Protein AF-A0A0X3NQF7-F1 (afdb_monomer_lite)

Sequence (492 aa):
MTDLGVEPLSAFSLIMQAQGEELSAFKASLDGVGPEQTEKIAKRASSLYRQAAAFCELSTQPFPENWVSRLIIKADLMEAQAEYNAAVIAGGTNNYSGQILHLTQTYILLYQCRSIDDEKVSAACTKLISAIEEAKKNQSRSRVTLPGSATPLRKLSTINISALFSCIPPIERRNGVMDEVRRLRRATDQCLSDLSSCGFLTGLPYILGSELAQSLRVLAQLLRDYGGSEKLYNFVGQIDEHIGELQNLLNKMSVSLDLVRSRELDPDYKQLLAELTVNIKIFERVTKLRTGIASDLSECGGAFFLFSRPDEEIIIGIQGLDCPQPLLNDDAETRQLADSICAEIFRVLSKRRDLEQTLLKLNVQQSYEQTLSNLRLLADESIESQAKQMSLMMEVNKSLTIQPACTEVSLVKLVHHFGVFCRLSRYLNDALVYLPEAVEKAQAFLGRVEEYVSSVRGQLAASPETEVEVEDVPEHVSHIVIESDNEEYGEV

Foldseek 3Di:
DPDDDPLNVLLVVLLVVLVVLLVVLLVCVVVVPQLVVSLVSLQSSLVSLQVSLVSCVPDPDDDPPCSNVVSNLSSLLSLLSNLCSQLLVCLVVLVLVSNLVSLVSSLVSLVVNCVQPVVLSVVLNVLSVVVNVVSVVLVVVVVVDDPDDPDRCPDSPDSPSVVSCVSPPDPPQVVLLVVLLVVLLVLLLVLLVLLLPDCLQQFAFQDDPPFGQLLLVLLLVLCVVLVFLVVLVVLLVVLVVLLVLLVVLLVLLVVLLVVVVVVVVDPLSVVLVVVSVVSVVVSVVSVVVSVVVVVLCVVLVVVRNLSNDDRVSVSVVVVVPPWDTNDPPDCVVLSSVLSVLSSQLSVLNSQSVVLSVVSVPQDDDPCSVVVSVVSSVSSVVSSVSSVVSVVVSVVSSVVDPGDGTGPVDTVSVVSVSSSSSVVSSVVSVVSVVVSVVSSVVSVVSSVVSNVVSVVSVVVVVPDDDDDDDDDDDDDDDDDDDDDDDDDDDDDD

pLDDT: mean 75.79, std 18.15, range [22.53, 96.62]

Radius of gyration: 31.22 Å; chains: 1; bounding box: 71×54×90 Å

Organism: Schistocephalus solidus (NCBI:txid70667)

InterPro domains:
  IPR004328 BRO1 domain [PF03097] (2-138)
  IPR038499 BRO1 domain superfamily [G3DSA:1.25.40.280] (1-160)

Structure (mmCIF, N/CA/C/O backbone):
data_AF-A0A0X3NQF7-F1
#
_entry.id   AF-A0A0X3NQF7-F1
#
loop_
_atom_site.group_PDB
_atom_site.id
_atom_site.type_symbol
_atom_site.label_atom_id
_atom_site.label_alt_id
_atom_site.label_comp_id
_atom_site.label_asym_id
_atom_site.label_entity_id
_atom_site.label_seq_id
_atom_site.pdbx_PDB_ins_code
_atom_site.Cartn_x
_atom_site.Cartn_y
_atom_site.Cartn_z
_atom_site.occupancy
_atom_site.B_iso_or_equiv
_atom_site.auth_seq_id
_atom_site.auth_comp_id
_atom_site.auth_asym_id
_atom_site.auth_atom_id
_atom_site.pdbx_PDB_model_num
ATOM 1 N N . MET A 1 1 ? 15.752 -22.498 -2.776 1.00 31.25 1 MET A N 1
ATOM 2 C CA . MET A 1 1 ? 14.857 -23.338 -1.958 1.00 31.25 1 MET A CA 1
ATOM 3 C C . MET A 1 1 ? 15.559 -23.570 -0.638 1.00 31.25 1 MET A C 1
ATOM 5 O O . MET A 1 1 ? 16.481 -24.368 -0.591 1.00 31.25 1 MET A O 1
ATOM 9 N N . THR A 1 2 ? 15.241 -22.783 0.382 1.00 39.06 2 THR A N 1
ATOM 10 C CA . THR A 1 2 ? 15.644 -23.073 1.760 1.00 39.06 2 THR A CA 1
ATOM 11 C C . THR A 1 2 ? 14.601 -24.023 2.326 1.00 39.06 2 THR A C 1
ATOM 13 O O . THR A 1 2 ? 13.419 -23.680 2.347 1.00 39.06 2 THR A O 1
ATOM 16 N N . ASP A 1 3 ? 15.017 -25.229 2.709 1.00 42.19 3 ASP A N 1
ATOM 17 C CA . ASP A 1 3 ? 14.166 -26.146 3.462 1.00 42.19 3 ASP A CA 1
ATOM 18 C C . ASP A 1 3 ? 13.637 -25.403 4.697 1.00 42.19 3 ASP A C 1
ATOM 20 O O . ASP A 1 3 ? 14.411 -24.807 5.452 1.00 42.19 3 ASP A O 1
ATOM 24 N N . LEU A 1 4 ? 12.310 -25.365 4.859 1.00 55.97 4 LEU A N 1
ATOM 25 C CA . LEU A 1 4 ? 11.677 -24.767 6.033 1.00 55.97 4 LEU A CA 1
ATOM 26 C C . LEU A 1 4 ? 12.248 -25.464 7.272 1.00 55.97 4 LEU A C 1
ATOM 28 O O . LEU A 1 4 ? 12.184 -26.689 7.384 1.00 55.97 4 LEU A O 1
ATOM 32 N N . GLY A 1 5 ? 12.836 -24.687 8.182 1.00 63.81 5 GLY A N 1
ATOM 33 C CA . GLY A 1 5 ? 13.381 -25.223 9.424 1.00 63.81 5 GLY A CA 1
ATOM 34 C C . GLY A 1 5 ? 12.304 -25.949 10.240 1.00 63.81 5 GLY A C 1
ATOM 35 O O . GLY A 1 5 ? 11.103 -25.722 10.071 1.00 63.81 5 GLY A O 1
ATOM 36 N N . VAL A 1 6 ? 12.734 -26.808 11.168 1.00 72.19 6 VAL A N 1
ATOM 37 C CA . VAL A 1 6 ? 11.833 -27.561 12.063 1.00 72.19 6 VAL A CA 1
ATOM 38 C C . VAL A 1 6 ? 10.910 -26.622 12.855 1.00 72.19 6 VAL A C 1
ATOM 40 O O . VAL A 1 6 ? 9.749 -26.950 13.090 1.00 72.19 6 VAL A O 1
ATOM 43 N N . GLU A 1 7 ? 11.403 -25.438 13.216 1.00 66.88 7 GLU A N 1
ATOM 44 C CA . GLU A 1 7 ? 10.659 -24.395 13.931 1.00 66.88 7 GLU A CA 1
ATOM 45 C C . GLU A 1 7 ? 9.479 -23.832 13.107 1.00 66.88 7 GLU A C 1
ATOM 47 O O . GLU A 1 7 ? 8.343 -23.973 13.569 1.00 66.88 7 GLU A O 1
ATOM 52 N N . PRO A 1 8 ? 9.672 -23.301 11.875 1.00 70.94 8 PRO A N 1
ATOM 53 C CA . PRO A 1 8 ? 8.576 -22.936 10.983 1.00 70.94 8 PRO A CA 1
ATOM 54 C C . PRO A 1 8 ? 7.550 -24.041 10.788 1.00 70.94 8 PRO A C 1
ATOM 56 O O . PRO A 1 8 ? 6.355 -23.805 10.947 1.00 70.94 8 PRO A O 1
ATOM 59 N N . LEU A 1 9 ? 8.000 -25.261 10.485 1.00 74.69 9 LEU A N 1
ATOM 60 C CA . LEU A 1 9 ? 7.100 -26.391 10.248 1.00 74.69 9 LEU A CA 1
ATOM 61 C C . LEU A 1 9 ? 6.263 -26.732 11.489 1.00 74.69 9 LEU A C 1
ATOM 63 O O . LEU A 1 9 ? 5.083 -27.059 11.362 1.00 74.69 9 LEU A O 1
ATOM 67 N N . SER A 1 10 ? 6.843 -26.602 12.683 1.00 79.12 10 SER A N 1
ATOM 68 C CA . SER A 1 10 ? 6.135 -26.807 13.949 1.00 79.12 10 SER A CA 1
ATOM 69 C C . SER A 1 10 ? 5.089 -25.718 14.190 1.00 79.12 10 SER A C 1
ATOM 71 O O . SER A 1 10 ? 3.949 -26.036 14.535 1.00 79.12 10 SER A O 1
ATOM 73 N N . ALA A 1 11 ? 5.428 -24.450 13.935 1.00 79.06 11 ALA A N 1
ATOM 74 C CA . ALA A 1 11 ? 4.478 -23.344 14.020 1.00 79.06 11 ALA A CA 1
ATOM 75 C C . ALA A 1 11 ? 3.320 -23.525 13.025 1.00 79.06 11 ALA A C 1
ATOM 77 O O . ALA A 1 11 ? 2.159 -23.479 13.420 1.00 79.06 11 ALA A O 1
ATOM 78 N N . PHE A 1 12 ? 3.616 -23.832 11.757 1.00 79.31 12 PHE A N 1
ATOM 79 C CA . PHE A 1 12 ? 2.606 -24.121 10.735 1.00 79.31 12 PHE A CA 1
ATOM 80 C C . PHE A 1 12 ? 1.688 -25.280 11.135 1.00 79.31 12 PHE A C 1
ATOM 82 O O . PHE A 1 12 ? 0.469 -25.166 11.015 1.00 79.31 12 PHE A O 1
ATOM 89 N N . SER A 1 13 ? 2.252 -26.374 11.653 1.00 81.75 13 SER A N 1
ATOM 90 C CA . SER A 1 13 ? 1.474 -27.518 12.132 1.00 81.75 13 SER A CA 1
ATOM 91 C C . SER A 1 13 ? 0.514 -27.122 13.257 1.00 81.75 13 SER A C 1
ATOM 93 O O . SER A 1 13 ? -0.657 -27.504 13.225 1.00 81.75 13 SER A O 1
ATOM 95 N N . LEU A 1 14 ? 0.980 -26.338 14.233 1.00 84.38 14 LEU A N 1
ATOM 96 C CA . LEU A 1 14 ? 0.152 -25.858 15.342 1.00 84.38 14 LEU A CA 1
ATOM 97 C C . LEU A 1 14 ? -0.951 -24.910 14.865 1.00 84.38 14 LEU A C 1
ATOM 99 O O . LEU A 1 14 ? -2.088 -25.035 15.315 1.00 84.38 14 LEU A O 1
ATOM 103 N N . ILE A 1 15 ? -0.651 -24.013 13.920 1.00 85.38 15 ILE A N 1
ATOM 104 C CA . ILE A 1 15 ? -1.639 -23.100 13.326 1.00 85.38 15 ILE A CA 1
ATOM 105 C C . ILE A 1 15 ? -2.734 -23.893 12.610 1.00 85.38 15 ILE A C 1
ATOM 107 O O . ILE A 1 15 ? -3.917 -23.648 12.839 1.00 85.38 15 ILE A O 1
ATOM 111 N N . MET A 1 16 ? -2.358 -24.866 11.776 1.00 82.19 16 MET A N 1
ATOM 112 C CA . MET A 1 16 ? -3.318 -25.703 11.050 1.00 82.19 16 MET A CA 1
ATOM 113 C C . MET A 1 16 ? -4.185 -26.525 12.005 1.00 82.19 16 MET A C 1
ATOM 115 O O . MET A 1 16 ? -5.400 -26.629 11.824 1.00 82.19 16 MET A O 1
ATOM 119 N N . GLN A 1 17 ? -3.587 -27.066 13.068 1.00 83.94 17 GLN A N 1
ATOM 120 C CA . GLN A 1 17 ? -4.326 -27.791 14.096 1.00 83.94 17 GLN A CA 1
ATOM 121 C C . GLN A 1 17 ? -5.288 -26.872 14.866 1.00 83.94 17 GLN A C 1
ATOM 123 O O . GLN A 1 17 ? -6.436 -27.250 15.103 1.00 83.94 17 GLN A O 1
A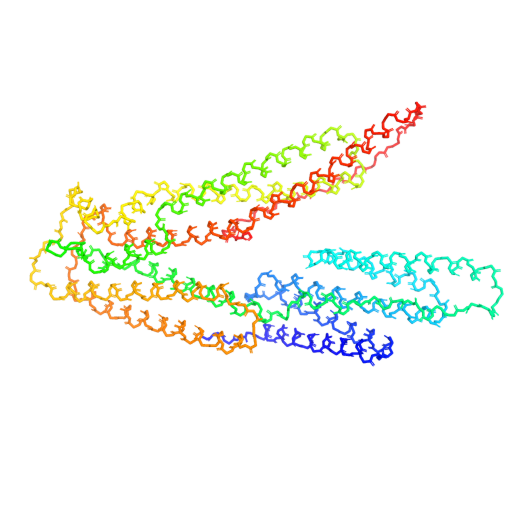TOM 128 N N . ALA A 1 18 ? -4.855 -25.654 15.207 1.00 87.00 18 ALA A N 1
ATOM 129 C CA . ALA A 1 18 ? -5.688 -24.651 15.865 1.00 87.00 18 ALA A CA 1
ATOM 130 C C . ALA A 1 18 ? -6.887 -24.251 14.993 1.00 87.00 18 ALA A C 1
ATOM 132 O O . ALA A 1 18 ? -8.014 -24.210 15.483 1.00 87.00 18 ALA A O 1
ATOM 133 N N . GLN A 1 19 ? -6.668 -24.044 13.690 1.00 84.62 19 GLN A N 1
ATOM 134 C CA . GLN A 1 19 ? -7.727 -23.754 12.719 1.00 84.62 19 GLN A CA 1
ATOM 135 C C . GLN A 1 19 ? -8.711 -24.923 12.563 1.00 84.62 19 GLN A C 1
ATOM 137 O O . GLN A 1 19 ? -9.919 -24.705 12.448 1.00 84.62 19 GLN A O 1
ATOM 142 N N . GLY A 1 20 ? -8.227 -26.167 12.613 1.00 80.00 20 GLY A N 1
ATOM 143 C CA . GLY A 1 20 ? -9.079 -27.360 12.619 1.00 80.00 20 GLY A CA 1
ATOM 144 C C . GLY A 1 20 ? -9.983 -27.453 13.856 1.00 80.00 20 GLY A C 1
ATOM 145 O O . GLY A 1 20 ? -11.173 -27.769 13.741 1.00 80.00 20 GLY A O 1
ATOM 146 N N . GLU A 1 21 ? -9.452 -27.140 15.040 1.00 86.00 21 GLU A N 1
ATOM 147 C CA . GLU A 1 21 ? -10.238 -27.084 16.282 1.00 86.00 21 GLU A CA 1
ATOM 148 C C . GLU A 1 21 ? -11.195 -25.874 16.292 1.00 86.00 21 GLU A C 1
ATOM 150 O O . GLU A 1 21 ? -12.339 -26.015 16.718 1.00 86.00 21 GLU A O 1
ATOM 155 N N . GLU A 1 22 ? -10.802 -24.721 15.738 1.00 85.75 22 GLU A N 1
ATOM 156 C CA . GLU A 1 22 ? -11.682 -23.556 15.532 1.00 85.75 22 GLU A CA 1
ATOM 157 C C . GLU A 1 22 ? -12.896 -23.914 14.657 1.00 85.75 22 GLU A C 1
ATOM 159 O O . GLU A 1 22 ? -14.042 -23.667 15.042 1.00 85.75 22 GLU A O 1
ATOM 164 N N . LEU A 1 23 ? -12.675 -24.572 13.514 1.00 79.62 23 LEU A N 1
ATOM 165 C CA . LEU A 1 23 ? -13.760 -25.043 12.646 1.00 79.62 23 LEU A CA 1
ATOM 166 C C . LEU A 1 23 ? -14.674 -26.039 13.368 1.00 79.62 23 LEU A C 1
ATOM 168 O O . LEU A 1 23 ? -15.897 -26.005 13.204 1.00 79.62 23 LEU A O 1
ATOM 172 N N . SER A 1 24 ? -14.091 -26.901 14.199 1.00 80.81 24 SER A N 1
ATOM 173 C CA . SER A 1 24 ? -14.842 -27.849 15.021 1.00 80.81 24 SER A CA 1
ATOM 174 C C . SER A 1 24 ? -15.688 -27.134 16.082 1.00 80.81 24 SER A C 1
ATOM 176 O O . SER A 1 24 ? -16.832 -27.529 16.305 1.00 80.81 24 SER A O 1
ATOM 178 N N . ALA A 1 25 ? -15.184 -26.050 16.683 1.00 77.88 25 ALA A N 1
ATOM 179 C CA . ALA A 1 25 ? -15.928 -25.219 17.631 1.00 77.88 25 ALA A CA 1
ATOM 180 C C . ALA A 1 25 ? -17.105 -24.494 16.958 1.00 77.88 25 ALA A C 1
ATOM 182 O O . ALA A 1 25 ? -18.194 -24.413 17.538 1.00 77.88 25 ALA A O 1
ATOM 183 N N . PHE A 1 26 ? -16.932 -24.009 15.721 1.00 76.12 26 PHE A N 1
ATOM 184 C CA . PHE A 1 26 ? -18.042 -23.434 14.948 1.00 76.12 26 PHE A CA 1
ATOM 185 C C . PHE A 1 26 ? -19.097 -24.453 14.614 1.00 76.12 26 PHE A C 1
ATOM 187 O O . PHE A 1 26 ? -20.278 -24.202 14.845 1.00 76.12 26 PHE A O 1
ATOM 194 N N . LYS A 1 27 ? -18.675 -25.609 14.104 1.00 76.25 27 LYS A N 1
ATOM 195 C CA . LYS A 1 27 ? -19.601 -26.682 13.784 1.00 76.25 27 LYS A CA 1
ATOM 196 C C . LYS A 1 27 ? -20.389 -27.106 15.024 1.00 76.25 27 LYS A C 1
ATOM 198 O O . LYS A 1 27 ? -21.606 -27.186 14.956 1.00 76.25 27 LYS A O 1
ATOM 203 N N . ALA A 1 28 ? -19.725 -27.265 16.170 1.00 75.06 28 ALA A N 1
ATOM 204 C CA . ALA A 1 28 ? -20.385 -27.575 17.437 1.00 75.06 28 ALA A CA 1
ATOM 205 C C . ALA A 1 28 ? -21.421 -26.508 17.844 1.00 75.06 28 ALA A C 1
ATOM 207 O O . ALA A 1 28 ? -22.516 -26.848 18.289 1.00 75.06 28 ALA A O 1
ATOM 208 N N . SER A 1 29 ? -21.105 -25.227 17.635 1.00 70.44 29 SER A N 1
ATOM 209 C CA . SER A 1 29 ? -22.012 -24.112 17.941 1.00 70.44 29 SER A CA 1
ATOM 210 C C . SER A 1 29 ? -23.220 -24.051 16.994 1.00 70.44 29 SER A C 1
ATOM 212 O O . SER A 1 29 ? -24.321 -23.728 17.434 1.00 70.44 29 SER A O 1
ATOM 214 N N . LEU A 1 30 ? -23.033 -24.379 15.710 1.00 71.12 30 LEU A N 1
ATOM 215 C CA . LEU A 1 30 ? -24.092 -24.407 14.691 1.00 71.12 30 LEU A CA 1
ATOM 216 C C . LEU A 1 30 ? -25.003 -25.633 14.821 1.00 71.12 30 LEU A C 1
ATOM 218 O O . LEU A 1 30 ? -26.220 -25.505 14.710 1.00 71.12 30 LEU A O 1
ATOM 222 N N . ASP A 1 31 ? -24.420 -26.797 15.102 1.00 75.00 31 ASP A N 1
ATOM 223 C CA . ASP A 1 31 ? -25.133 -28.072 15.236 1.00 75.00 31 ASP A CA 1
ATOM 224 C C . ASP A 1 31 ? -25.842 -28.205 16.603 1.00 75.00 31 ASP A C 1
ATOM 226 O O . ASP A 1 31 ? -26.482 -29.219 16.882 1.00 75.00 31 ASP A O 1
ATOM 230 N N . GLY A 1 32 ? -25.743 -27.188 17.470 1.00 68.88 32 GLY A N 1
ATOM 231 C CA . GLY A 1 32 ? -26.387 -27.166 18.786 1.00 68.88 32 GLY A CA 1
ATOM 232 C C . GLY A 1 32 ? -25.801 -28.177 19.774 1.00 68.88 32 GLY A C 1
ATOM 233 O O . GLY A 1 32 ? -26.507 -28.654 20.666 1.00 68.88 32 GLY A O 1
ATOM 234 N N . VAL A 1 33 ? -24.524 -28.529 19.613 1.00 75.50 33 VAL A N 1
ATOM 235 C CA . VAL A 1 33 ? -23.806 -29.425 20.524 1.00 75.50 33 VAL A CA 1
ATOM 236 C C . VAL A 1 33 ? -23.735 -28.784 21.917 1.00 75.50 33 VAL A C 1
ATOM 238 O O . VAL A 1 33 ? -23.615 -27.566 22.056 1.00 75.50 33 VAL A O 1
ATOM 241 N N . GLY A 1 34 ? -23.839 -29.607 22.967 1.00 76.88 34 GLY A N 1
ATOM 242 C CA . GLY A 1 34 ? -23.887 -29.138 24.354 1.00 76.88 34 GLY A CA 1
ATOM 243 C C . GLY A 1 34 ? -22.690 -28.248 24.740 1.00 76.88 34 GLY A C 1
ATOM 244 O O . GLY A 1 34 ? -21.566 -28.504 24.294 1.00 76.88 34 GLY A O 1
ATOM 245 N N . PRO A 1 35 ? -22.899 -27.231 25.601 1.00 81.38 35 PRO A N 1
ATOM 246 C CA . PRO A 1 35 ? -21.901 -26.197 25.901 1.00 81.38 35 PRO A CA 1
ATOM 247 C C . PRO A 1 35 ? -20.589 -26.760 26.468 1.00 81.38 35 PRO A C 1
ATOM 249 O O . PRO A 1 35 ? -19.526 -26.215 26.196 1.00 81.38 35 PRO A O 1
ATOM 252 N N . GLU A 1 36 ? -20.632 -27.894 27.173 1.00 84.69 36 GLU A N 1
ATOM 253 C CA . GLU A 1 36 ? -19.454 -28.587 27.726 1.00 84.69 36 GLU A CA 1
ATOM 254 C C . GLU A 1 36 ? -18.463 -29.050 26.651 1.00 84.69 36 GLU A C 1
ATOM 256 O O . GLU A 1 36 ? -17.247 -29.038 26.850 1.00 84.69 36 GLU A O 1
ATOM 261 N N . GLN A 1 37 ? -18.973 -29.491 25.501 1.00 84.19 37 GLN A N 1
ATOM 262 C CA . GLN A 1 37 ? -18.130 -29.964 24.409 1.00 84.19 37 GLN A CA 1
ATOM 263 C C . GLN A 1 37 ? -17.563 -28.779 23.623 1.00 84.19 37 GLN A C 1
ATOM 265 O O . GLN A 1 37 ? -16.373 -28.775 23.310 1.00 84.19 37 GLN A O 1
ATOM 270 N N . THR A 1 38 ? -18.375 -27.747 23.385 1.00 84.25 38 THR A N 1
ATOM 271 C CA . THR A 1 38 ? -17.943 -26.499 22.740 1.00 84.25 38 THR A CA 1
ATOM 272 C C . THR A 1 38 ? -16.883 -25.773 23.572 1.00 84.25 38 THR A C 1
ATOM 274 O O . THR A 1 38 ? -15.873 -25.350 23.015 1.00 84.25 38 THR A O 1
ATOM 277 N N . GLU A 1 39 ? -17.037 -25.713 24.900 1.00 89.81 39 GLU A N 1
ATOM 278 C CA . GLU A 1 39 ? -16.028 -25.172 25.821 1.00 89.81 39 GLU A CA 1
ATOM 279 C C . GLU A 1 39 ? -14.685 -25.903 25.671 1.00 89.81 39 GLU A C 1
ATOM 281 O O . GLU A 1 39 ? -13.646 -25.273 25.474 1.00 89.81 39 GLU A O 1
ATOM 286 N N . LYS A 1 40 ? -14.691 -27.243 25.721 1.00 90.88 40 LYS A N 1
ATOM 287 C CA . LYS A 1 40 ? -13.467 -28.056 25.616 1.00 90.88 40 LYS A CA 1
ATOM 288 C C . LYS A 1 40 ? -12.770 -27.911 24.266 1.00 90.88 40 LYS A C 1
ATOM 290 O O . LYS A 1 40 ? -11.542 -27.952 24.211 1.00 90.88 40 LYS A O 1
ATOM 295 N N . ILE A 1 41 ? -13.523 -27.799 23.174 1.00 87.69 41 ILE A N 1
ATOM 296 C CA . ILE A 1 41 ? -12.958 -27.586 21.836 1.00 87.69 41 ILE A CA 1
ATOM 297 C C . ILE A 1 41 ? -12.342 -26.183 21.754 1.00 87.69 41 ILE A C 1
ATOM 299 O O . ILE A 1 41 ? -11.178 -26.056 21.382 1.00 87.69 41 ILE A O 1
ATOM 303 N N . ALA A 1 42 ? -13.065 -25.153 22.197 1.00 88.38 42 ALA A N 1
ATOM 304 C CA . ALA A 1 42 ? -12.597 -23.770 22.165 1.00 88.38 42 ALA A CA 1
ATOM 305 C C . ALA A 1 42 ? -11.348 -23.542 23.045 1.00 88.38 42 ALA A C 1
ATOM 307 O O . ALA A 1 42 ? -10.391 -22.914 22.596 1.00 88.38 42 ALA A O 1
ATOM 308 N N . LYS A 1 43 ? -11.275 -24.143 24.246 1.00 90.75 43 LYS A N 1
ATOM 309 C CA . LYS A 1 43 ? -10.061 -24.102 25.093 1.00 90.75 43 LYS A CA 1
ATOM 310 C C . LYS A 1 43 ? -8.849 -24.731 24.409 1.00 90.75 43 LYS A C 1
ATOM 312 O O . LYS A 1 43 ? -7.743 -24.200 24.502 1.00 90.75 43 LYS A O 1
ATOM 317 N N . ARG A 1 44 ? -9.044 -25.857 23.711 1.00 90.94 44 ARG A N 1
ATOM 318 C CA . ARG A 1 44 ? -7.968 -26.517 22.957 1.00 90.94 44 ARG A CA 1
ATOM 319 C C . ARG A 1 44 ? -7.503 -25.650 21.787 1.00 90.94 44 ARG A C 1
ATOM 321 O O . ARG A 1 44 ? -6.300 -25.463 21.642 1.00 90.94 44 ARG A O 1
ATOM 328 N N . ALA A 1 45 ? -8.428 -25.060 21.029 1.00 90.62 45 ALA A N 1
ATOM 329 C CA . ALA A 1 45 ? -8.100 -24.127 19.951 1.00 90.62 45 ALA A CA 1
ATOM 330 C C . ALA A 1 45 ? -7.321 -22.901 20.463 1.00 90.62 45 ALA A C 1
ATOM 332 O O . ALA A 1 45 ? -6.279 -22.566 19.906 1.00 90.62 45 ALA A O 1
ATOM 333 N N . SER A 1 46 ? -7.768 -22.280 21.562 1.00 92.88 46 SER A N 1
ATOM 334 C CA . SER A 1 46 ? -7.072 -21.144 22.185 1.00 92.88 46 SER A CA 1
ATOM 335 C C . SER A 1 46 ? -5.642 -21.505 22.602 1.00 92.88 46 SER A C 1
ATOM 337 O O . SER A 1 46 ? -4.694 -20.806 22.247 1.00 92.88 46 SER A O 1
ATOM 339 N N . SER A 1 47 ? -5.458 -22.647 23.277 1.00 92.69 47 SER A N 1
ATOM 340 C CA . SER A 1 47 ? -4.128 -23.111 23.687 1.00 92.69 47 SER A CA 1
ATOM 341 C C . SER A 1 47 ? -3.199 -23.351 22.494 1.00 92.69 47 SER A C 1
ATOM 343 O O . SER A 1 47 ? -2.042 -22.937 22.537 1.00 92.69 47 SER A O 1
ATOM 345 N N . LEU A 1 48 ? -3.700 -23.971 21.421 1.00 91.38 48 LEU A N 1
ATOM 346 C CA . LEU A 1 48 ? -2.922 -24.199 20.201 1.00 91.38 48 LEU A CA 1
ATOM 347 C C . LEU A 1 48 ? -2.533 -22.879 19.523 1.00 91.38 48 LEU A C 1
ATOM 349 O O . LEU A 1 48 ? -1.390 -22.740 19.094 1.00 91.38 48 LEU A O 1
ATOM 353 N N . TYR A 1 49 ? -3.432 -21.890 19.488 1.00 93.06 49 TYR A N 1
ATOM 354 C CA . TYR A 1 49 ? -3.118 -20.559 18.965 1.00 93.06 49 TYR A CA 1
ATOM 355 C C . TYR A 1 49 ? -2.064 -19.820 19.797 1.00 93.06 49 TYR A C 1
ATOM 357 O O . TYR A 1 49 ? -1.136 -19.259 19.216 1.00 93.06 49 TYR A O 1
ATOM 365 N N . ARG A 1 50 ? -2.141 -19.860 21.136 1.00 92.38 50 ARG A N 1
ATOM 366 C CA . ARG A 1 50 ? -1.109 -19.262 22.009 1.00 92.38 50 ARG A CA 1
ATOM 367 C C . ARG A 1 50 ? 0.248 -19.951 21.836 1.00 92.38 50 ARG A C 1
ATOM 369 O O . ARG A 1 50 ? 1.269 -19.276 21.771 1.00 92.38 50 ARG A O 1
ATOM 376 N N . GLN A 1 51 ? 0.262 -21.281 21.719 1.00 89.62 51 GLN A N 1
ATOM 377 C CA . GLN A 1 51 ? 1.490 -22.036 21.446 1.00 89.62 51 GLN A CA 1
ATOM 378 C C . GLN A 1 51 ? 2.081 -21.657 20.085 1.00 89.62 51 GLN A C 1
ATOM 380 O O . GLN A 1 51 ? 3.271 -21.374 19.996 1.00 89.62 51 GLN A O 1
ATOM 385 N N . ALA A 1 52 ? 1.253 -21.585 19.040 1.00 87.56 52 ALA A N 1
ATOM 386 C CA . ALA A 1 52 ? 1.685 -21.144 17.719 1.00 87.56 52 ALA A CA 1
ATOM 387 C C . ALA A 1 52 ? 2.264 -19.721 17.737 1.00 87.56 52 ALA A C 1
ATOM 389 O O . ALA A 1 52 ? 3.303 -19.490 17.122 1.00 87.56 52 ALA A O 1
ATOM 390 N N . ALA A 1 53 ? 1.633 -18.787 18.459 1.00 87.19 53 ALA A N 1
ATOM 391 C CA . ALA A 1 53 ? 2.127 -17.419 18.607 1.00 87.19 53 ALA A CA 1
ATOM 392 C C . ALA A 1 53 ? 3.511 -17.386 19.275 1.00 87.19 53 ALA A C 1
ATOM 394 O O . ALA A 1 53 ? 4.425 -16.782 18.725 1.00 87.19 53 ALA A O 1
ATOM 395 N N . ALA A 1 54 ? 3.695 -18.120 20.378 1.00 87.00 54 ALA A N 1
ATOM 396 C CA . ALA A 1 54 ? 4.982 -18.211 21.070 1.00 87.00 54 ALA A CA 1
ATOM 397 C C . ALA A 1 54 ? 6.093 -18.804 20.180 1.00 87.00 54 ALA A C 1
ATOM 399 O O . ALA A 1 54 ? 7.224 -18.327 20.191 1.00 87.00 54 ALA A O 1
ATOM 400 N N . PHE A 1 55 ? 5.777 -19.818 19.365 1.00 80.75 55 PHE A N 1
ATOM 401 C CA . PHE A 1 55 ? 6.727 -20.355 18.382 1.00 80.75 55 PHE A CA 1
ATOM 402 C C . PHE A 1 55 ? 7.074 -19.345 17.280 1.00 80.75 55 PHE A C 1
ATOM 404 O O . PHE A 1 55 ? 8.210 -19.334 16.811 1.00 80.75 55 PHE A O 1
ATOM 411 N N . CYS A 1 56 ? 6.121 -18.504 16.870 1.00 80.75 56 CYS A N 1
ATOM 412 C CA . CYS A 1 56 ? 6.370 -17.448 15.889 1.00 80.75 56 CYS A CA 1
ATOM 413 C C . CYS A 1 56 ? 7.223 -16.309 16.469 1.00 80.75 56 CYS A C 1
ATOM 415 O O . CYS A 1 56 ? 8.080 -15.796 15.762 1.00 80.75 56 CYS A O 1
ATOM 417 N N . GLU A 1 57 ? 7.023 -15.942 17.739 1.00 79.38 57 GLU A N 1
ATOM 418 C CA . GLU A 1 57 ? 7.808 -14.908 18.436 1.00 79.38 57 GLU A CA 1
ATOM 419 C C . GLU A 1 57 ? 9.269 -15.315 18.668 1.00 79.38 57 GLU A C 1
ATOM 421 O O . GLU A 1 57 ? 10.158 -14.471 18.623 1.00 79.38 57 GLU A O 1
ATOM 426 N N . LEU A 1 58 ? 9.526 -16.602 18.924 1.00 71.62 58 LEU A N 1
ATOM 427 C CA . LEU A 1 58 ? 10.867 -17.110 19.240 1.00 71.62 58 LEU A CA 1
ATOM 428 C C . LEU A 1 58 ? 11.685 -17.517 18.007 1.00 71.62 58 LEU A C 1
ATOM 430 O O . LEU A 1 58 ? 12.866 -17.840 18.145 1.00 71.62 58 LEU A O 1
ATOM 434 N N . SER A 1 59 ? 11.083 -17.562 16.816 1.00 66.19 59 SER A N 1
ATOM 435 C CA . SER A 1 59 ? 11.783 -18.048 15.628 1.00 66.19 59 SER A CA 1
ATOM 436 C C . SER A 1 59 ? 12.662 -16.977 14.998 1.00 66.19 59 SER A C 1
ATOM 438 O O . SER A 1 59 ? 12.282 -15.821 14.852 1.00 66.19 59 SER A O 1
ATOM 440 N N . THR A 1 60 ? 13.833 -17.408 14.539 1.00 58.53 60 THR A N 1
ATOM 441 C CA . THR A 1 60 ? 14.776 -16.584 13.769 1.00 58.53 60 THR A CA 1
ATOM 442 C C . THR A 1 60 ? 14.410 -16.482 12.283 1.00 58.53 60 THR A C 1
ATOM 444 O O . THR A 1 60 ? 15.072 -15.766 11.532 1.00 58.53 60 THR A O 1
ATOM 447 N N . GLN A 1 61 ? 13.378 -17.208 11.833 1.00 60.03 61 GLN A N 1
ATOM 448 C CA . GLN A 1 61 ? 12.898 -17.171 10.452 1.00 60.03 61 GLN A CA 1
ATOM 449 C C . GLN A 1 61 ? 11.754 -16.162 10.270 1.00 60.03 61 GLN A C 1
ATOM 451 O O . GLN A 1 61 ? 10.946 -15.981 11.181 1.00 60.03 61 GLN A O 1
ATOM 456 N N . PRO A 1 62 ? 11.638 -15.529 9.086 1.00 57.81 62 PRO A N 1
ATOM 457 C CA . PRO A 1 62 ? 10.682 -14.453 8.871 1.00 57.81 62 PRO A CA 1
ATOM 458 C C . PRO A 1 62 ? 9.258 -15.004 8.742 1.00 57.81 62 PRO A C 1
ATOM 460 O O . PRO A 1 62 ? 8.821 -15.410 7.662 1.00 57.81 62 PRO A O 1
ATOM 463 N N . PHE A 1 63 ? 8.511 -14.994 9.844 1.00 67.81 63 PHE A N 1
ATOM 464 C CA . PHE A 1 63 ? 7.053 -15.004 9.783 1.00 67.81 63 PHE A CA 1
ATOM 465 C C . PHE A 1 63 ? 6.543 -13.608 9.400 1.00 67.81 63 PHE A C 1
ATOM 467 O O . PHE A 1 63 ? 7.191 -12.611 9.718 1.00 67.81 63 PHE A O 1
ATOM 474 N N . PRO A 1 64 ? 5.384 -13.491 8.731 1.00 71.88 64 PRO A N 1
ATOM 475 C CA . PRO A 1 64 ? 4.796 -12.183 8.461 1.00 71.88 64 PRO A CA 1
ATOM 476 C C . PRO A 1 64 ? 4.521 -11.411 9.763 1.00 71.88 64 PRO A C 1
ATOM 478 O O . PRO A 1 64 ? 3.961 -11.970 10.706 1.00 71.88 64 PRO A O 1
ATOM 481 N N . GLU A 1 65 ? 4.850 -10.117 9.790 1.00 58.91 65 GLU A N 1
ATOM 482 C CA . GLU A 1 65 ? 4.876 -9.256 10.994 1.00 58.91 65 GLU A CA 1
ATOM 483 C C . GLU A 1 65 ? 3.550 -9.183 11.777 1.00 58.91 65 GLU A C 1
ATOM 485 O O . GLU A 1 65 ? 3.522 -8.845 12.956 1.00 58.91 65 GLU A O 1
ATOM 490 N N . ASN A 1 66 ? 2.428 -9.549 11.153 1.00 70.88 66 ASN A N 1
ATOM 491 C CA . ASN A 1 66 ? 1.101 -9.539 11.771 1.00 70.88 66 ASN A CA 1
ATOM 492 C C . ASN A 1 66 ? 0.590 -10.921 12.207 1.00 70.88 66 ASN A C 1
ATOM 494 O O . ASN A 1 66 ? -0.568 -11.047 12.607 1.00 70.88 66 ASN A O 1
ATOM 498 N N . TRP A 1 67 ? 1.396 -11.977 12.093 1.00 78.94 67 TRP A N 1
ATOM 499 C CA . TRP A 1 67 ? 0.952 -13.323 12.453 1.00 78.94 67 TRP A CA 1
ATOM 500 C C . TRP A 1 67 ? 0.794 -13.491 13.947 1.00 78.94 67 TRP A C 1
ATOM 502 O O . TRP A 1 67 ? -0.262 -13.932 14.384 1.00 78.94 67 TRP A O 1
ATOM 512 N N . VAL A 1 68 ? 1.796 -13.089 14.724 1.00 82.00 68 VAL A N 1
ATOM 513 C CA . VAL A 1 68 ? 1.759 -13.178 16.186 1.00 82.00 68 VAL A CA 1
ATOM 514 C C . VAL A 1 68 ? 0.516 -12.475 16.733 1.00 82.00 68 VAL A C 1
ATOM 516 O O . VAL A 1 68 ? -0.295 -13.096 17.417 1.00 82.00 68 VAL A O 1
ATOM 519 N N . SER A 1 69 ? 0.286 -11.221 16.334 1.00 80.12 69 SER A N 1
ATOM 520 C CA . SER A 1 69 ? -0.881 -10.450 16.778 1.00 80.12 69 SER A CA 1
ATOM 521 C C . SER A 1 69 ? -2.210 -11.084 16.353 1.00 80.12 69 SER A C 1
ATOM 523 O O . SER A 1 69 ? -3.137 -11.168 17.158 1.00 80.12 69 SER A O 1
ATOM 525 N N . ARG A 1 70 ? -2.314 -11.614 15.125 1.00 81.62 70 ARG A N 1
ATOM 526 C CA . ARG A 1 70 ? -3.516 -12.331 14.655 1.00 81.62 70 ARG A CA 1
ATOM 527 C C . ARG A 1 70 ? -3.754 -13.651 15.387 1.00 81.62 70 ARG A C 1
ATOM 529 O O . ARG A 1 70 ? -4.909 -14.008 15.619 1.00 81.62 70 ARG A O 1
ATOM 536 N N . LEU A 1 71 ? -2.696 -14.386 15.724 1.00 86.06 71 LEU A N 1
ATOM 537 C CA . LEU A 1 71 ? -2.782 -15.639 16.475 1.00 86.06 71 LEU A CA 1
ATOM 538 C C . LEU A 1 71 ? -3.223 -15.375 17.916 1.00 86.06 71 LEU A C 1
ATOM 540 O O . LEU A 1 71 ? -4.098 -16.085 18.405 1.00 86.06 71 LEU A O 1
ATOM 544 N N . ILE A 1 72 ? -2.702 -14.322 18.552 1.00 86.94 72 ILE A N 1
ATOM 545 C CA . ILE A 1 72 ? -3.137 -13.876 19.884 1.00 86.94 72 ILE A CA 1
ATOM 546 C C . ILE A 1 72 ? -4.619 -13.492 19.860 1.00 86.94 72 ILE A C 1
ATOM 548 O O . ILE A 1 72 ? -5.402 -14.027 20.637 1.00 86.94 72 ILE A O 1
ATOM 552 N N . ILE A 1 73 ? -5.038 -12.680 18.889 1.00 84.88 73 ILE A N 1
ATOM 553 C CA . ILE A 1 73 ? -6.449 -12.316 18.705 1.00 84.88 73 ILE A CA 1
ATOM 554 C C . ILE A 1 73 ? -7.345 -13.557 18.551 1.00 84.88 73 ILE A C 1
ATOM 556 O O . ILE A 1 73 ? -8.400 -13.662 19.178 1.00 84.88 73 ILE A O 1
ATOM 560 N N . LYS A 1 74 ? -6.944 -14.524 17.716 1.00 87.75 74 LYS A N 1
ATOM 561 C CA . LYS A 1 74 ? -7.702 -15.771 17.539 1.00 87.75 74 LYS A CA 1
ATOM 562 C C . LYS A 1 74 ? -7.734 -16.610 18.816 1.00 87.75 74 LYS A C 1
ATOM 564 O O . LYS A 1 74 ? -8.766 -17.221 19.101 1.00 87.75 74 LYS A O 1
ATOM 569 N N . ALA A 1 75 ? -6.649 -16.622 19.588 1.00 89.44 75 ALA A N 1
ATOM 570 C CA . ALA A 1 75 ? -6.607 -17.279 20.885 1.00 89.44 75 ALA A CA 1
ATOM 571 C C . ALA A 1 75 ? -7.584 -16.645 21.880 1.00 89.44 75 ALA A C 1
ATOM 573 O O . ALA A 1 75 ? -8.325 -17.380 22.534 1.00 89.44 75 ALA A O 1
ATOM 574 N N . ASP A 1 76 ? -7.621 -15.315 21.955 1.00 87.75 76 ASP A N 1
ATOM 575 C CA . ASP A 1 76 ? -8.478 -14.568 22.877 1.00 87.75 76 ASP A CA 1
ATOM 576 C C . ASP A 1 76 ? -9.960 -14.709 22.509 1.00 87.75 76 ASP A C 1
ATOM 578 O O . ASP A 1 76 ? -10.801 -14.902 23.385 1.00 87.75 76 ASP A O 1
ATOM 582 N N . LEU A 1 77 ? -10.298 -14.725 21.216 1.00 86.38 77 LEU A N 1
ATOM 583 C CA . LEU A 1 77 ? -11.666 -15.008 20.772 1.00 86.38 77 LEU A CA 1
ATOM 584 C C . LEU A 1 77 ? -12.099 -16.446 21.098 1.00 86.38 77 LEU A C 1
ATOM 586 O O . LEU A 1 77 ? -13.238 -16.674 21.512 1.00 86.38 77 LEU A O 1
ATOM 590 N N . MET A 1 78 ? -11.208 -17.427 20.922 1.00 89.75 78 MET A N 1
ATOM 591 C CA . MET A 1 78 ? -11.482 -18.824 21.286 1.00 89.75 78 MET A CA 1
ATOM 592 C C . MET A 1 78 ? -11.610 -18.992 22.802 1.00 89.75 78 MET A C 1
ATOM 594 O O . MET A 1 78 ? -12.455 -19.749 23.279 1.00 89.75 78 MET A O 1
ATOM 598 N N . GLU A 1 79 ? -10.830 -18.241 23.573 1.00 88.62 79 GLU A N 1
ATOM 599 C CA . GLU A 1 79 ? -10.944 -18.201 25.026 1.00 88.62 79 GLU A CA 1
ATOM 600 C C . GLU A 1 79 ? -12.248 -17.534 25.470 1.00 88.62 79 GLU A C 1
ATOM 602 O O . GLU A 1 79 ? -12.954 -18.081 26.311 1.00 88.62 79 GLU A O 1
ATOM 607 N N . ALA A 1 80 ? -12.659 -16.438 24.828 1.00 86.81 80 ALA A N 1
ATOM 608 C CA . ALA A 1 80 ? -13.959 -15.818 25.066 1.00 86.81 80 ALA A CA 1
ATOM 609 C C . ALA A 1 80 ? -15.110 -16.790 24.760 1.00 86.81 80 ALA A C 1
ATOM 611 O O . ALA A 1 80 ? -16.077 -16.880 25.517 1.00 86.81 80 ALA A O 1
ATOM 612 N N . GLN A 1 81 ? -15.007 -17.572 23.680 1.00 86.75 81 GLN A N 1
ATOM 613 C CA . GLN A 1 81 ? -15.993 -18.606 23.365 1.00 86.75 81 GLN A CA 1
ATOM 614 C C . GLN A 1 81 ? -16.021 -19.717 24.423 1.00 86.75 81 GLN A C 1
ATOM 616 O O . GLN A 1 81 ? -17.103 -20.193 24.780 1.00 86.75 81 GLN A O 1
ATOM 621 N N . ALA A 1 82 ? -14.866 -20.127 24.943 1.00 88.56 82 ALA A N 1
ATOM 622 C CA . ALA A 1 82 ? -14.792 -21.087 26.035 1.00 88.56 82 ALA A CA 1
ATOM 623 C C . ALA A 1 82 ? -15.434 -20.546 27.320 1.00 88.56 82 ALA A C 1
ATOM 625 O O . ALA A 1 82 ? -16.318 -21.193 27.879 1.00 88.56 82 ALA A O 1
ATOM 626 N N . GLU A 1 83 ? -15.044 -19.349 27.751 1.00 86.62 83 GLU A N 1
ATOM 627 C CA . GLU A 1 83 ? -15.564 -18.692 28.952 1.00 86.62 83 GLU A CA 1
ATOM 628 C C . GLU A 1 83 ? -17.077 -18.459 28.858 1.00 86.62 83 GLU A C 1
ATOM 630 O O . GLU A 1 83 ? -17.815 -18.729 29.806 1.00 86.62 83 GLU A O 1
ATOM 635 N N . TYR A 1 84 ? -17.593 -18.090 27.685 1.00 87.44 84 TYR A N 1
ATOM 636 C CA . TYR A 1 84 ? -19.034 -17.960 27.486 1.00 87.44 84 TYR A CA 1
ATOM 637 C C . TYR A 1 84 ? -19.774 -19.290 27.687 1.00 87.44 84 TYR A C 1
ATOM 639 O O . TYR A 1 84 ? -20.806 -19.339 28.359 1.00 87.44 84 TYR A O 1
ATOM 647 N N . ASN A 1 85 ? -19.249 -20.392 27.147 1.00 85.94 85 ASN A N 1
ATOM 648 C CA . ASN A 1 85 ? -19.857 -21.709 27.343 1.00 85.94 85 ASN A CA 1
ATOM 649 C C . ASN A 1 85 ? -19.727 -22.188 28.800 1.00 85.94 85 ASN A C 1
ATOM 651 O O . ASN A 1 85 ? -20.690 -22.738 29.340 1.00 85.94 85 ASN A O 1
ATOM 655 N N . ALA A 1 86 ? -18.612 -21.890 29.475 1.00 84.44 86 ALA A N 1
ATOM 656 C CA . ALA A 1 86 ? -18.445 -22.122 30.911 1.00 84.44 86 ALA A CA 1
ATOM 657 C C . ALA A 1 86 ? -19.485 -21.346 31.742 1.00 84.44 86 ALA A C 1
ATOM 659 O O . ALA A 1 86 ? -20.079 -21.891 32.677 1.00 84.44 86 ALA A O 1
ATOM 660 N N . ALA A 1 87 ? -19.802 -20.105 31.353 1.00 83.12 87 ALA A N 1
ATOM 661 C CA . ALA A 1 87 ? -20.874 -19.330 31.971 1.00 83.12 87 ALA A CA 1
ATOM 662 C C . ALA A 1 87 ? -22.257 -19.973 31.784 1.00 83.12 87 ALA A C 1
ATOM 664 O O . ALA A 1 87 ? -23.066 -19.977 32.715 1.00 83.12 87 ALA A O 1
ATOM 665 N N . VAL A 1 88 ? -22.541 -20.534 30.603 1.00 83.44 88 VAL A N 1
ATOM 666 C CA . VAL A 1 88 ? -23.802 -21.246 30.332 1.00 83.44 88 VAL A CA 1
ATOM 667 C C . VAL A 1 88 ? -23.926 -22.494 31.213 1.00 83.44 88 VAL A C 1
ATOM 669 O O . VAL A 1 88 ? -24.990 -22.731 31.788 1.00 83.44 88 VAL A O 1
ATOM 672 N N . ILE A 1 89 ? -22.842 -23.255 31.390 1.00 85.19 89 ILE A N 1
ATOM 673 C CA . ILE A 1 89 ? -22.796 -24.438 32.269 1.00 85.19 89 ILE A CA 1
ATOM 674 C C . ILE A 1 89 ? -23.009 -24.036 33.738 1.00 85.19 89 ILE A C 1
ATOM 676 O O . ILE A 1 89 ? -23.832 -24.630 34.444 1.00 85.19 89 ILE A O 1
ATOM 680 N N . ALA A 1 90 ? -22.324 -22.984 34.199 1.00 78.56 90 ALA A N 1
ATOM 681 C CA . ALA A 1 90 ? -22.481 -22.447 35.551 1.00 78.56 90 ALA A CA 1
ATOM 682 C C . ALA A 1 90 ? -23.913 -21.940 35.809 1.00 78.56 90 ALA A C 1
ATOM 684 O O . ALA A 1 90 ? -24.491 -22.204 36.865 1.00 78.56 90 ALA A O 1
ATOM 685 N N . GLY A 1 91 ? -24.529 -21.283 34.822 1.00 76.69 91 GLY A N 1
ATOM 686 C CA . GLY A 1 91 ? -25.934 -20.876 34.877 1.00 76.69 91 GLY A CA 1
ATOM 687 C C . GLY A 1 91 ? -26.896 -22.066 34.941 1.00 76.69 91 GLY A C 1
ATOM 688 O O . GLY A 1 91 ? -27.844 -22.051 35.724 1.00 76.69 91 GLY A O 1
ATOM 689 N N . GLY A 1 92 ? -26.627 -23.130 34.177 1.00 78.62 92 GLY A N 1
ATOM 690 C CA . GLY A 1 92 ? -27.407 -24.372 34.201 1.00 78.62 92 GLY A CA 1
ATOM 691 C C . GLY A 1 92 ? -27.349 -25.120 35.539 1.00 78.62 92 GLY A C 1
ATOM 692 O O . GLY A 1 92 ? -28.293 -25.826 35.888 1.00 78.62 92 GLY A O 1
ATOM 693 N N . THR A 1 93 ? -26.279 -24.923 36.311 1.00 81.94 93 THR A N 1
ATOM 694 C CA . THR A 1 93 ? -26.072 -25.511 37.647 1.00 81.94 93 THR A CA 1
ATOM 695 C C . THR A 1 93 ? -26.442 -24.562 38.795 1.00 81.94 93 THR A C 1
ATOM 697 O O . THR A 1 93 ? -26.202 -24.885 39.957 1.00 81.94 93 THR A O 1
ATOM 700 N N . ASN A 1 94 ? -27.048 -23.404 38.498 1.00 79.94 94 ASN A N 1
ATOM 701 C CA . ASN A 1 94 ? -27.362 -22.331 39.456 1.00 79.94 94 ASN A CA 1
ATOM 702 C C . ASN A 1 94 ? -26.136 -21.782 40.220 1.00 79.94 94 ASN A C 1
ATOM 704 O O . ASN A 1 94 ? -26.279 -21.137 41.261 1.00 79.94 94 ASN A O 1
ATOM 708 N N . ASN A 1 95 ? -24.920 -21.987 39.704 1.00 80.75 95 ASN A N 1
ATOM 709 C CA . ASN A 1 95 ? -23.709 -21.359 40.222 1.00 80.75 95 ASN A CA 1
ATOM 710 C C . ASN A 1 95 ? -23.584 -19.934 39.660 1.00 80.75 95 ASN A C 1
ATOM 712 O O . ASN A 1 95 ? -22.766 -19.654 38.783 1.00 80.75 95 ASN A O 1
ATOM 716 N N . TYR A 1 96 ? -24.403 -19.016 40.177 1.00 78.75 96 TYR A N 1
ATOM 717 C CA . TYR A 1 96 ? -24.444 -17.632 39.696 1.00 78.75 96 TYR A CA 1
ATOM 718 C C . TYR A 1 96 ? -23.117 -16.884 39.891 1.00 78.75 96 TYR A C 1
ATOM 720 O O . TYR A 1 96 ? -22.774 -16.036 39.075 1.00 78.75 96 TYR A O 1
ATOM 728 N N . SER A 1 97 ? -22.338 -17.211 40.928 1.00 75.12 97 SER A N 1
ATOM 729 C CA . SER A 1 97 ? -20.987 -16.660 41.118 1.00 75.12 97 SER A CA 1
ATOM 730 C C . SER A 1 97 ? -20.037 -17.058 39.991 1.00 75.12 97 SER A C 1
ATOM 732 O O . SER A 1 97 ? -19.351 -16.196 39.448 1.00 75.12 97 SER A O 1
ATOM 734 N N . GLY A 1 98 ? -20.032 -18.340 39.609 1.00 72.44 98 GLY A N 1
ATOM 735 C CA . GLY A 1 98 ? -19.249 -18.824 38.471 1.00 72.44 98 GLY A CA 1
ATOM 736 C C . GLY A 1 98 ? -19.745 -18.230 37.155 1.00 72.44 98 GLY A C 1
ATOM 737 O O . GLY A 1 98 ? -18.949 -17.785 36.339 1.00 72.44 98 GLY A O 1
ATOM 738 N N . GLN A 1 99 ? -21.065 -18.121 36.982 1.00 82.19 99 GLN A N 1
ATOM 739 C CA . GLN A 1 99 ? -21.658 -17.505 35.797 1.00 82.19 99 GLN A CA 1
ATOM 740 C C . GLN A 1 99 ? -21.223 -16.040 35.626 1.00 82.19 99 GLN A C 1
ATOM 742 O O . GLN A 1 99 ? -20.835 -15.649 34.530 1.00 82.19 99 GLN A O 1
ATOM 747 N N . ILE A 1 100 ? -21.242 -15.234 36.694 1.00 76.75 100 ILE A N 1
ATOM 748 C CA . ILE A 1 100 ? -20.799 -13.830 36.649 1.00 76.75 100 ILE A CA 1
ATOM 749 C C . ILE A 1 100 ? -19.306 -13.739 36.323 1.00 76.75 100 ILE A C 1
ATOM 751 O O . ILE A 1 100 ? -18.926 -12.914 35.492 1.00 76.75 100 ILE A O 1
ATOM 755 N N . LEU A 1 101 ? -18.474 -14.577 36.949 1.00 81.44 101 LEU A N 1
ATOM 756 C CA . LEU A 1 101 ? -17.031 -14.613 36.703 1.00 81.44 101 LEU A CA 1
ATOM 757 C C . LEU A 1 101 ? -16.733 -14.875 35.220 1.00 81.44 101 LEU A C 1
ATOM 759 O O . LEU A 1 101 ? -16.073 -14.065 34.575 1.00 81.44 101 LEU A O 1
ATOM 763 N N . HIS A 1 102 ? -17.288 -15.955 34.672 1.00 80.88 102 HIS A N 1
ATOM 764 C CA . HIS A 1 102 ? -17.056 -16.369 33.291 1.00 80.88 102 HIS A CA 1
ATOM 765 C C . HIS A 1 102 ? -17.616 -15.365 32.265 1.00 80.88 102 HIS A C 1
ATOM 767 O O . HIS A 1 102 ? -16.964 -15.067 31.264 1.00 80.88 102 HIS A O 1
ATOM 773 N N . LEU A 1 103 ? -18.784 -14.757 32.521 1.00 80.00 103 LEU A N 1
ATOM 774 C CA . LEU A 1 103 ? -19.311 -13.686 31.660 1.00 80.00 103 LEU A CA 1
ATOM 775 C C . LEU A 1 103 ? -18.440 -12.424 31.700 1.00 80.00 103 LEU A C 1
ATOM 777 O O . LEU A 1 103 ? -18.243 -11.785 30.669 1.00 80.00 103 LEU A O 1
ATOM 781 N N . THR A 1 104 ? -17.907 -12.073 32.873 1.00 77.25 104 THR A N 1
ATOM 782 C CA . THR A 1 104 ? -17.001 -10.924 33.027 1.00 77.25 104 THR A CA 1
ATOM 783 C C . THR A 1 104 ? -15.691 -11.173 32.284 1.00 77.25 104 THR A C 1
ATOM 785 O O . THR A 1 104 ? -15.229 -10.299 31.558 1.00 77.25 104 THR A O 1
ATOM 788 N N . GLN A 1 105 ? -15.139 -12.384 32.382 1.00 81.38 105 GLN A N 1
ATOM 789 C CA . GLN A 1 105 ? -13.939 -12.769 31.642 1.00 81.38 105 GLN A CA 1
ATOM 790 C C . GLN A 1 105 ? -14.174 -12.748 30.125 1.00 81.38 105 GLN A C 1
ATOM 792 O O . GLN A 1 105 ? -13.365 -12.197 29.383 1.00 81.38 105 GLN A O 1
ATOM 797 N N . THR A 1 106 ? -15.326 -13.255 29.669 1.00 84.50 106 THR A N 1
ATOM 798 C CA . THR A 1 106 ? -15.745 -13.170 28.258 1.00 84.50 106 THR A CA 1
ATOM 799 C C . THR A 1 106 ? -15.784 -11.716 27.777 1.00 84.50 106 THR A C 1
ATOM 801 O O . THR A 1 106 ? -15.298 -11.410 26.691 1.00 84.50 106 THR A O 1
ATOM 804 N N . TYR A 1 107 ? -16.344 -10.809 28.584 1.00 80.94 107 TYR A N 1
ATOM 805 C CA . TYR A 1 107 ? -16.409 -9.383 28.263 1.00 80.94 107 TYR A CA 1
ATOM 806 C C . TYR A 1 107 ? -15.015 -8.759 28.128 1.00 80.94 107 TYR A C 1
ATOM 808 O O . TYR A 1 107 ? -14.765 -8.064 27.148 1.00 80.94 107 TYR A O 1
ATOM 816 N N . ILE A 1 108 ? -14.105 -9.031 29.070 1.00 80.94 108 ILE A N 1
ATOM 817 C CA . ILE A 1 108 ? -12.732 -8.501 29.048 1.00 80.94 108 ILE A CA 1
ATOM 818 C C . ILE A 1 108 ? -12.000 -8.947 27.776 1.00 80.94 108 ILE A C 1
ATOM 820 O O . ILE A 1 108 ? -11.448 -8.108 27.065 1.00 80.94 108 ILE A O 1
ATOM 824 N N . LEU A 1 109 ? -12.060 -10.243 27.456 1.00 81.88 109 LEU A N 1
ATOM 825 C CA . LEU A 1 109 ? -11.399 -10.821 26.281 1.00 81.88 109 LEU A CA 1
ATOM 826 C C . LEU A 1 109 ? -11.952 -10.247 24.967 1.00 81.88 109 LEU A C 1
ATOM 828 O O . LEU A 1 109 ? -11.192 -9.888 24.071 1.00 81.88 109 LEU A O 1
ATOM 832 N N . LEU A 1 110 ? -13.276 -10.087 24.854 1.00 80.25 110 LEU A N 1
ATOM 833 C CA . LEU A 1 110 ? -13.887 -9.464 23.675 1.00 80.25 110 LEU A CA 1
ATOM 834 C C . LEU A 1 110 ? -13.567 -7.972 23.564 1.00 80.25 110 LEU A C 1
ATOM 836 O O . LEU A 1 110 ? -13.351 -7.476 22.461 1.00 80.25 110 LEU A O 1
ATOM 840 N N . TYR A 1 111 ? -13.510 -7.255 24.686 1.00 75.12 111 TYR A N 1
ATOM 841 C CA . TYR A 1 111 ? -13.168 -5.835 24.707 1.00 75.12 111 TYR A CA 1
ATOM 842 C C . TYR A 1 111 ? -11.732 -5.586 24.223 1.00 75.12 111 TYR A C 1
ATOM 844 O O . TYR A 1 111 ? -11.487 -4.638 23.478 1.00 75.12 111 TYR A O 1
ATOM 852 N N . GLN A 1 112 ? -10.798 -6.473 24.579 1.00 75.06 112 GLN A N 1
ATOM 853 C CA . GLN A 1 112 ? -9.413 -6.450 24.092 1.00 75.06 112 GLN A CA 1
ATOM 854 C C . GLN A 1 112 ? -9.312 -6.723 22.577 1.00 75.06 112 GLN A C 1
ATOM 856 O O . GLN A 1 112 ? -8.369 -6.276 21.931 1.00 75.06 112 GLN A O 1
ATOM 861 N N . CYS A 1 113 ? -10.320 -7.376 21.988 1.00 69.19 113 CYS A N 1
ATOM 862 C CA . CYS A 1 113 ? -10.407 -7.704 20.562 1.00 69.19 113 CYS A CA 1
ATOM 863 C C . CYS A 1 113 ? -11.107 -6.627 19.695 1.00 69.19 113 CYS A C 1
ATOM 865 O O . CYS A 1 113 ? -11.455 -6.896 18.543 1.00 69.19 113 CYS A O 1
ATOM 867 N N . ARG A 1 114 ? -11.340 -5.408 20.208 1.00 61.91 114 ARG A N 1
ATOM 868 C CA . ARG A 1 114 ? -12.103 -4.345 19.509 1.00 61.91 114 ARG A CA 1
ATOM 869 C C . ARG A 1 114 ? -11.529 -3.886 18.163 1.00 61.91 114 ARG A C 1
ATOM 871 O O . ARG A 1 114 ? -12.269 -3.349 17.347 1.00 61.91 114 ARG A O 1
ATOM 878 N N . SER A 1 115 ? -10.250 -4.135 17.887 1.00 56.34 115 SER A N 1
ATOM 879 C CA . SER A 1 115 ? -9.592 -3.749 16.628 1.00 56.34 115 SER A CA 1
ATOM 880 C C . SER A 1 115 ? -10.069 -4.521 15.384 1.00 56.34 115 SER A C 1
ATOM 882 O O . SER A 1 115 ? -9.637 -4.208 14.278 1.00 56.34 115 SER A O 1
ATOM 884 N N . ILE A 1 116 ? -10.936 -5.529 15.541 1.00 56.56 116 ILE A N 1
ATOM 885 C CA . ILE A 1 116 ? -11.310 -6.478 14.478 1.00 56.56 116 ILE A CA 1
ATOM 886 C C . ILE A 1 116 ? -12.604 -6.079 13.751 1.00 56.56 116 ILE A C 1
ATOM 888 O O . ILE A 1 116 ? -12.672 -6.207 12.531 1.00 56.56 116 ILE A O 1
ATOM 892 N N . ASP A 1 117 ? -13.635 -5.654 14.491 1.00 59.69 117 ASP A N 1
ATOM 893 C CA . ASP A 1 117 ? -14.962 -5.250 13.987 1.00 59.69 117 ASP A CA 1
ATOM 894 C C . ASP A 1 117 ? -15.750 -4.596 15.145 1.00 59.69 117 ASP A C 1
ATOM 896 O O . ASP A 1 117 ? -16.483 -5.268 15.882 1.00 59.69 117 ASP A O 1
ATOM 900 N N . ASP A 1 118 ? -15.521 -3.297 15.366 1.00 63.97 118 ASP A N 1
ATOM 901 C CA . ASP A 1 118 ? -15.971 -2.575 16.567 1.00 63.97 118 ASP A CA 1
ATOM 902 C C . ASP A 1 118 ? -17.500 -2.618 16.747 1.00 63.97 118 ASP A C 1
ATOM 904 O O . ASP A 1 118 ? -17.998 -2.773 17.862 1.00 63.97 118 ASP A O 1
ATOM 908 N N . GLU A 1 119 ? -18.272 -2.610 15.656 1.00 67.44 119 GLU A N 1
ATOM 909 C CA . GLU A 1 119 ? -19.738 -2.611 15.709 1.00 67.44 119 GLU A CA 1
ATOM 910 C C . GLU A 1 119 ? -20.297 -3.945 16.240 1.00 67.44 119 GLU A C 1
ATOM 912 O O . GLU A 1 119 ? -21.135 -3.973 17.150 1.00 67.44 119 GLU A O 1
ATOM 917 N N . LYS A 1 120 ? -19.798 -5.084 15.736 1.00 67.06 120 LYS A N 1
ATOM 918 C CA . LYS A 1 120 ? -20.259 -6.409 16.188 1.00 67.06 120 LYS A CA 1
ATOM 919 C C . LYS A 1 120 ? -19.730 -6.770 17.569 1.00 67.06 120 LYS A C 1
ATOM 921 O O . LYS A 1 120 ? -20.466 -7.373 18.358 1.00 67.06 120 LYS A O 1
ATOM 926 N N . VAL A 1 121 ? -18.484 -6.402 17.872 1.00 68.44 121 VAL A N 1
ATOM 927 C CA . VAL A 1 121 ? -17.896 -6.595 19.203 1.00 68.44 121 VAL A CA 1
ATOM 928 C C . VAL A 1 121 ? -18.650 -5.747 20.229 1.00 68.44 121 VAL A C 1
ATOM 930 O O . VAL A 1 121 ? -19.045 -6.267 21.270 1.00 68.44 121 VAL A O 1
ATOM 933 N N . SER A 1 122 ? -18.970 -4.488 19.915 1.00 70.69 122 SER A N 1
ATOM 934 C CA . SER A 1 122 ? -19.768 -3.610 20.781 1.00 70.69 122 SER A CA 1
ATOM 935 C C . SER A 1 122 ? -21.181 -4.157 21.031 1.00 70.69 122 SER A C 1
ATOM 937 O O . SER A 1 122 ? -21.644 -4.211 22.178 1.00 70.69 122 SER A O 1
ATOM 939 N N . ALA A 1 123 ? -21.847 -4.682 19.997 1.00 74.88 123 ALA A N 1
ATOM 940 C CA . ALA A 1 123 ? -23.148 -5.334 20.144 1.00 74.88 123 ALA A CA 1
ATOM 941 C C . ALA A 1 123 ? -23.086 -6.601 21.023 1.00 74.88 123 ALA A C 1
ATOM 943 O O . ALA A 1 123 ? -23.997 -6.852 21.821 1.00 74.88 123 ALA A O 1
ATOM 944 N N . ALA A 1 124 ? -22.023 -7.405 20.907 1.00 73.31 124 ALA A N 1
ATOM 945 C CA . ALA A 1 124 ? -21.803 -8.577 21.756 1.00 73.31 124 ALA A CA 1
ATOM 946 C C . ALA A 1 124 ? -21.511 -8.182 23.214 1.00 73.31 124 ALA A C 1
ATOM 948 O O . ALA A 1 124 ? -22.112 -8.743 24.132 1.00 73.31 124 ALA A O 1
ATOM 949 N N . CYS A 1 125 ? -20.668 -7.171 23.428 1.00 75.06 125 CYS A N 1
ATOM 950 C CA . CYS A 1 125 ? -20.354 -6.619 24.745 1.00 75.06 125 CYS A CA 1
ATOM 951 C C . CYS A 1 125 ? -21.597 -6.054 25.444 1.00 75.06 125 CYS A C 1
ATOM 953 O O . CYS A 1 125 ? -21.814 -6.333 26.621 1.00 75.06 125 CYS A O 1
ATOM 955 N N . THR A 1 126 ? -22.470 -5.354 24.716 1.00 78.19 126 THR A N 1
ATOM 956 C CA . THR A 1 126 ? -23.742 -4.844 25.256 1.00 78.19 126 THR A CA 1
ATOM 957 C C . THR A 1 126 ? -24.630 -5.987 25.759 1.00 78.19 126 THR A C 1
ATOM 959 O O . THR A 1 126 ? -25.157 -5.932 26.870 1.00 78.19 126 THR A O 1
ATOM 962 N N . LYS A 1 127 ? -24.739 -7.079 24.988 1.00 77.56 127 LYS A N 1
ATOM 963 C CA . LYS A 1 127 ? -25.488 -8.280 25.398 1.00 77.56 127 LYS A CA 1
ATOM 964 C C . LYS A 1 127 ? -24.868 -8.969 26.616 1.00 77.56 127 LYS A C 1
ATOM 966 O O . LYS A 1 127 ? -25.606 -9.463 27.468 1.00 77.56 127 LYS A O 1
ATOM 971 N N . LEU A 1 128 ? -23.536 -8.998 26.716 1.00 80.12 128 LEU A N 1
ATOM 972 C CA . LEU A 1 128 ? -22.831 -9.548 27.879 1.00 80.12 128 LEU A CA 1
ATOM 973 C C . LEU A 1 128 ? -23.080 -8.726 29.141 1.00 80.12 128 LEU A C 1
ATOM 975 O O . LEU A 1 128 ? -23.339 -9.314 30.185 1.00 80.12 128 LEU A O 1
ATOM 979 N N . ILE A 1 129 ? -23.072 -7.394 29.052 1.00 78.50 129 ILE A N 1
ATOM 980 C CA . ILE A 1 129 ? -23.388 -6.519 30.189 1.00 78.50 129 ILE A CA 1
ATOM 981 C C . ILE A 1 129 ? -24.798 -6.822 30.708 1.00 78.50 129 ILE A C 1
ATOM 983 O O . ILE A 1 129 ? -24.964 -7.093 31.898 1.00 78.50 129 ILE A O 1
ATOM 987 N N . SER A 1 130 ? -25.796 -6.894 29.819 1.00 79.50 130 SER A N 1
ATOM 988 C CA . SER A 1 130 ? -27.165 -7.257 30.212 1.00 79.50 130 SER A CA 1
ATOM 989 C C . SER A 1 130 ? -27.241 -8.647 30.863 1.00 79.50 130 SER A C 1
ATOM 991 O O . SER A 1 130 ? -27.924 -8.823 31.872 1.00 79.50 130 SER A O 1
ATOM 993 N N . ALA A 1 131 ? -26.504 -9.631 30.337 1.00 76.75 131 ALA A N 1
ATOM 994 C CA . ALA A 1 131 ? -26.427 -10.976 30.912 1.00 76.75 131 ALA A CA 1
ATOM 995 C C . ALA A 1 131 ? -25.766 -11.000 32.305 1.00 76.75 131 ALA A C 1
ATOM 997 O O . ALA A 1 131 ? -26.213 -11.731 33.193 1.00 76.75 131 ALA A O 1
ATOM 998 N N . ILE A 1 132 ? -24.722 -10.193 32.520 1.00 76.19 132 ILE A N 1
ATOM 999 C CA . ILE A 1 132 ? -24.039 -10.051 33.814 1.00 76.19 132 ILE A CA 1
ATOM 1000 C C . ILE A 1 132 ? -24.982 -9.426 34.846 1.00 76.19 132 ILE A C 1
ATOM 1002 O O . ILE A 1 132 ? -25.068 -9.909 35.977 1.00 76.19 132 ILE A O 1
ATOM 1006 N N . GLU A 1 133 ? -25.702 -8.367 34.478 1.00 79.31 133 GLU A N 1
ATOM 1007 C CA . GLU A 1 133 ? -26.676 -7.710 35.355 1.00 79.31 133 GLU A CA 1
ATOM 1008 C C . GLU A 1 133 ? -27.820 -8.648 35.746 1.00 79.31 133 GLU A C 1
ATOM 1010 O O . GLU A 1 133 ? -28.212 -8.713 36.916 1.00 79.31 133 GLU A O 1
ATOM 1015 N N . GLU A 1 134 ? -28.319 -9.436 34.793 1.00 79.44 134 GLU A N 1
ATOM 1016 C CA . GLU A 1 134 ? -29.335 -10.449 35.056 1.00 79.44 134 GLU A CA 1
ATOM 1017 C C . GLU A 1 134 ? -28.818 -11.535 36.013 1.00 79.44 134 GLU A C 1
ATOM 1019 O O . GLU A 1 134 ? -29.485 -11.861 37.001 1.00 79.44 134 GLU A O 1
ATOM 1024 N N . ALA A 1 135 ? -27.602 -12.047 35.796 1.00 76.25 135 ALA A N 1
ATOM 1025 C CA . ALA A 1 135 ? -26.976 -13.021 36.689 1.00 76.25 135 ALA A CA 1
ATOM 1026 C C . ALA A 1 135 ? -26.780 -12.461 38.114 1.00 76.25 135 ALA A C 1
ATOM 1028 O O . ALA A 1 135 ? -27.120 -13.135 39.090 1.00 76.25 135 ALA A O 1
ATOM 1029 N N . LYS A 1 136 ? -26.340 -11.200 38.253 1.00 77.69 136 LYS A N 1
ATOM 1030 C CA . LYS A 1 136 ? -26.237 -10.491 39.546 1.00 77.69 136 LYS A CA 1
ATOM 1031 C C . LYS A 1 136 ? -27.596 -10.368 40.240 1.00 77.69 136 LYS A C 1
ATOM 1033 O O . LYS A 1 136 ? -27.712 -10.617 41.441 1.00 77.69 136 LYS A O 1
ATOM 1038 N N . LYS A 1 137 ? -28.654 -10.036 39.495 1.00 81.19 137 LYS A N 1
ATOM 1039 C CA . LYS A 1 137 ? -30.024 -9.950 40.027 1.00 81.19 137 LYS A CA 1
ATOM 1040 C C . LYS A 1 137 ? -30.525 -11.303 40.537 1.00 81.19 137 LYS A C 1
ATOM 1042 O O . LYS A 1 137 ? -31.155 -11.366 41.594 1.00 81.19 137 LYS A O 1
ATOM 1047 N N . ASN A 1 138 ? -30.227 -12.387 39.824 1.00 76.12 138 ASN A N 1
ATOM 1048 C CA . ASN A 1 138 ? -30.616 -13.742 40.223 1.00 76.12 138 ASN A CA 1
ATOM 1049 C C . ASN A 1 138 ? -29.810 -14.270 41.409 1.00 76.12 138 ASN A C 1
ATOM 1051 O O . ASN A 1 138 ? -30.381 -14.925 42.281 1.00 76.12 138 ASN A O 1
ATOM 1055 N N . GLN A 1 139 ? -28.526 -13.922 41.505 1.00 76.94 139 GLN A N 1
ATOM 1056 C CA . GLN A 1 139 ? -27.714 -14.199 42.687 1.00 76.94 139 GLN A CA 1
ATOM 1057 C C . GLN A 1 139 ? -28.314 -13.531 43.936 1.00 76.94 139 GLN A C 1
ATOM 1059 O O . GLN A 1 139 ? -28.470 -14.179 44.973 1.00 76.94 139 GLN A O 1
ATOM 1064 N N . SER A 1 140 ? -28.727 -12.265 43.821 1.00 72.25 140 SER A N 1
ATOM 1065 C CA . SER A 1 140 ? -29.386 -11.520 44.902 1.00 72.25 140 SER A CA 1
ATOM 1066 C C . SER A 1 140 ? -30.736 -12.126 45.301 1.00 72.25 140 SER A C 1
ATOM 1068 O O . SER A 1 140 ? -31.036 -12.217 46.487 1.00 72.25 140 SER A O 1
ATOM 1070 N N . ARG A 1 141 ? -31.536 -12.607 44.339 1.00 68.62 141 ARG A N 1
ATOM 1071 C CA . ARG A 1 141 ? -32.816 -13.296 44.605 1.00 68.62 141 ARG A CA 1
ATOM 1072 C C . ARG A 1 141 ? -32.635 -14.674 45.244 1.00 68.62 141 ARG A C 1
ATOM 1074 O O . ARG A 1 141 ? -33.395 -15.033 46.142 1.00 68.62 141 ARG A O 1
ATOM 1081 N N . SER A 1 142 ? -31.615 -15.417 44.824 1.00 58.44 142 SER A N 1
ATOM 1082 C CA . SER A 1 142 ? -31.302 -16.751 45.354 1.00 58.44 142 SER A CA 1
ATOM 1083 C C . SER A 1 142 ? -30.777 -16.701 46.789 1.00 58.44 142 SER A C 1
ATOM 1085 O O . SER A 1 142 ? -30.996 -17.634 47.549 1.00 58.44 142 SER A O 1
ATOM 1087 N N . ARG A 1 143 ? -30.157 -15.587 47.211 1.00 55.91 143 ARG A N 1
ATOM 1088 C CA . ARG A 1 143 ? -29.819 -15.346 48.628 1.00 55.91 143 ARG A CA 1
ATOM 1089 C C . ARG A 1 143 ? -31.045 -15.116 49.523 1.00 55.91 143 ARG A C 1
ATOM 1091 O O . ARG A 1 143 ? -30.925 -15.236 50.736 1.00 55.91 143 ARG A O 1
ATOM 1098 N N . VAL A 1 144 ? -32.202 -14.783 48.945 1.00 47.03 144 VAL A N 1
ATOM 1099 C CA . VAL A 1 144 ? -33.435 -14.413 49.670 1.00 47.03 144 VAL A CA 1
ATOM 1100 C C . VAL A 1 144 ? -34.479 -15.543 49.666 1.00 47.03 144 VAL A C 1
ATOM 1102 O O . VAL A 1 144 ? -35.447 -15.488 50.418 1.00 47.03 144 VAL A O 1
ATOM 1105 N N . THR A 1 145 ? -34.298 -16.602 48.869 1.00 41.56 145 THR A N 1
ATOM 1106 C CA . THR A 1 145 ? -35.280 -17.694 48.724 1.00 41.56 145 THR A CA 1
ATOM 1107 C C . THR A 1 145 ? -34.698 -19.062 49.094 1.00 41.56 145 THR A C 1
ATOM 1109 O O . THR A 1 145 ? -33.601 -19.419 48.678 1.00 41.56 145 THR A O 1
ATOM 1112 N N . LEU A 1 146 ? -35.453 -19.841 49.885 1.00 39.25 146 LEU A N 1
ATOM 1113 C CA . LEU A 1 146 ? -35.179 -21.258 50.169 1.00 39.25 146 LEU A CA 1
ATOM 1114 C C . LEU A 1 146 ? -35.139 -22.080 48.860 1.00 39.25 146 LEU A C 1
ATOM 1116 O O . LEU A 1 146 ? -35.853 -21.751 47.906 1.00 39.25 146 LEU A O 1
ATOM 1120 N N . PRO A 1 147 ? -34.322 -23.149 48.799 1.00 37.22 147 PRO A N 1
ATOM 1121 C CA . PRO A 1 147 ? -33.997 -23.843 47.558 1.00 37.22 147 PRO A CA 1
ATOM 1122 C C . PRO A 1 147 ? -35.227 -24.584 47.027 1.00 37.22 147 PRO A C 1
ATOM 1124 O O . PRO A 1 147 ? -35.685 -25.554 47.626 1.00 37.22 147 PRO A O 1
ATOM 1127 N N . GLY A 1 148 ? -35.777 -24.125 45.901 1.00 38.81 148 GLY A N 1
ATOM 1128 C CA . GLY A 1 148 ? -36.897 -24.822 45.262 1.00 38.81 148 GLY A CA 1
ATOM 1129 C C . GLY A 1 148 ? -37.599 -24.125 44.096 1.00 38.81 148 GLY A C 1
ATOM 1130 O O . GLY A 1 148 ? -38.396 -24.780 43.435 1.00 38.81 148 GLY A O 1
ATOM 1131 N N . SER A 1 149 ? -37.341 -22.843 43.798 1.00 38.56 149 SER A N 1
ATOM 1132 C CA . SER A 1 149 ? -38.086 -22.147 42.724 1.00 38.56 149 SER A CA 1
ATOM 1133 C C . SER A 1 149 ? -37.263 -21.284 41.765 1.00 38.56 149 SER A C 1
ATOM 1135 O O . SER A 1 149 ? -37.836 -20.529 40.981 1.00 38.56 149 SER A O 1
ATOM 1137 N N . ALA A 1 150 ? -35.932 -21.405 41.756 1.00 37.62 150 ALA A N 1
ATOM 1138 C CA . ALA A 1 150 ? -35.129 -20.721 40.748 1.00 37.62 150 ALA A CA 1
ATOM 1139 C C . ALA A 1 150 ? -35.389 -21.353 39.369 1.00 37.62 150 ALA A C 1
ATOM 1141 O O . ALA A 1 150 ? -34.881 -22.429 39.057 1.00 37.62 150 ALA A O 1
ATOM 1142 N N . THR A 1 151 ? -36.217 -20.703 38.548 1.00 38.25 151 THR A N 1
ATOM 1143 C CA . THR A 1 151 ? -36.355 -21.024 37.124 1.00 38.25 151 THR A CA 1
ATOM 1144 C C . THR A 1 151 ? -34.973 -20.930 36.474 1.00 38.25 151 THR A C 1
ATOM 1146 O O . THR A 1 151 ? -34.408 -19.833 36.455 1.00 38.25 151 THR A O 1
ATOM 1149 N N . PRO A 1 152 ? -34.416 -22.028 35.931 1.00 39.09 152 PRO A N 1
ATOM 1150 C CA . PRO A 1 152 ? -33.164 -21.960 35.199 1.00 39.09 152 PRO A CA 1
ATOM 1151 C C . PRO A 1 152 ? -33.401 -21.091 33.966 1.00 39.09 152 PRO A C 1
ATOM 1153 O O . PRO A 1 152 ? -34.299 -21.361 33.160 1.00 39.09 152 PRO A O 1
ATOM 1156 N N . LEU A 1 153 ? -32.623 -20.021 33.830 1.00 42.03 153 LEU A N 1
ATOM 1157 C CA . LEU A 1 153 ? -32.673 -19.135 32.673 1.00 42.03 153 LEU A CA 1
ATOM 1158 C C . LEU A 1 153 ? -32.128 -19.871 31.444 1.00 42.03 153 LEU A C 1
ATOM 1160 O O . LEU A 1 153 ? -30.989 -19.704 31.031 1.00 42.03 153 LEU A O 1
ATOM 1164 N N . ARG A 1 154 ? -32.995 -20.672 30.815 1.00 38.47 154 ARG A N 1
ATOM 1165 C CA . ARG A 1 154 ? -32.810 -21.308 29.496 1.00 38.47 154 ARG A CA 1
ATOM 1166 C C . ARG A 1 154 ? -32.748 -20.304 28.331 1.00 38.47 154 ARG A C 1
ATOM 1168 O O . ARG A 1 154 ? -32.830 -20.710 27.178 1.00 38.47 154 ARG A O 1
ATOM 1175 N N . LYS A 1 155 ? -32.659 -18.999 28.598 1.00 36.50 155 LYS A N 1
ATOM 1176 C CA . LYS A 1 155 ? -32.712 -17.941 27.581 1.00 36.50 155 LYS A CA 1
ATOM 1177 C C . LYS A 1 155 ? -31.610 -16.899 27.776 1.00 36.50 155 LYS A C 1
ATOM 1179 O O . LYS A 1 155 ? -31.875 -15.707 27.727 1.00 36.50 155 LYS A O 1
ATOM 1184 N N . LEU A 1 156 ? -30.362 -17.338 27.920 1.00 40.81 156 LEU A N 1
ATOM 1185 C CA . LEU A 1 156 ? -29.276 -16.537 27.356 1.00 40.81 156 LEU A CA 1
ATOM 1186 C C . LEU A 1 156 ? -29.465 -16.608 25.841 1.00 40.81 156 LEU A C 1
ATOM 1188 O O . LEU A 1 156 ? -29.182 -17.634 25.228 1.00 40.81 156 LEU A O 1
ATOM 1192 N N . SER A 1 157 ? -30.055 -15.567 25.252 1.00 39.09 157 SER A N 1
ATOM 1193 C CA . SER A 1 157 ? -30.095 -15.411 23.799 1.00 39.09 157 SER A CA 1
ATOM 1194 C C . SER A 1 157 ? -28.674 -15.611 23.280 1.00 39.09 157 SER A C 1
ATOM 1196 O O . SER A 1 157 ? -27.785 -14.860 23.678 1.00 39.09 157 SER A O 1
ATOM 1198 N N . THR A 1 158 ? -28.471 -16.645 22.464 1.00 47.62 158 THR A N 1
ATOM 1199 C CA . THR A 1 158 ? -27.188 -17.078 21.899 1.00 47.62 158 THR A CA 1
ATOM 1200 C C . THR A 1 158 ? -26.354 -15.878 21.466 1.00 47.62 158 THR A C 1
ATOM 1202 O O . THR A 1 158 ? -26.621 -15.268 20.426 1.00 47.62 158 THR A O 1
ATOM 1205 N N . ILE A 1 159 ? -25.353 -15.513 22.272 1.00 52.56 159 ILE A N 1
ATOM 1206 C CA . ILE A 1 159 ? -24.316 -14.584 21.839 1.00 52.56 159 ILE A CA 1
ATOM 1207 C C . ILE A 1 159 ? -23.507 -15.380 20.829 1.00 52.56 159 ILE A C 1
ATOM 1209 O O . ILE A 1 159 ? -22.791 -16.315 21.176 1.00 52.56 159 ILE A O 1
ATOM 1213 N N . ASN A 1 160 ? -23.721 -15.074 19.553 1.00 56.06 160 ASN A N 1
ATOM 1214 C CA . ASN A 1 160 ? -23.100 -15.782 18.449 1.00 56.06 160 ASN A CA 1
ATOM 1215 C C . ASN A 1 160 ? -21.651 -15.290 18.308 1.00 56.06 160 ASN A C 1
ATOM 1217 O O . ASN A 1 160 ? -21.326 -14.571 17.369 1.00 56.06 160 ASN A O 1
ATOM 1221 N N . ILE A 1 161 ? -20.794 -15.644 19.275 1.00 52.41 161 ILE A N 1
ATOM 1222 C CA . ILE A 1 161 ? -19.349 -15.361 19.240 1.00 52.41 161 ILE A CA 1
ATOM 1223 C C . ILE A 1 161 ? -18.758 -15.954 17.954 1.00 52.41 161 ILE A C 1
ATOM 1225 O O . ILE A 1 161 ? -17.923 -15.328 17.314 1.00 52.41 161 ILE A O 1
ATOM 1229 N N . SER A 1 162 ? -19.303 -17.083 17.486 1.00 53.00 162 SER A N 1
ATOM 1230 C CA . SER A 1 162 ? -18.981 -17.688 16.191 1.00 53.00 162 SER A CA 1
ATOM 1231 C C . SER A 1 162 ? -19.160 -16.762 14.977 1.00 53.00 162 SER A C 1
ATOM 1233 O O . SER A 1 162 ? -18.422 -16.891 14.004 1.00 53.00 162 SER A O 1
ATOM 1235 N N . ALA A 1 163 ? -20.062 -15.777 15.028 1.00 54.03 163 ALA A N 1
ATOM 1236 C CA . ALA A 1 163 ? -20.215 -14.786 13.965 1.00 54.03 163 ALA A CA 1
ATOM 1237 C C . ALA A 1 163 ? -19.054 -13.777 13.922 1.00 54.03 163 ALA A C 1
ATOM 1239 O O . ALA A 1 163 ? -18.740 -13.280 12.844 1.00 54.03 163 ALA A O 1
ATOM 1240 N N . LEU A 1 164 ? -18.378 -13.505 15.045 1.00 47.41 164 LEU A N 1
ATOM 1241 C CA . LEU A 1 164 ? -17.224 -12.592 15.092 1.00 47.41 164 LEU A CA 1
ATOM 1242 C C . LEU A 1 164 ? -16.017 -13.161 14.340 1.00 47.41 164 LEU A C 1
ATOM 1244 O O . LEU A 1 164 ? -15.261 -12.425 13.714 1.00 47.41 164 LEU A O 1
ATOM 1248 N N . PHE A 1 165 ? -15.877 -14.484 14.309 1.00 50.97 165 PHE A N 1
ATOM 1249 C CA . PHE A 1 165 ? -14.807 -15.139 13.564 1.00 50.97 165 PHE A CA 1
ATOM 1250 C C . PHE A 1 165 ? -15.011 -15.117 12.052 1.00 50.97 165 PHE A C 1
ATOM 1252 O O . PHE A 1 165 ? -14.034 -15.151 11.313 1.00 50.97 165 PHE A O 1
ATOM 1259 N N . SER A 1 166 ? -16.254 -14.988 11.574 1.00 48.53 166 SER A N 1
ATOM 1260 C CA . SER A 1 166 ? -16.514 -14.782 10.143 1.00 48.53 166 SER A CA 1
ATOM 1261 C C . SER A 1 166 ? -15.957 -13.447 9.619 1.00 48.53 166 SER A C 1
ATOM 1263 O O . SER A 1 166 ? -15.776 -13.297 8.411 1.00 48.53 166 SER A O 1
ATOM 1265 N N . CYS A 1 167 ? -15.631 -12.507 10.517 1.00 39.88 167 CYS A N 1
ATOM 1266 C CA . CYS A 1 167 ? -14.981 -11.232 10.202 1.00 39.88 167 CYS A CA 1
ATOM 1267 C C . CYS A 1 167 ? -13.456 -11.345 10.069 1.00 39.88 167 CYS A C 1
ATOM 1269 O O . CYS A 1 167 ? -12.826 -10.465 9.487 1.00 39.88 167 CYS A O 1
ATOM 1271 N N . ILE A 1 168 ? -12.855 -12.427 10.574 1.00 42.00 168 ILE A N 1
ATOM 1272 C CA . ILE A 1 168 ? -11.428 -12.705 10.424 1.00 42.00 168 ILE A CA 1
ATOM 1273 C C . ILE A 1 168 ? -11.296 -13.729 9.297 1.00 42.00 168 ILE A C 1
ATOM 1275 O O . ILE A 1 168 ? -11.545 -14.915 9.526 1.00 42.00 168 ILE A O 1
ATOM 1279 N N . PRO A 1 169 ? -10.925 -13.320 8.067 1.00 43.12 169 PRO A N 1
ATOM 1280 C CA . PRO A 1 169 ? -10.725 -14.283 6.996 1.00 43.12 169 PRO A CA 1
ATOM 1281 C C . PRO A 1 169 ? -9.698 -15.341 7.437 1.00 43.12 169 PRO A C 1
ATOM 1283 O O . PRO A 1 169 ? -8.771 -15.012 8.187 1.00 43.12 169 PRO A O 1
ATOM 1286 N N . PRO A 1 170 ? -9.818 -16.601 6.966 1.00 43.94 170 PRO A N 1
ATOM 1287 C CA . PRO A 1 170 ? -8.737 -17.569 7.099 1.00 43.94 170 PRO A CA 1
ATOM 1288 C C . PRO A 1 170 ? -7.445 -16.892 6.647 1.00 43.94 170 PRO A C 1
ATOM 1290 O O . PRO A 1 170 ? -7.444 -16.246 5.592 1.00 43.94 170 PRO A O 1
ATOM 1293 N N . ILE A 1 171 ? -6.380 -17.006 7.451 1.00 45.84 171 ILE A N 1
ATOM 1294 C CA . ILE A 1 171 ? -5.101 -16.296 7.252 1.00 45.84 171 ILE A CA 1
ATOM 1295 C C . ILE A 1 171 ? -4.594 -16.460 5.803 1.00 45.84 171 ILE A C 1
ATOM 1297 O O . ILE A 1 171 ? -3.956 -15.567 5.260 1.00 45.84 171 ILE A O 1
ATOM 1301 N N . GLU A 1 172 ? -4.976 -17.541 5.128 1.00 45.31 172 GLU A N 1
ATOM 1302 C CA . GLU A 1 172 ? -4.573 -17.893 3.769 1.00 45.31 172 GLU A CA 1
ATOM 1303 C C . GLU A 1 172 ? -5.249 -17.079 2.645 1.00 45.31 172 GLU A C 1
ATOM 1305 O O . GLU A 1 172 ? -4.604 -16.795 1.636 1.00 45.31 172 GLU A O 1
ATOM 1310 N N . ARG A 1 173 ? -6.516 -16.644 2.773 1.00 45.75 173 ARG A N 1
ATOM 1311 C CA . ARG A 1 173 ? -7.281 -16.179 1.588 1.00 45.75 173 ARG A CA 1
ATOM 1312 C C . ARG A 1 173 ? -7.003 -14.741 1.154 1.00 45.75 173 ARG A C 1
ATOM 1314 O O . ARG A 1 173 ? -7.008 -14.473 -0.043 1.00 45.75 173 ARG A O 1
ATOM 1321 N N . ARG A 1 174 ? -6.748 -13.813 2.085 1.00 46.31 174 ARG A N 1
ATOM 1322 C CA . ARG A 1 174 ? -6.433 -12.398 1.765 1.00 46.31 174 ARG A CA 1
ATOM 1323 C C . ARG A 1 174 ? -4.922 -12.141 1.651 1.00 46.31 174 ARG A C 1
ATOM 1325 O O . ARG A 1 174 ? -4.516 -11.190 0.990 1.00 46.31 174 ARG A O 1
ATOM 1332 N N . ASN A 1 175 ? -4.098 -13.015 2.238 1.00 57.38 175 ASN A N 1
ATOM 1333 C CA . ASN A 1 175 ? -2.640 -12.926 2.156 1.00 57.38 175 ASN A CA 1
ATOM 1334 C C . ASN A 1 175 ? -2.122 -13.357 0.774 1.00 57.38 175 ASN A C 1
ATOM 1336 O O . ASN A 1 175 ? -1.257 -12.686 0.233 1.00 57.38 175 ASN A O 1
ATOM 1340 N N . GLY A 1 176 ? -2.725 -14.364 0.127 1.00 67.44 176 GLY A N 1
ATOM 1341 C CA . GLY A 1 176 ? -2.233 -14.881 -1.157 1.00 67.44 176 GLY A CA 1
ATOM 1342 C C . GLY A 1 176 ? -2.147 -13.867 -2.310 1.00 67.44 176 GLY A C 1
ATOM 1343 O O . GLY A 1 176 ? -1.260 -14.009 -3.148 1.00 67.44 176 GLY A O 1
ATOM 1344 N N . VAL A 1 177 ? -3.030 -12.860 -2.354 1.00 77.56 177 VAL A N 1
ATOM 1345 C CA . VAL A 1 177 ? -2.985 -11.761 -3.344 1.00 77.56 177 VAL A CA 1
ATOM 1346 C C . VAL A 1 177 ? -1.924 -10.734 -2.973 1.00 77.56 177 VAL A C 1
ATOM 1348 O O . VAL A 1 177 ? -1.111 -10.368 -3.815 1.00 77.56 177 VAL A O 1
ATOM 1351 N N . MET A 1 178 ? -1.902 -10.280 -1.717 1.00 80.06 178 MET A N 1
ATOM 1352 C CA . MET A 1 178 ? -0.932 -9.274 -1.278 1.00 80.06 178 MET A CA 1
ATOM 1353 C C . MET A 1 178 ? 0.497 -9.816 -1.270 1.00 80.06 178 MET A C 1
ATOM 1355 O O . MET A 1 178 ? 1.422 -9.087 -1.606 1.00 80.06 178 MET A O 1
ATOM 1359 N N . ASP A 1 179 ? 0.691 -11.092 -0.952 1.00 80.00 179 ASP A N 1
ATOM 1360 C CA . ASP A 1 179 ? 1.988 -11.764 -1.038 1.00 80.00 179 ASP A CA 1
ATOM 1361 C C . ASP A 1 179 ? 2.472 -11.836 -2.485 1.00 80.00 179 ASP A C 1
ATOM 1363 O O . ASP A 1 179 ? 3.649 -11.593 -2.754 1.00 80.00 179 ASP A O 1
ATOM 1367 N N . GLU A 1 180 ? 1.556 -12.080 -3.424 1.00 84.88 180 GLU A N 1
ATOM 1368 C CA . GLU A 1 180 ? 1.861 -12.093 -4.850 1.00 84.88 180 GLU A CA 1
ATOM 1369 C C . GLU A 1 180 ? 2.188 -10.691 -5.379 1.00 84.88 180 GLU A C 1
ATOM 1371 O O . GLU A 1 180 ? 3.190 -10.503 -6.068 1.00 84.88 180 GLU A O 1
ATOM 1376 N N . VAL A 1 181 ? 1.420 -9.674 -4.974 1.00 85.56 181 VAL A N 1
ATOM 1377 C CA . VAL A 1 181 ? 1.729 -8.264 -5.255 1.00 85.56 181 VAL A CA 1
ATOM 1378 C C . VAL A 1 181 ? 3.111 -7.900 -4.708 1.00 85.56 181 VAL A C 1
ATOM 1380 O O . VAL A 1 181 ? 3.935 -7.350 -5.436 1.00 85.56 181 VAL A O 1
ATOM 1383 N N . ARG A 1 182 ? 3.425 -8.260 -3.456 1.00 84.56 182 ARG A N 1
ATOM 1384 C CA . ARG A 1 182 ? 4.749 -8.023 -2.853 1.00 84.56 182 ARG A CA 1
ATOM 1385 C C . ARG A 1 182 ? 5.859 -8.759 -3.593 1.00 84.56 182 ARG A C 1
ATOM 1387 O O . ARG A 1 182 ? 6.959 -8.228 -3.730 1.00 84.56 182 ARG A O 1
ATOM 1394 N N . ARG A 1 183 ? 5.608 -9.982 -4.063 1.00 87.94 183 ARG A N 1
ATOM 1395 C CA . ARG A 1 183 ? 6.565 -10.756 -4.864 1.00 87.94 183 ARG A CA 1
ATOM 1396 C C . ARG A 1 183 ? 6.866 -10.052 -6.189 1.00 87.94 183 ARG A C 1
ATOM 1398 O O . ARG A 1 183 ? 8.037 -9.868 -6.514 1.00 87.94 183 ARG A O 1
ATOM 1405 N N . LEU A 1 184 ? 5.835 -9.588 -6.897 1.00 90.44 184 LEU A N 1
ATOM 1406 C CA . LEU A 1 184 ? 5.969 -8.821 -8.141 1.00 90.44 184 LEU A CA 1
ATOM 1407 C C . LEU A 1 184 ? 6.685 -7.478 -7.940 1.00 90.44 184 LEU A C 1
ATOM 1409 O O . LEU A 1 184 ? 7.544 -7.117 -8.753 1.00 90.44 184 LEU A O 1
ATOM 1413 N N . ARG A 1 185 ? 6.367 -6.754 -6.857 1.00 89.06 185 ARG A N 1
ATOM 1414 C CA . ARG A 1 185 ? 7.039 -5.499 -6.480 1.00 89.06 185 ARG A CA 1
ATOM 1415 C C . ARG A 1 185 ? 8.531 -5.738 -6.235 1.00 89.06 185 ARG A C 1
ATOM 1417 O O . ARG A 1 185 ? 9.342 -5.142 -6.934 1.00 89.06 185 ARG A O 1
ATOM 1424 N N . ARG A 1 186 ? 8.893 -6.716 -5.391 1.00 88.50 186 ARG A N 1
ATOM 1425 C CA . ARG A 1 186 ? 10.299 -7.094 -5.134 1.00 88.50 186 ARG A CA 1
ATOM 1426 C C . ARG A 1 186 ? 11.050 -7.496 -6.401 1.00 88.50 186 ARG A C 1
ATOM 1428 O O . ARG A 1 186 ? 12.170 -7.047 -6.611 1.00 88.50 186 ARG A O 1
ATOM 1435 N N . ALA A 1 187 ? 10.439 -8.301 -7.272 1.00 89.00 187 ALA A N 1
ATOM 1436 C CA . ALA A 1 187 ? 11.061 -8.692 -8.538 1.00 89.00 187 ALA A CA 1
ATOM 1437 C C . ALA A 1 187 ? 11.298 -7.489 -9.472 1.00 89.00 187 ALA A C 1
ATOM 1439 O O . ALA A 1 187 ? 12.289 -7.448 -10.201 1.00 89.00 187 ALA A O 1
ATOM 1440 N N . THR A 1 188 ? 10.390 -6.510 -9.457 1.00 91.19 188 THR A N 1
ATOM 1441 C CA . THR A 1 188 ? 10.515 -5.257 -10.215 1.00 91.19 188 THR A CA 1
ATOM 1442 C C . THR A 1 188 ? 11.621 -4.375 -9.651 1.00 91.19 188 THR A C 1
ATOM 1444 O O . THR A 1 188 ? 12.471 -3.916 -10.409 1.00 91.19 188 THR A O 1
ATOM 1447 N N . ASP A 1 189 ? 11.651 -4.186 -8.335 1.00 87.94 189 ASP A N 1
ATOM 1448 C CA . ASP A 1 189 ? 12.646 -3.345 -7.670 1.00 87.94 189 ASP A CA 1
ATOM 1449 C C . ASP A 1 189 ? 14.054 -3.940 -7.819 1.00 87.94 189 ASP A C 1
ATOM 1451 O O . ASP A 1 189 ? 14.994 -3.215 -8.148 1.00 87.94 189 ASP A O 1
ATOM 1455 N N . GLN A 1 190 ? 14.185 -5.269 -7.711 1.00 89.94 190 GLN A N 1
ATOM 1456 C CA . GLN A 1 190 ? 15.437 -5.972 -7.995 1.00 89.94 190 GLN A CA 1
ATOM 1457 C C . GLN A 1 190 ? 15.873 -5.774 -9.449 1.00 89.94 190 GLN A C 1
ATOM 1459 O O . GLN A 1 190 ? 17.020 -5.425 -9.698 1.00 89.94 190 GLN A O 1
ATOM 1464 N N . CYS A 1 191 ? 14.957 -5.921 -10.415 1.00 90.56 191 CYS A N 1
ATOM 1465 C CA . CYS A 1 191 ? 15.271 -5.697 -11.828 1.00 90.56 191 CYS A CA 1
ATOM 1466 C C . CYS A 1 191 ? 15.809 -4.286 -12.083 1.00 90.56 191 CYS A C 1
ATOM 1468 O O . CYS A 1 191 ? 16.761 -4.111 -12.837 1.00 90.56 191 CYS A O 1
ATOM 1470 N N . LEU A 1 192 ? 15.177 -3.272 -11.490 1.00 89.44 192 LEU A N 1
ATOM 1471 C CA . LEU A 1 192 ? 15.577 -1.877 -11.655 1.00 89.44 192 LEU A CA 1
ATOM 1472 C C . LEU A 1 192 ? 16.926 -1.602 -10.982 1.00 89.44 192 LEU A C 1
ATOM 1474 O O . LEU A 1 192 ? 17.751 -0.887 -11.549 1.00 89.44 192 LEU A O 1
ATOM 1478 N N . SER A 1 193 ? 17.176 -2.215 -9.823 1.00 87.56 193 SER A N 1
ATOM 1479 C CA . SER A 1 193 ? 18.475 -2.173 -9.148 1.00 87.56 193 SER A CA 1
ATOM 1480 C C . SER A 1 193 ? 19.579 -2.803 -10.010 1.00 87.56 193 SER A C 1
ATOM 1482 O O . SER A 1 193 ? 20.588 -2.149 -10.292 1.00 87.56 193 SER A O 1
ATOM 1484 N N . ASP A 1 194 ? 19.349 -4.009 -10.534 1.00 87.25 194 ASP A N 1
ATOM 1485 C CA . ASP A 1 194 ? 20.280 -4.726 -11.416 1.00 87.25 194 ASP A CA 1
ATOM 1486 C C . ASP A 1 194 ? 20.577 -3.921 -12.689 1.00 87.25 194 ASP A C 1
ATOM 1488 O O . ASP A 1 194 ? 21.729 -3.768 -13.088 1.00 87.25 194 ASP A O 1
ATOM 1492 N N . LEU A 1 195 ? 19.547 -3.337 -13.307 1.00 86.75 195 LEU A N 1
ATOM 1493 C CA . LEU A 1 195 ? 19.705 -2.481 -14.482 1.00 86.75 195 LEU A CA 1
ATOM 1494 C C . LEU A 1 195 ? 20.504 -1.212 -14.170 1.00 86.75 195 LEU A C 1
ATOM 1496 O O . LEU A 1 195 ? 21.384 -0.844 -14.943 1.00 86.75 195 LEU A O 1
ATOM 1500 N N . SER A 1 196 ? 20.224 -0.551 -13.044 1.00 81.31 196 SER A N 1
ATOM 1501 C CA . SER A 1 196 ? 20.924 0.679 -12.650 1.00 81.31 196 SER A CA 1
ATOM 1502 C C . SER A 1 196 ? 22.394 0.444 -12.280 1.00 81.31 196 SER A C 1
ATOM 1504 O O . SER A 1 196 ? 23.231 1.320 -12.475 1.00 81.31 196 SER A O 1
ATOM 1506 N N . SER A 1 197 ? 22.731 -0.749 -11.790 1.00 79.62 197 SER A N 1
ATOM 1507 C CA . SER A 1 197 ? 24.115 -1.143 -11.503 1.00 79.62 197 SER A CA 1
ATOM 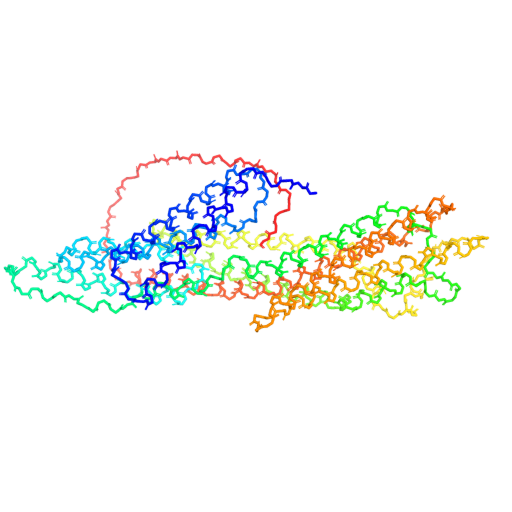1508 C C . SER A 1 197 ? 24.846 -1.693 -12.732 1.00 79.62 197 SER A C 1
ATOM 1510 O O . SER A 1 197 ? 26.076 -1.787 -12.738 1.00 79.62 197 SER A O 1
ATOM 1512 N N . CYS A 1 198 ? 24.117 -2.019 -13.803 1.00 74.88 198 CYS A N 1
ATOM 1513 C CA . CYS A 1 198 ? 24.702 -2.519 -15.032 1.00 74.88 198 CYS A CA 1
ATOM 1514 C C . CYS A 1 198 ? 25.254 -1.374 -15.894 1.00 74.88 198 CYS A C 1
ATOM 1516 O O . CYS A 1 198 ? 24.515 -0.552 -16.440 1.00 74.88 198 CYS A O 1
ATOM 1518 N N . GLY A 1 199 ? 26.573 -1.380 -16.116 1.00 70.12 199 GLY A N 1
ATOM 1519 C CA . GLY A 1 199 ? 27.241 -0.452 -17.038 1.00 70.12 199 GLY A CA 1
ATOM 1520 C C . GLY A 1 199 ? 26.734 -0.530 -18.487 1.00 70.12 199 GLY A C 1
ATOM 1521 O O . GLY A 1 199 ? 26.976 0.394 -19.260 1.00 70.12 199 GLY A O 1
ATOM 1522 N N . PHE A 1 200 ? 25.979 -1.576 -18.841 1.00 75.31 200 PHE A N 1
ATOM 1523 C CA . PHE A 1 200 ? 25.369 -1.776 -20.158 1.00 75.31 200 PHE A CA 1
ATOM 1524 C C . PHE A 1 200 ? 24.542 -0.575 -20.631 1.00 75.31 200 PHE A C 1
ATOM 1526 O O . PHE A 1 200 ? 24.644 -0.152 -21.780 1.00 75.31 200 PHE A O 1
ATOM 1533 N N . LEU A 1 201 ? 23.760 0.029 -19.731 1.00 76.25 201 LEU A N 1
ATOM 1534 C CA . LEU A 1 201 ? 22.879 1.147 -20.074 1.00 76.25 201 LEU A CA 1
ATOM 1535 C C . LEU A 1 201 ? 23.637 2.454 -20.347 1.00 76.25 201 LEU A C 1
ATOM 1537 O O . LEU A 1 201 ? 23.077 3.373 -20.937 1.00 76.25 201 LEU A O 1
ATOM 1541 N N . THR A 1 202 ? 24.901 2.564 -19.927 1.00 73.12 202 THR A N 1
ATOM 1542 C CA . THR A 1 202 ? 25.687 3.800 -20.089 1.00 73.12 202 THR A CA 1
ATOM 1543 C C . THR A 1 202 ? 26.053 4.090 -21.542 1.00 73.12 202 THR A C 1
ATOM 1545 O O . THR A 1 202 ? 26.347 5.233 -21.873 1.00 73.12 202 THR A O 1
ATOM 1548 N N . GLY A 1 203 ? 26.021 3.077 -22.410 1.00 69.12 203 GLY A N 1
ATOM 1549 C CA . GLY A 1 203 ? 26.414 3.177 -23.817 1.00 69.12 203 GLY A CA 1
ATOM 1550 C C . GLY A 1 203 ? 25.277 3.337 -24.803 1.00 69.12 203 GLY A C 1
ATOM 1551 O O . GLY A 1 203 ? 25.533 3.453 -26.003 1.00 69.12 203 GLY A O 1
ATOM 1552 N N . LEU A 1 204 ? 24.035 3.268 -24.327 1.00 76.50 204 LEU A N 1
ATOM 1553 C CA . LEU A 1 204 ? 22.881 3.220 -25.209 1.00 76.50 204 LEU A CA 1
ATOM 1554 C C . LEU A 1 204 ? 22.476 4.629 -25.654 1.00 76.50 204 LEU A C 1
ATOM 1556 O O . LEU A 1 204 ? 22.407 5.541 -24.827 1.00 76.50 204 LEU A O 1
ATOM 1560 N N . PRO A 1 205 ? 22.224 4.831 -26.959 1.00 71.75 205 PRO A N 1
ATOM 1561 C CA . PRO A 1 205 ? 21.782 6.119 -27.467 1.00 71.75 205 PRO A CA 1
ATOM 1562 C C . PRO A 1 205 ? 20.342 6.405 -27.030 1.00 71.75 205 PRO A C 1
ATOM 1564 O O . PRO A 1 205 ? 19.507 5.507 -26.980 1.00 71.75 205 PRO A O 1
ATOM 1567 N N . TYR A 1 206 ? 20.032 7.676 -26.774 1.00 73.31 206 TYR A N 1
ATOM 1568 C CA . TYR A 1 206 ? 18.653 8.129 -26.532 1.00 73.31 206 TYR A CA 1
ATOM 1569 C C . TYR A 1 206 ? 17.890 8.403 -27.816 1.00 73.31 206 TYR A C 1
ATOM 1571 O O . TYR A 1 206 ? 16.666 8.307 -27.842 1.00 73.31 206 TYR A O 1
ATOM 1579 N N . ILE A 1 207 ? 18.619 8.787 -28.862 1.00 71.44 207 ILE A N 1
ATOM 1580 C CA . ILE A 1 207 ? 18.078 9.141 -30.165 1.00 71.44 207 ILE A CA 1
ATOM 1581 C C . ILE A 1 207 ? 18.814 8.287 -31.195 1.00 71.44 207 ILE A C 1
ATOM 1583 O O . ILE A 1 207 ? 20.043 8.255 -31.232 1.00 71.44 207 ILE A O 1
ATOM 1587 N N . LEU A 1 208 ? 18.054 7.578 -32.020 1.00 70.69 208 LEU A N 1
ATOM 1588 C CA . LEU A 1 208 ? 18.545 6.824 -33.162 1.00 70.69 208 LEU A CA 1
ATOM 1589 C C . LEU A 1 208 ? 18.117 7.581 -34.422 1.00 70.69 208 LEU A C 1
ATOM 1591 O O . LEU A 1 208 ? 16.957 7.542 -34.829 1.00 70.69 208 LEU A O 1
ATOM 1595 N N . GLY A 1 209 ? 19.047 8.327 -35.021 1.00 71.75 209 GLY A N 1
ATOM 1596 C CA . GLY A 1 209 ? 18.727 9.210 -36.143 1.00 71.75 209 GLY A CA 1
ATOM 1597 C C . GLY A 1 209 ? 17.906 10.418 -35.687 1.00 71.75 209 GLY A C 1
ATOM 1598 O O . GLY A 1 209 ? 18.423 11.281 -34.984 1.00 71.75 209 GLY A O 1
ATOM 1599 N N . SER A 1 210 ? 16.639 10.480 -36.100 1.00 74.12 210 SER A N 1
ATOM 1600 C CA . SER A 1 210 ? 15.670 11.518 -35.712 1.00 74.12 210 SER A CA 1
ATOM 1601 C C . SER A 1 210 ? 14.609 11.021 -34.726 1.00 74.12 210 SER A C 1
ATOM 1603 O O . SER A 1 210 ? 13.694 11.770 -34.396 1.00 74.12 210 SER A O 1
ATOM 1605 N N . GLU A 1 211 ? 14.692 9.763 -34.290 1.00 81.56 211 GLU A N 1
ATOM 1606 C CA . GLU A 1 211 ? 13.678 9.124 -33.452 1.00 81.56 211 GLU A CA 1
ATOM 1607 C C . GLU A 1 211 ? 14.220 8.762 -32.072 1.00 81.56 211 GLU A C 1
ATOM 1609 O O . GLU A 1 211 ? 15.407 8.497 -31.897 1.00 81.56 211 GLU A O 1
ATOM 1614 N N . LEU A 1 212 ? 13.325 8.701 -31.087 1.00 84.44 212 LEU A N 1
ATOM 1615 C CA . LEU A 1 212 ? 13.634 8.203 -29.752 1.00 84.44 212 LEU A CA 1
ATOM 1616 C C . LEU A 1 212 ? 13.995 6.709 -29.801 1.00 84.44 212 LEU A C 1
ATOM 1618 O O . LEU A 1 212 ? 13.315 5.924 -30.468 1.00 84.44 212 LEU A O 1
ATOM 1622 N N . ALA A 1 213 ? 15.028 6.308 -29.061 1.00 85.12 213 ALA A N 1
ATOM 1623 C CA . ALA A 1 213 ? 15.380 4.902 -28.890 1.00 85.12 213 ALA A CA 1
ATOM 1624 C C . ALA A 1 213 ? 14.204 4.107 -28.299 1.00 85.12 213 ALA A C 1
ATOM 1626 O O . ALA A 1 213 ? 13.415 4.625 -27.498 1.00 85.12 213 ALA A O 1
ATOM 1627 N N . GLN A 1 214 ? 14.067 2.839 -28.690 1.00 89.06 214 GLN A N 1
ATOM 1628 C CA . GLN A 1 214 ? 12.892 2.044 -28.354 1.00 89.06 214 GLN A CA 1
ATOM 1629 C C . GLN A 1 214 ? 12.798 1.789 -26.848 1.00 89.06 214 GLN A C 1
ATOM 1631 O O . GLN A 1 214 ? 11.697 1.814 -26.296 1.00 89.06 214 GLN A O 1
ATOM 1636 N N . SER A 1 215 ? 13.928 1.571 -26.173 1.00 88.12 215 SER A N 1
ATOM 1637 C CA . SER A 1 215 ? 13.974 1.410 -24.718 1.00 88.12 215 SER A CA 1
ATOM 1638 C C . SER A 1 215 ? 13.452 2.655 -23.998 1.00 88.12 215 SER A C 1
ATOM 1640 O O . SER A 1 215 ? 12.570 2.551 -23.145 1.00 88.12 215 SER A O 1
ATOM 1642 N N . LEU A 1 216 ? 13.910 3.842 -24.398 1.00 87.94 216 LEU A N 1
ATOM 1643 C CA . LEU A 1 216 ? 13.475 5.099 -23.800 1.00 87.94 216 LEU A CA 1
ATOM 1644 C C . LEU A 1 216 ? 11.994 5.385 -24.073 1.00 87.94 216 LEU A C 1
ATOM 1646 O O . LEU A 1 216 ? 11.276 5.796 -23.164 1.00 87.94 216 LEU A O 1
ATOM 1650 N N . ARG A 1 217 ? 11.512 5.096 -25.286 1.00 90.12 217 ARG A N 1
ATOM 1651 C CA . ARG A 1 217 ? 10.091 5.219 -25.645 1.00 90.12 217 ARG A CA 1
ATOM 1652 C C . ARG A 1 217 ? 9.198 4.353 -24.760 1.00 90.12 217 ARG A C 1
ATOM 1654 O O . ARG A 1 217 ? 8.182 4.827 -24.259 1.00 90.12 217 ARG A O 1
ATOM 1661 N N . VAL A 1 218 ? 9.574 3.089 -24.547 1.00 91.94 218 VAL A N 1
ATOM 1662 C CA . VAL A 1 218 ? 8.810 2.173 -23.681 1.00 91.94 218 VAL A CA 1
ATOM 1663 C C . VAL A 1 218 ? 8.846 2.644 -22.225 1.00 91.94 218 VAL A C 1
ATOM 1665 O O . VAL A 1 218 ? 7.816 2.605 -21.558 1.00 91.94 218 VAL A O 1
ATOM 1668 N N . LEU A 1 219 ? 9.991 3.130 -21.736 1.00 89.81 219 LEU A N 1
ATOM 1669 C CA . LEU A 1 219 ? 10.121 3.646 -20.371 1.00 89.81 219 LEU A CA 1
ATOM 1670 C C . LEU A 1 219 ? 9.279 4.914 -20.142 1.00 89.81 219 LEU A C 1
ATOM 1672 O O . LEU A 1 219 ? 8.581 5.019 -19.135 1.00 89.81 219 LEU A O 1
ATOM 1676 N N . ALA A 1 220 ? 9.299 5.851 -21.094 1.00 90.75 220 ALA A N 1
ATOM 1677 C CA . ALA A 1 220 ? 8.472 7.057 -21.067 1.00 90.75 220 ALA A CA 1
ATOM 1678 C C . ALA A 1 220 ? 6.976 6.714 -21.136 1.00 90.75 220 ALA A C 1
ATOM 1680 O O . ALA A 1 220 ? 6.177 7.248 -20.368 1.00 90.75 220 ALA A O 1
ATOM 1681 N N . GLN A 1 221 ? 6.592 5.761 -21.993 1.00 91.88 221 GLN A N 1
ATOM 1682 C CA . GLN A 1 221 ? 5.216 5.270 -22.029 1.00 91.88 221 GLN A CA 1
ATOM 1683 C C . GLN A 1 221 ? 4.803 4.671 -20.686 1.00 91.88 221 GLN A C 1
ATOM 1685 O O . GLN A 1 221 ? 3.724 4.980 -20.196 1.00 91.88 221 GLN A O 1
ATOM 1690 N N . LEU A 1 222 ? 5.674 3.886 -20.054 1.00 90.19 222 LEU A N 1
ATOM 1691 C CA . LEU A 1 222 ? 5.389 3.296 -18.755 1.00 90.19 222 LEU A CA 1
ATOM 1692 C C . LEU A 1 222 ? 5.185 4.372 -17.672 1.00 90.19 222 LEU A C 1
ATOM 1694 O O . LEU A 1 222 ? 4.234 4.275 -16.902 1.00 90.19 222 LEU A O 1
ATOM 1698 N N . LEU A 1 223 ? 5.998 5.436 -17.639 1.00 89.50 223 LEU A N 1
ATOM 1699 C CA . LEU A 1 223 ? 5.770 6.592 -16.752 1.00 89.50 223 LEU A CA 1
ATOM 1700 C C . LEU A 1 223 ? 4.387 7.222 -16.965 1.00 89.50 223 LEU A C 1
ATOM 1702 O O . LEU A 1 223 ? 3.658 7.472 -16.000 1.00 89.50 223 LEU A O 1
ATOM 1706 N N . ARG A 1 224 ? 4.004 7.441 -18.228 1.00 90.50 224 ARG A N 1
ATOM 1707 C CA . ARG A 1 224 ? 2.678 7.964 -18.590 1.00 90.50 224 ARG A CA 1
ATOM 1708 C C . ARG A 1 224 ? 1.563 7.014 -18.174 1.00 90.50 224 ARG A C 1
ATOM 1710 O O . ARG A 1 224 ? 0.552 7.466 -17.646 1.00 90.50 224 ARG A O 1
ATOM 1717 N N . ASP A 1 225 ? 1.770 5.709 -18.320 1.00 88.50 225 ASP A N 1
ATOM 1718 C CA . ASP A 1 225 ? 0.800 4.692 -17.928 1.00 88.50 225 ASP A CA 1
ATOM 1719 C C . ASP A 1 225 ? 0.527 4.740 -16.422 1.00 88.50 225 ASP A C 1
ATOM 1721 O O . ASP A 1 225 ? -0.629 4.630 -16.012 1.00 88.50 225 ASP A O 1
ATOM 1725 N N . TYR A 1 226 ? 1.543 4.981 -15.585 1.00 85.06 226 TYR A N 1
ATOM 1726 C CA . TYR A 1 226 ? 1.362 5.227 -14.145 1.00 85.06 226 TYR A CA 1
ATOM 1727 C C . TYR A 1 226 ? 0.603 6.535 -13.823 1.00 85.06 226 TYR A C 1
ATOM 1729 O O . TYR A 1 226 ? 0.154 6.717 -12.688 1.00 85.06 226 TYR A O 1
ATOM 1737 N N . GLY A 1 227 ? 0.379 7.398 -14.814 1.00 86.25 227 GLY A N 1
ATOM 1738 C CA . GLY A 1 227 ? -0.333 8.674 -14.713 1.00 86.25 227 GLY A CA 1
ATOM 1739 C C . GLY A 1 227 ? 0.565 9.904 -14.848 1.00 86.25 227 GLY A C 1
ATOM 1740 O O . GLY A 1 227 ? 0.064 11.021 -14.728 1.00 86.25 227 GLY A O 1
ATOM 1741 N N . GLY A 1 228 ? 1.866 9.712 -15.094 1.00 89.88 228 GLY A N 1
ATOM 1742 C CA . GLY A 1 228 ? 2.838 10.789 -15.262 1.00 89.88 228 GLY A CA 1
ATOM 1743 C C . GLY A 1 228 ? 3.046 11.652 -14.013 1.00 89.88 228 GLY A C 1
ATOM 1744 O O . GLY A 1 228 ? 2.510 11.392 -12.932 1.00 89.88 228 GLY A O 1
ATOM 1745 N N . SER A 1 229 ? 3.847 12.706 -14.165 1.00 90.69 229 SER A N 1
ATOM 1746 C CA . SER A 1 229 ? 4.171 13.626 -13.070 1.00 90.69 229 SER A CA 1
ATOM 1747 C C . SER A 1 229 ? 2.940 14.336 -12.504 1.00 90.69 229 SER A C 1
ATOM 1749 O O . SER A 1 229 ? 2.861 14.534 -11.299 1.00 90.69 229 SER A O 1
ATOM 1751 N N . GLU A 1 230 ? 1.960 14.697 -13.336 1.00 90.19 230 GLU A N 1
ATOM 1752 C CA . GLU A 1 230 ? 0.766 15.433 -12.895 1.00 90.19 230 GLU A CA 1
ATOM 1753 C C . GLU A 1 230 ? -0.013 14.670 -11.817 1.00 90.19 230 GLU A C 1
ATOM 1755 O O . GLU A 1 230 ? -0.290 15.211 -10.747 1.00 90.19 230 GLU A O 1
ATOM 1760 N N . LYS A 1 231 ? -0.291 13.382 -12.050 1.00 90.00 231 LYS A N 1
ATOM 1761 C CA . LYS A 1 231 ? -0.977 12.541 -11.064 1.00 90.00 231 LYS A CA 1
ATOM 1762 C C . LYS A 1 231 ? -0.178 12.420 -9.765 1.00 90.00 231 LYS A C 1
ATOM 1764 O O . LYS A 1 231 ? -0.766 12.472 -8.689 1.00 90.00 231 LYS A O 1
ATOM 1769 N N . LEU A 1 232 ? 1.146 12.293 -9.868 1.00 90.12 232 LEU A N 1
ATOM 1770 C CA . LEU A 1 232 ? 2.042 12.210 -8.717 1.00 90.12 232 LEU A CA 1
ATOM 1771 C C . LEU A 1 232 ? 1.945 13.471 -7.842 1.00 90.12 232 LEU A C 1
ATOM 1773 O O . LEU A 1 232 ? 1.707 13.366 -6.642 1.00 90.12 232 LEU A O 1
ATOM 1777 N N . TYR A 1 233 ? 2.060 14.661 -8.440 1.00 91.56 233 TYR A N 1
ATOM 1778 C CA . TYR A 1 233 ? 1.951 15.931 -7.711 1.00 91.56 233 TYR A CA 1
ATOM 1779 C C . TYR A 1 233 ? 0.534 16.178 -7.170 1.00 91.56 233 TYR A C 1
ATOM 1781 O O . TYR A 1 233 ? 0.393 16.692 -6.062 1.00 91.56 233 TYR A O 1
ATOM 1789 N N . ASN A 1 234 ? -0.509 15.743 -7.883 1.00 92.81 234 ASN A N 1
ATOM 1790 C CA . ASN A 1 234 ? -1.887 15.804 -7.387 1.00 92.81 234 ASN A CA 1
ATOM 1791 C C . ASN A 1 234 ? -2.099 14.928 -6.142 1.00 92.81 234 ASN A C 1
ATOM 1793 O O . ASN A 1 234 ? -2.840 15.315 -5.239 1.00 92.81 234 ASN A O 1
ATOM 1797 N N . PHE A 1 235 ? -1.467 13.752 -6.076 1.00 91.00 235 PHE A N 1
ATOM 1798 C CA . PHE A 1 235 ? -1.515 12.902 -4.884 1.00 91.00 235 PHE A CA 1
ATOM 1799 C C . PHE A 1 235 ? -0.778 13.527 -3.704 1.00 91.00 235 PHE A C 1
ATOM 1801 O O . PHE A 1 235 ? -1.277 13.495 -2.584 1.00 91.00 235 PHE A O 1
ATOM 1808 N N . VAL A 1 236 ? 0.382 14.133 -3.959 1.00 91.50 236 VAL A N 1
ATOM 1809 C CA . VAL A 1 236 ? 1.148 14.853 -2.936 1.00 91.50 236 VAL A CA 1
ATOM 1810 C C . VAL A 1 236 ? 0.320 15.989 -2.334 1.00 91.50 236 VAL A C 1
ATOM 1812 O O . VAL A 1 236 ? 0.262 16.098 -1.114 1.00 91.50 236 VAL A O 1
ATOM 1815 N N . GLY A 1 237 ? -0.371 16.776 -3.167 1.00 92.31 237 GLY A N 1
ATOM 1816 C CA . GLY A 1 237 ? -1.252 17.849 -2.699 1.00 92.31 237 GLY A CA 1
ATOM 1817 C C . GLY A 1 237 ? -2.382 17.349 -1.792 1.00 92.31 237 GLY A C 1
ATOM 1818 O O . GLY A 1 237 ? -2.564 17.875 -0.701 1.00 92.31 237 GLY A O 1
ATOM 1819 N N . GLN A 1 238 ? -3.083 16.282 -2.190 1.00 92.25 238 GLN A N 1
ATOM 1820 C CA . GLN A 1 238 ? -4.143 15.671 -1.369 1.00 92.25 238 GLN A CA 1
ATOM 1821 C C . GLN A 1 238 ? -3.614 15.119 -0.036 1.00 92.25 238 GLN A C 1
ATOM 1823 O O . GLN A 1 238 ? -4.255 15.243 1.005 1.00 92.25 238 GLN A O 1
ATOM 1828 N N . ILE A 1 239 ? -2.425 14.516 -0.044 1.00 89.94 239 ILE A N 1
ATOM 1829 C CA . ILE A 1 239 ? -1.786 14.031 1.183 1.00 89.94 239 ILE A CA 1
ATOM 1830 C C . ILE A 1 239 ? -1.423 15.195 2.107 1.00 89.94 239 ILE A C 1
ATOM 1832 O O . ILE A 1 239 ? -1.634 15.088 3.313 1.00 89.94 239 ILE A O 1
ATOM 1836 N N . ASP A 1 240 ? -0.920 16.306 1.564 1.00 93.12 240 ASP A N 1
ATOM 1837 C CA . ASP A 1 240 ? -0.615 17.508 2.348 1.00 93.12 240 ASP A CA 1
ATOM 1838 C C . ASP A 1 240 ? -1.871 18.094 3.009 1.00 93.12 240 ASP A C 1
ATOM 1840 O O . ASP A 1 240 ? -1.813 18.504 4.171 1.00 93.12 240 ASP A O 1
ATOM 1844 N N . GLU A 1 241 ? -3.014 18.073 2.317 1.00 93.94 241 GLU A N 1
ATOM 1845 C CA . GLU A 1 241 ? -4.308 18.473 2.882 1.00 93.94 241 GLU A CA 1
ATOM 1846 C C . GLU A 1 241 ? -4.685 17.596 4.087 1.00 93.94 241 GLU A C 1
ATOM 1848 O O . GLU A 1 241 ? -4.910 18.121 5.181 1.00 93.94 241 GLU A O 1
ATOM 1853 N N . HIS A 1 242 ? -4.660 16.267 3.942 1.00 90.12 242 HIS A N 1
ATOM 1854 C CA . HIS A 1 242 ? -4.994 15.348 5.038 1.00 90.12 242 HIS A CA 1
ATOM 1855 C C . HIS A 1 242 ? -4.001 15.402 6.206 1.00 90.12 242 HIS A C 1
ATOM 1857 O O . HIS A 1 242 ? -4.407 15.315 7.367 1.00 90.12 242 HIS A O 1
ATOM 1863 N N . ILE A 1 243 ? -2.703 15.577 5.935 1.00 92.06 243 ILE A N 1
ATOM 1864 C CA . ILE A 1 243 ? -1.692 15.793 6.980 1.00 92.06 243 ILE A CA 1
ATOM 1865 C C . ILE A 1 243 ? -2.004 17.086 7.743 1.00 92.06 243 ILE A C 1
ATOM 1867 O O . ILE A 1 243 ? -1.973 17.087 8.974 1.00 92.06 243 ILE A O 1
ATOM 1871 N N . GLY A 1 244 ? -2.352 18.169 7.041 1.00 93.88 244 GLY A N 1
ATOM 1872 C CA . GLY A 1 244 ? -2.745 19.433 7.664 1.00 93.88 244 GLY A CA 1
ATOM 1873 C C . GLY A 1 244 ? -4.005 19.307 8.528 1.00 93.88 244 GLY A C 1
ATOM 1874 O O . GLY A 1 244 ? -4.052 19.826 9.646 1.00 93.88 244 GLY A O 1
ATOM 1875 N N . GLU A 1 245 ? -5.017 18.579 8.057 1.00 94.50 245 GLU A N 1
ATOM 1876 C CA . GLU A 1 245 ? -6.230 18.283 8.828 1.00 94.50 245 GLU A CA 1
ATOM 1877 C C . GLU A 1 245 ? -5.927 17.474 10.091 1.00 94.50 245 GLU A C 1
ATOM 1879 O O . GLU A 1 245 ? -6.349 17.855 11.187 1.00 94.50 245 GLU A O 1
ATOM 1884 N N . LEU A 1 246 ? -5.152 16.396 9.959 1.00 91.94 246 LEU A N 1
ATOM 1885 C CA . LEU A 1 246 ? -4.766 15.546 11.079 1.00 91.94 246 LEU A CA 1
ATOM 1886 C C . LEU A 1 246 ? -3.965 16.336 12.122 1.00 91.94 246 LEU A C 1
ATOM 1888 O O . LEU A 1 246 ? -4.259 16.252 13.314 1.00 91.94 246 LEU A O 1
ATOM 1892 N N . GLN A 1 247 ? -3.027 17.180 11.684 1.00 96.44 247 GLN A N 1
ATOM 1893 C CA . GLN A 1 247 ? -2.272 18.069 12.568 1.00 96.44 247 GLN A CA 1
ATOM 1894 C C . GLN A 1 247 ? -3.195 18.999 13.365 1.00 96.44 247 GLN A C 1
ATOM 1896 O O . GLN A 1 247 ? -3.043 19.149 14.578 1.00 96.44 247 GLN A O 1
ATOM 1901 N N . ASN A 1 248 ? -4.178 19.607 12.698 1.00 96.62 248 ASN A N 1
ATOM 1902 C CA . ASN A 1 248 ? -5.142 20.494 13.344 1.00 96.62 248 ASN A CA 1
ATOM 1903 C C . ASN A 1 248 ? -5.989 19.763 14.393 1.00 96.62 248 ASN A C 1
ATOM 1905 O O . ASN A 1 248 ? -6.243 20.317 15.464 1.00 96.62 248 ASN A O 1
ATOM 1909 N N . LEU A 1 249 ? -6.418 18.531 14.110 1.00 95.25 249 LEU A N 1
ATOM 1910 C CA . LEU A 1 249 ? -7.187 17.713 15.051 1.00 95.25 249 LEU A CA 1
ATOM 1911 C C . LEU A 1 249 ? -6.360 17.344 16.284 1.00 95.25 249 LEU A C 1
ATOM 1913 O O . LEU A 1 249 ? -6.823 17.546 17.405 1.00 95.25 249 LEU A O 1
ATOM 1917 N N . LEU A 1 250 ? -5.125 16.876 16.090 1.00 94.12 250 LEU A N 1
ATOM 1918 C CA . LEU A 1 250 ? -4.229 16.515 17.192 1.00 94.12 250 LEU A CA 1
ATOM 1919 C C . LEU A 1 250 ? -3.893 17.726 18.071 1.00 94.12 250 LEU A C 1
ATOM 1921 O O . LEU A 1 250 ? -3.941 17.630 19.297 1.00 94.12 250 LEU A O 1
ATOM 1925 N N . ASN A 1 251 ? -3.650 18.891 17.463 1.00 96.19 251 ASN A N 1
ATOM 1926 C CA . ASN A 1 251 ? -3.430 20.136 18.201 1.00 96.19 251 ASN A CA 1
ATOM 1927 C C . ASN A 1 251 ? -4.655 20.526 19.040 1.00 96.19 251 ASN A C 1
ATOM 1929 O O . ASN A 1 251 ? -4.508 20.890 20.206 1.00 96.19 251 ASN A O 1
ATOM 1933 N N . LYS A 1 252 ? -5.871 20.415 18.483 1.00 95.75 252 LYS A N 1
ATOM 1934 C CA . LYS A 1 252 ? -7.112 20.671 19.233 1.00 95.75 252 LYS A CA 1
ATOM 1935 C C . LYS A 1 252 ? -7.264 19.723 20.420 1.00 95.75 252 LYS A C 1
ATOM 1937 O O . LYS A 1 252 ? -7.583 20.189 21.508 1.00 95.75 252 LYS A O 1
ATOM 1942 N N . MET A 1 253 ? -7.005 18.426 20.240 1.00 95.44 253 MET A N 1
ATOM 1943 C CA . MET A 1 253 ? -7.055 17.451 21.337 1.00 95.44 253 MET A CA 1
ATOM 1944 C C . MET A 1 253 ? -6.047 17.780 22.436 1.00 95.44 253 MET A C 1
ATOM 1946 O O . MET A 1 253 ? -6.414 17.756 23.608 1.00 95.44 253 MET A O 1
ATOM 1950 N N . SER A 1 254 ? -4.806 18.117 22.063 1.00 94.62 254 SER A N 1
ATOM 1951 C CA . SER A 1 254 ? -3.760 18.491 23.020 1.00 94.62 254 SER A CA 1
ATOM 1952 C C . SER A 1 254 ? -4.197 19.688 23.857 1.00 94.62 254 SER A C 1
ATOM 1954 O O . SER A 1 254 ? -4.204 19.607 25.080 1.00 94.62 254 SER A O 1
ATOM 1956 N N . VAL A 1 255 ? -4.666 20.759 23.206 1.00 95.06 255 VAL A N 1
ATOM 1957 C CA . VAL A 1 255 ? -5.163 21.958 23.897 1.00 95.06 255 VAL A CA 1
ATOM 1958 C C . VAL A 1 255 ? -6.362 21.630 24.794 1.00 95.06 255 VAL A C 1
ATOM 1960 O O . VAL A 1 255 ? -6.431 22.103 25.926 1.00 95.06 255 VAL A O 1
ATOM 1963 N N . SER A 1 256 ? -7.306 20.813 24.321 1.00 92.12 256 SER A N 1
ATOM 1964 C CA . SER A 1 256 ? -8.486 20.405 25.093 1.00 92.12 256 SER A CA 1
ATOM 1965 C C . SER A 1 256 ? -8.122 19.606 26.347 1.00 92.12 256 SER A C 1
ATOM 1967 O O . SER A 1 256 ? -8.665 19.882 27.417 1.00 92.12 256 SER A O 1
ATOM 1969 N N . LEU A 1 257 ? -7.187 18.657 26.249 1.00 91.00 257 LEU A N 1
ATOM 1970 C CA . LEU A 1 257 ? -6.713 17.893 27.405 1.00 91.00 257 LEU A CA 1
ATOM 1971 C C . LEU A 1 257 ? -5.887 18.762 28.363 1.00 91.00 257 LEU A C 1
ATOM 1973 O O . LEU A 1 257 ? -6.091 18.679 29.574 1.00 91.00 257 LEU A O 1
ATOM 1977 N N . ASP A 1 258 ? -5.052 19.668 27.850 1.00 91.81 258 ASP A N 1
ATOM 1978 C CA . ASP A 1 258 ? -4.283 20.607 28.677 1.00 91.81 258 ASP A CA 1
ATOM 1979 C C . ASP A 1 258 ? -5.186 21.497 29.552 1.00 91.81 258 ASP A C 1
ATOM 1981 O O . ASP A 1 258 ? -4.838 21.828 30.688 1.00 91.81 258 ASP A O 1
ATOM 1985 N N . LEU A 1 259 ? -6.390 21.841 29.078 1.00 88.69 259 LEU A N 1
ATOM 1986 C CA . LEU A 1 259 ? -7.370 22.625 29.842 1.00 88.69 259 LEU A CA 1
ATOM 1987 C C . LEU A 1 259 ? -7.930 21.898 31.075 1.00 88.69 259 LEU A C 1
ATOM 1989 O O . LEU A 1 259 ? -8.449 22.557 31.977 1.00 88.69 259 LEU A O 1
ATOM 1993 N N . VAL A 1 260 ? -7.863 20.568 31.113 1.00 87.44 260 VAL A N 1
ATOM 1994 C CA . VAL A 1 260 ? -8.307 19.730 32.243 1.00 87.44 260 VAL A CA 1
ATOM 1995 C C . VAL A 1 260 ? -7.142 19.000 32.899 1.00 87.44 260 VAL A C 1
ATOM 1997 O O . VAL A 1 260 ? -7.345 18.055 33.660 1.00 87.44 260 VAL A O 1
ATOM 2000 N N . ARG A 1 261 ? -5.918 19.483 32.661 1.00 86.50 261 ARG A N 1
ATOM 2001 C CA . ARG A 1 261 ? -4.689 18.901 33.192 1.00 86.50 261 ARG A CA 1
ATOM 2002 C C . ARG A 1 261 ? -4.703 18.737 34.706 1.00 86.50 261 ARG A C 1
ATOM 2004 O O . ARG A 1 261 ? -4.106 17.804 35.199 1.00 86.50 261 ARG A O 1
ATOM 2011 N N . SER A 1 262 ? -5.443 19.540 35.467 1.00 81.94 262 SER A N 1
ATOM 2012 C CA . SER A 1 262 ? -5.597 19.340 36.920 1.00 81.94 262 SER A CA 1
ATOM 2013 C C . SER A 1 262 ? -6.171 17.968 37.328 1.00 81.94 262 SER A C 1
ATOM 2015 O O . SER A 1 262 ? -6.123 17.616 38.504 1.00 81.94 262 SER A O 1
ATOM 2017 N N . ARG A 1 263 ? -6.691 17.173 36.383 1.00 77.81 263 ARG A N 1
ATOM 2018 C CA . ARG A 1 263 ? -7.191 15.805 36.574 1.00 77.81 263 ARG A CA 1
ATOM 2019 C C . ARG A 1 263 ? -6.165 14.719 36.211 1.00 77.81 263 ARG A C 1
ATOM 2021 O O . ARG A 1 263 ? -6.570 13.630 35.831 1.00 77.81 263 ARG A O 1
ATOM 2028 N N . GLU A 1 264 ? -4.854 14.949 36.358 1.00 76.38 264 GLU A N 1
ATOM 2029 C CA . GLU A 1 264 ? -3.816 13.961 35.965 1.00 76.38 264 GLU A CA 1
ATOM 2030 C C . GLU A 1 264 ? -3.963 12.576 36.630 1.00 76.38 264 GLU A C 1
ATOM 2032 O O . GLU A 1 264 ? -3.441 11.587 36.118 1.00 76.38 264 GLU A O 1
ATOM 2037 N N . LEU A 1 265 ? -4.664 12.483 37.766 1.00 76.50 265 LEU A N 1
ATOM 2038 C CA . LEU A 1 265 ? -4.937 11.225 38.472 1.00 76.50 265 LEU A CA 1
ATOM 2039 C C . LEU A 1 265 ? -6.169 10.469 37.945 1.00 76.50 265 LEU A C 1
ATOM 2041 O O . LEU A 1 265 ? -6.332 9.299 38.288 1.00 76.50 265 LEU A O 1
ATOM 2045 N N . ASP A 1 266 ? -7.003 11.103 37.118 1.00 82.31 266 ASP A N 1
ATOM 2046 C CA . ASP A 1 266 ? -8.202 10.497 36.542 1.00 82.31 266 ASP A CA 1
ATOM 2047 C C . ASP A 1 266 ? -7.811 9.408 35.517 1.00 82.31 266 ASP A C 1
ATOM 2049 O O . ASP A 1 266 ? -7.023 9.678 34.599 1.00 82.31 266 ASP A O 1
ATOM 2053 N N . PRO A 1 267 ? -8.302 8.163 35.667 1.00 80.06 267 PRO A N 1
ATOM 2054 C CA . PRO A 1 267 ? -7.997 7.081 34.736 1.00 80.06 267 PRO A CA 1
ATOM 2055 C C . PRO A 1 267 ? -8.437 7.386 33.297 1.00 80.06 267 PRO A C 1
ATOM 2057 O O . PRO A 1 267 ? -7.707 7.028 32.368 1.00 80.06 267 PRO A O 1
ATOM 2060 N N . ASP A 1 268 ? -9.554 8.092 33.103 1.00 82.31 268 ASP A N 1
ATOM 2061 C CA . ASP A 1 268 ? -10.065 8.430 31.773 1.00 82.31 268 ASP A CA 1
ATOM 2062 C C . ASP A 1 268 ? -9.163 9.481 31.108 1.00 82.31 268 ASP A C 1
ATOM 2064 O O . ASP A 1 268 ? -8.798 9.342 29.939 1.00 82.31 268 ASP A O 1
ATOM 2068 N N . TYR A 1 269 ? -8.684 10.475 31.871 1.00 87.62 269 TYR A N 1
ATOM 2069 C CA . TYR A 1 269 ? -7.677 11.431 31.390 1.00 87.62 269 TYR A CA 1
ATOM 2070 C C . TYR A 1 269 ? -6.388 10.730 30.948 1.00 87.62 269 TYR A C 1
ATOM 2072 O O . TYR A 1 269 ? -5.880 10.996 29.857 1.00 87.62 269 TYR A O 1
ATOM 2080 N N . LYS A 1 270 ? -5.862 9.810 31.769 1.00 81.69 270 LYS A N 1
ATOM 2081 C CA . LYS A 1 270 ? -4.635 9.063 31.445 1.00 81.69 270 LYS A CA 1
ATOM 2082 C C . LYS A 1 270 ? -4.793 8.236 30.174 1.00 81.69 270 LYS A C 1
ATOM 2084 O O . LYS A 1 270 ? -3.865 8.184 29.367 1.00 81.69 270 LYS A O 1
ATOM 2089 N N . GLN A 1 271 ? -5.952 7.610 29.985 1.00 84.62 271 GLN A N 1
ATOM 2090 C CA . GLN A 1 271 ? -6.237 6.831 28.786 1.00 84.62 271 GLN A CA 1
ATOM 2091 C C . GLN A 1 271 ? -6.290 7.717 27.534 1.00 84.62 271 GLN A C 1
ATOM 2093 O O . GLN A 1 271 ? -5.634 7.397 26.541 1.00 84.62 271 GLN A O 1
ATOM 2098 N N . LEU A 1 272 ? -7.009 8.844 27.583 1.00 86.00 272 LEU A N 1
ATOM 2099 C CA . LEU A 1 272 ? -7.084 9.792 26.464 1.00 86.00 272 LEU A CA 1
ATOM 2100 C C . LEU A 1 272 ? -5.703 10.384 26.137 1.00 86.00 272 LEU A C 1
ATOM 2102 O O . LEU A 1 272 ? -5.336 10.492 24.970 1.00 86.00 272 LEU A O 1
ATOM 2106 N N . LEU A 1 273 ? -4.895 10.708 27.149 1.00 87.12 273 LEU A N 1
ATOM 2107 C CA . LEU A 1 273 ? -3.537 11.220 26.952 1.00 87.12 273 LEU A CA 1
ATOM 2108 C C . LEU A 1 273 ? -2.608 10.175 26.311 1.00 87.12 273 LEU A C 1
ATOM 2110 O O . LEU A 1 273 ? -1.809 10.508 25.432 1.00 87.12 273 LEU A O 1
ATOM 2114 N N . ALA A 1 274 ? -2.718 8.906 26.714 1.00 81.56 274 ALA A N 1
ATOM 2115 C CA . ALA A 1 274 ? -1.956 7.814 26.113 1.00 81.56 274 ALA A CA 1
ATOM 2116 C C . ALA A 1 274 ? -2.343 7.601 24.639 1.00 81.56 274 ALA A C 1
ATOM 2118 O O . ALA A 1 274 ? -1.464 7.495 23.782 1.00 81.56 274 ALA A O 1
ATOM 2119 N N . GLU A 1 275 ? -3.642 7.604 24.330 1.00 83.94 275 GLU A N 1
ATOM 2120 C CA . GLU A 1 275 ? -4.151 7.482 22.961 1.00 83.94 275 GLU A CA 1
ATOM 2121 C C . GLU A 1 275 ? -3.718 8.673 22.082 1.00 83.94 275 GLU A C 1
ATOM 2123 O O . GLU A 1 275 ? -3.267 8.480 20.950 1.00 83.94 275 GLU A O 1
ATOM 2128 N N . LEU A 1 276 ? -3.746 9.901 22.615 1.00 87.19 276 LEU A N 1
ATOM 2129 C CA . LEU A 1 276 ? -3.212 11.085 2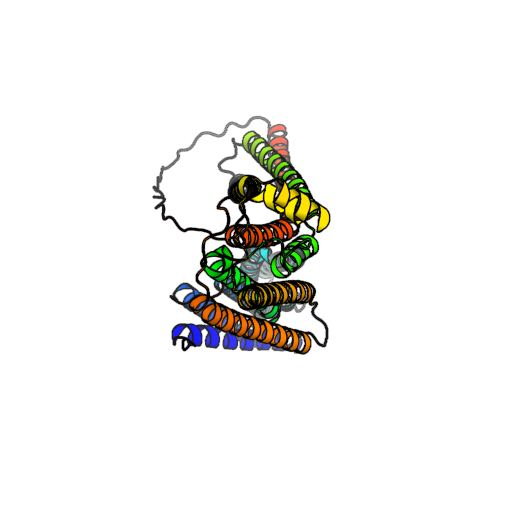1.934 1.00 87.19 276 LEU A CA 1
ATOM 2130 C C . LEU A 1 276 ? -1.708 10.957 21.664 1.00 87.19 276 LEU A C 1
ATOM 2132 O O . LEU A 1 276 ? -1.258 11.233 20.555 1.00 87.19 276 LEU A O 1
ATOM 2136 N N . THR A 1 277 ? -0.935 10.484 22.642 1.00 82.62 277 THR A N 1
ATOM 2137 C CA . THR A 1 277 ? 0.517 10.295 22.497 1.00 82.62 277 THR A CA 1
ATOM 2138 C C . THR A 1 277 ? 0.851 9.304 21.380 1.00 82.62 277 THR A C 1
ATOM 2140 O O . THR A 1 277 ? 1.780 9.532 20.604 1.00 82.62 277 THR A O 1
ATOM 2143 N N . VAL A 1 278 ? 0.094 8.208 21.265 1.00 81.50 278 VAL A N 1
ATOM 2144 C CA . VAL A 1 278 ? 0.263 7.237 20.172 1.00 81.50 278 VAL A CA 1
ATOM 2145 C C . VAL A 1 278 ? -0.056 7.876 18.821 1.00 81.50 278 VAL A C 1
ATOM 2147 O O . VAL A 1 278 ? 0.741 7.752 17.892 1.00 81.50 278 VAL A O 1
ATOM 2150 N N . ASN A 1 279 ? -1.168 8.607 18.715 1.00 80.06 279 ASN A N 1
ATOM 2151 C CA . ASN A 1 279 ? -1.543 9.282 17.472 1.00 80.06 279 ASN A CA 1
ATOM 2152 C C . ASN A 1 279 ? -0.518 10.348 17.042 1.00 80.06 279 ASN A C 1
ATOM 2154 O O . ASN A 1 279 ? -0.214 10.447 15.855 1.00 80.06 279 ASN A O 1
ATOM 2158 N N . ILE A 1 280 ? 0.083 11.082 17.987 1.00 83.69 280 ILE A N 1
ATOM 2159 C CA . ILE A 1 280 ? 1.184 12.019 17.703 1.00 83.69 280 ILE A CA 1
ATOM 2160 C C . ILE A 1 280 ? 2.397 11.274 17.133 1.00 83.69 280 ILE A C 1
ATOM 2162 O O . ILE A 1 280 ? 2.926 11.683 16.104 1.00 83.69 280 ILE A O 1
ATOM 2166 N N . LYS A 1 281 ? 2.802 10.141 17.722 1.00 81.44 281 LYS A N 1
ATOM 2167 C CA . LYS A 1 281 ? 3.920 9.335 17.195 1.00 81.44 281 LYS A CA 1
ATOM 2168 C C . LYS A 1 281 ? 3.650 8.801 15.787 1.00 81.44 281 LYS A C 1
ATOM 2170 O O . LYS A 1 281 ? 4.558 8.753 14.959 1.00 81.44 281 LYS A O 1
ATOM 2175 N N . ILE A 1 282 ? 2.415 8.385 15.503 1.00 78.38 282 ILE A N 1
ATOM 2176 C CA . ILE A 1 282 ? 2.015 7.958 14.154 1.00 78.38 282 ILE A CA 1
ATOM 2177 C C . ILE A 1 282 ? 2.111 9.146 13.186 1.00 78.38 282 ILE A C 1
ATOM 2179 O O . ILE A 1 282 ? 2.705 9.019 12.116 1.00 78.38 282 ILE A O 1
ATOM 2183 N N . PHE A 1 283 ? 1.610 10.318 13.580 1.00 85.25 283 PHE A N 1
ATOM 2184 C CA . PHE A 1 283 ? 1.700 11.545 12.790 1.00 85.25 283 PHE A CA 1
ATOM 2185 C C . PHE A 1 283 ? 3.154 11.979 12.512 1.00 85.25 283 PHE A C 1
ATOM 2187 O O . PHE A 1 283 ? 3.493 12.349 11.387 1.00 85.25 283 PHE A O 1
ATOM 2194 N N . GLU A 1 284 ? 4.052 11.868 13.492 1.00 83.62 284 GLU A N 1
ATOM 2195 C CA . GLU A 1 284 ? 5.491 12.121 13.319 1.00 83.62 284 GLU A CA 1
ATOM 2196 C C . GLU A 1 284 ? 6.127 11.182 12.279 1.00 83.62 284 GLU A C 1
ATOM 2198 O O . GLU A 1 284 ? 6.947 11.604 11.460 1.00 83.62 284 GLU A O 1
ATOM 2203 N N . ARG A 1 285 ? 5.723 9.906 12.246 1.00 81.50 285 ARG A N 1
ATOM 2204 C CA . ARG A 1 285 ? 6.182 8.960 11.213 1.00 81.50 285 ARG A CA 1
ATOM 2205 C C . ARG A 1 285 ? 5.672 9.341 9.825 1.00 81.50 285 ARG A C 1
ATOM 2207 O O . ARG A 1 285 ? 6.457 9.352 8.878 1.00 81.50 285 ARG A O 1
ATOM 2214 N N . VAL A 1 286 ? 4.392 9.697 9.706 1.00 82.56 286 VAL A N 1
ATOM 2215 C CA . VAL A 1 286 ? 3.782 10.148 8.440 1.00 82.56 286 VAL A CA 1
ATOM 2216 C C . VAL A 1 286 ? 4.487 11.398 7.909 1.00 82.56 286 VAL A C 1
ATOM 2218 O O . VAL A 1 286 ? 4.846 11.458 6.734 1.00 82.56 286 VAL A O 1
ATOM 2221 N N . THR A 1 287 ? 4.751 12.381 8.770 1.00 86.12 287 THR A N 1
ATOM 2222 C CA . THR A 1 287 ? 5.458 13.611 8.380 1.00 86.12 287 THR A CA 1
ATOM 2223 C C . THR A 1 287 ? 6.907 13.342 7.973 1.00 86.12 287 THR A C 1
ATOM 2225 O O . THR A 1 287 ? 7.364 13.903 6.978 1.00 86.12 287 THR A O 1
ATOM 2228 N N . LYS A 1 288 ? 7.615 12.424 8.647 1.00 84.50 288 LYS A N 1
ATOM 2229 C CA . LYS A 1 288 ? 8.955 11.974 8.227 1.00 84.50 288 LYS A CA 1
ATOM 2230 C C . LYS A 1 288 ? 8.944 11.279 6.860 1.00 84.50 288 LYS A C 1
ATOM 2232 O O . LYS A 1 288 ? 9.833 11.507 6.045 1.00 84.50 288 LYS A O 1
ATOM 2237 N N . LEU A 1 289 ? 7.945 10.447 6.576 1.00 81.50 289 LEU A N 1
ATOM 2238 C CA . LEU A 1 289 ? 7.795 9.844 5.246 1.00 81.50 289 LEU A CA 1
ATOM 2239 C C . LEU A 1 289 ? 7.528 10.919 4.185 1.00 81.50 289 LEU A C 1
ATOM 2241 O O . LEU A 1 289 ? 8.132 10.904 3.112 1.00 81.50 289 LEU A O 1
ATOM 2245 N N . ARG A 1 290 ? 6.690 11.911 4.503 1.00 87.69 290 ARG A N 1
ATOM 2246 C CA . ARG A 1 290 ? 6.380 13.025 3.602 1.00 87.69 290 ARG A CA 1
ATOM 2247 C C . ARG A 1 290 ? 7.596 13.898 3.275 1.00 87.69 290 ARG A C 1
ATOM 2249 O O . ARG A 1 290 ? 7.705 14.361 2.134 1.00 87.69 290 ARG A O 1
ATOM 2256 N N . THR A 1 291 ? 8.510 14.115 4.224 1.00 88.19 291 THR A N 1
ATOM 2257 C CA . THR A 1 291 ? 9.772 14.827 3.955 1.00 88.19 291 THR A CA 1
ATOM 2258 C C . THR A 1 291 ? 10.706 14.011 3.064 1.00 88.19 291 THR A C 1
ATOM 2260 O O . THR A 1 291 ? 11.317 14.587 2.166 1.00 88.19 291 THR A O 1
ATOM 2263 N N . GLY A 1 292 ? 10.746 12.683 3.223 1.00 87.06 292 GLY A N 1
ATOM 2264 C CA . GLY A 1 292 ? 11.428 11.780 2.287 1.00 87.06 292 GLY A CA 1
ATOM 2265 C C . GLY A 1 292 ? 10.902 11.924 0.856 1.00 87.06 292 GLY A C 1
ATOM 2266 O O . GLY A 1 292 ? 11.673 12.178 -0.064 1.00 87.06 292 GLY A O 1
ATOM 2267 N N . ILE A 1 293 ? 9.575 11.912 0.684 1.00 88.12 293 ILE A N 1
ATOM 2268 C CA . ILE A 1 293 ? 8.925 12.144 -0.620 1.00 88.12 293 ILE A CA 1
ATOM 2269 C C . ILE A 1 293 ? 9.316 13.511 -1.206 1.00 88.12 293 ILE A C 1
ATOM 2271 O O . ILE A 1 293 ? 9.552 13.625 -2.407 1.00 88.12 293 ILE A O 1
ATOM 2275 N N . ALA A 1 294 ? 9.399 14.561 -0.381 1.00 89.31 294 ALA A N 1
ATOM 2276 C CA . ALA A 1 294 ? 9.827 15.883 -0.844 1.00 89.31 294 ALA A CA 1
ATOM 2277 C C . ALA A 1 294 ? 11.277 15.876 -1.357 1.00 89.31 294 ALA A C 1
ATOM 2279 O O . ALA A 1 294 ? 11.560 16.508 -2.374 1.00 89.31 294 ALA A O 1
ATOM 2280 N N . SER A 1 295 ? 12.171 15.151 -0.676 1.00 90.31 295 SER A N 1
ATOM 2281 C CA . SER A 1 295 ? 13.564 14.972 -1.097 1.00 90.31 295 SER A CA 1
ATOM 2282 C C . SER A 1 295 ? 13.643 14.263 -2.450 1.00 90.31 295 SER A C 1
ATOM 2284 O O . SER A 1 295 ? 14.247 14.795 -3.380 1.00 90.31 295 SER A O 1
ATOM 2286 N N . ASP A 1 296 ? 12.951 13.129 -2.593 1.00 89.12 296 ASP A N 1
ATOM 2287 C CA . ASP A 1 296 ? 12.922 12.351 -3.837 1.00 89.12 296 ASP A CA 1
ATOM 2288 C C . ASP A 1 296 ? 12.371 13.172 -5.017 1.00 89.12 296 ASP A C 1
ATOM 2290 O O . ASP A 1 296 ? 12.898 13.120 -6.129 1.00 89.12 296 ASP A O 1
ATOM 2294 N N . LEU A 1 297 ? 11.322 13.972 -4.788 1.00 89.50 297 LEU A N 1
ATOM 2295 C CA . LEU A 1 297 ? 10.752 14.858 -5.808 1.00 89.50 297 LEU A CA 1
ATOM 2296 C C . LEU A 1 297 ? 11.678 16.022 -6.165 1.00 89.50 297 LEU A C 1
ATOM 2298 O O . LEU A 1 297 ? 11.688 16.448 -7.319 1.00 89.50 297 LEU A O 1
ATOM 2302 N N . SER A 1 298 ? 12.448 16.540 -5.207 1.00 90.69 298 SER A N 1
ATOM 2303 C CA . SER A 1 298 ? 13.444 17.577 -5.480 1.00 90.69 298 SER A CA 1
ATOM 2304 C C . SER A 1 298 ? 14.599 17.045 -6.327 1.00 90.69 298 SER A C 1
ATOM 2306 O O . SER A 1 298 ? 15.138 17.792 -7.141 1.00 90.69 298 SER A O 1
ATOM 2308 N N . GLU A 1 299 ? 14.979 15.781 -6.141 1.00 88.81 299 GLU A N 1
ATOM 2309 C CA . GLU A 1 299 ? 16.050 15.130 -6.899 1.00 88.81 299 GLU A CA 1
ATOM 2310 C C . GLU A 1 299 ? 15.580 14.689 -8.294 1.00 88.81 299 GLU A C 1
ATOM 2312 O O . GLU A 1 299 ? 16.208 15.005 -9.304 1.00 88.81 299 GLU A O 1
ATOM 2317 N N . CYS A 1 300 ? 14.445 13.991 -8.368 1.00 90.06 300 CYS A N 1
ATOM 2318 C CA . CYS A 1 300 ? 14.007 13.303 -9.584 1.00 90.06 300 CYS A CA 1
ATOM 2319 C C . CYS A 1 300 ? 12.930 14.062 -10.384 1.00 90.06 300 CYS A C 1
ATOM 2321 O O . CYS A 1 300 ? 12.640 13.701 -11.529 1.00 90.06 300 CYS A O 1
ATOM 2323 N N . GLY A 1 301 ? 12.321 15.111 -9.818 1.00 87.69 301 GLY A N 1
ATOM 2324 C CA . GLY A 1 301 ? 11.121 15.759 -10.363 1.00 87.69 301 GLY A CA 1
ATOM 2325 C C . GLY A 1 301 ? 11.286 16.321 -11.776 1.00 87.69 301 GLY A C 1
ATOM 2326 O O . GLY A 1 301 ? 10.389 16.175 -12.608 1.00 87.69 301 GLY A O 1
ATOM 2327 N N . GLY A 1 302 ? 12.455 16.888 -12.090 1.00 87.88 302 GLY A N 1
ATOM 2328 C CA . GLY A 1 302 ? 12.757 17.382 -13.438 1.00 87.88 302 GLY A CA 1
ATOM 2329 C C . GLY A 1 302 ? 12.725 16.272 -14.494 1.00 87.88 302 GLY A C 1
ATOM 2330 O O . GLY A 1 302 ? 12.158 16.455 -15.573 1.00 87.88 302 GLY A O 1
ATOM 2331 N N . ALA A 1 303 ? 13.253 15.090 -14.161 1.00 87.00 303 ALA A N 1
ATOM 2332 C CA . ALA A 1 303 ? 13.199 13.928 -15.042 1.00 87.00 303 ALA A CA 1
ATOM 2333 C C . ALA A 1 303 ? 11.761 13.409 -15.186 1.00 87.00 303 ALA A C 1
ATOM 2335 O O . ALA A 1 303 ? 11.318 13.144 -16.301 1.00 87.00 303 ALA A O 1
ATOM 2336 N N . PHE A 1 304 ? 10.998 13.324 -14.092 1.00 90.44 304 PHE A N 1
ATOM 2337 C CA . PHE A 1 304 ? 9.593 12.898 -14.152 1.00 90.44 304 PHE A CA 1
ATOM 2338 C C . PHE A 1 304 ? 8.777 13.778 -15.089 1.00 90.44 304 PHE A C 1
ATOM 2340 O O . PHE A 1 304 ? 8.006 13.269 -15.900 1.00 90.44 304 PHE A O 1
ATOM 2347 N N . PHE A 1 305 ? 8.980 15.091 -15.007 1.00 90.06 305 PHE A N 1
ATOM 2348 C CA . PHE A 1 305 ? 8.290 16.050 -15.850 1.00 90.06 305 PHE A CA 1
ATOM 2349 C C . PHE A 1 305 ? 8.683 15.922 -17.324 1.00 90.06 305 PHE A C 1
ATOM 2351 O O . PHE A 1 305 ? 7.805 15.895 -18.184 1.00 90.06 305 PHE A O 1
ATOM 2358 N N . LEU A 1 306 ? 9.980 15.800 -17.626 1.00 88.25 306 LEU A N 1
ATOM 2359 C CA . LEU A 1 306 ? 10.456 15.647 -19.001 1.00 88.25 306 LEU A CA 1
ATOM 2360 C C . LEU A 1 306 ? 9.926 14.357 -19.641 1.00 88.25 306 LEU A C 1
ATOM 2362 O O . LEU A 1 306 ? 9.334 14.406 -20.713 1.00 88.25 306 LEU A O 1
ATOM 2366 N N . PHE A 1 307 ? 10.083 13.211 -18.974 1.00 89.00 307 PHE A N 1
ATOM 2367 C CA . PHE A 1 307 ? 9.740 11.902 -19.546 1.00 89.00 307 PHE A CA 1
ATOM 2368 C C . PHE A 1 307 ? 8.250 11.543 -19.461 1.00 89.00 307 PHE A C 1
ATOM 2370 O O . PHE A 1 307 ? 7.842 10.517 -20.000 1.00 89.00 307 PHE A O 1
ATOM 2377 N N . SER A 1 308 ? 7.424 12.392 -18.841 1.00 91.00 308 SER A N 1
ATOM 2378 C CA . SER A 1 308 ? 5.958 12.287 -18.917 1.00 91.00 308 SER A CA 1
ATOM 2379 C C . SER A 1 308 ? 5.367 12.940 -20.176 1.00 91.00 308 SER A C 1
ATOM 2381 O O . SER A 1 308 ? 4.179 12.768 -20.444 1.00 91.00 308 SER A O 1
ATOM 2383 N N . ARG A 1 309 ? 6.161 13.697 -20.944 1.00 89.81 309 ARG A N 1
ATOM 2384 C CA . ARG A 1 309 ? 5.714 14.429 -22.142 1.00 89.81 309 ARG A CA 1
ATOM 2385 C C . ARG A 1 309 ? 5.623 13.533 -23.390 1.00 89.81 309 ARG A C 1
ATOM 2387 O O . ARG A 1 309 ? 6.085 12.389 -23.347 1.00 89.81 309 ARG A O 1
ATOM 2394 N N . PRO A 1 310 ? 5.019 14.016 -24.495 1.00 91.19 310 PRO A N 1
ATOM 2395 C CA . PRO A 1 310 ? 5.086 13.353 -25.798 1.00 91.19 310 PRO A CA 1
ATOM 2396 C C . PRO A 1 310 ? 6.526 13.189 -26.299 1.00 91.19 310 PRO A C 1
ATOM 2398 O O . PRO A 1 310 ? 7.418 13.951 -25.920 1.00 91.19 310 PRO A O 1
ATOM 2401 N N . ASP A 1 311 ? 6.745 12.204 -27.169 1.00 90.00 311 ASP A N 1
ATOM 2402 C CA . ASP A 1 311 ? 8.077 11.830 -27.655 1.00 90.00 311 ASP A CA 1
ATOM 2403 C C . ASP A 1 311 ? 8.806 13.011 -28.329 1.00 90.00 311 ASP A C 1
ATOM 2405 O O . ASP A 1 311 ? 10.009 13.179 -28.132 1.00 90.00 311 ASP A O 1
ATOM 2409 N N . GLU A 1 312 ? 8.095 13.879 -29.056 1.00 89.69 312 GLU A N 1
ATOM 2410 C CA . GLU A 1 312 ? 8.673 15.054 -29.721 1.00 89.69 312 GLU A CA 1
ATOM 2411 C C . GLU A 1 312 ? 9.266 16.051 -28.717 1.00 89.69 312 GLU A C 1
ATOM 2413 O O . GLU A 1 312 ? 10.352 16.593 -28.926 1.00 89.69 312 GLU A O 1
ATOM 2418 N N . GLU A 1 313 ? 8.576 16.273 -27.598 1.00 88.69 313 GLU A N 1
ATOM 2419 C CA . GLU A 1 313 ? 9.037 17.176 -26.544 1.00 88.69 313 GLU A CA 1
ATOM 2420 C C . GLU A 1 313 ? 10.203 16.580 -25.752 1.00 88.69 313 GLU A C 1
ATOM 2422 O O . GLU A 1 313 ? 11.105 17.314 -25.346 1.00 88.69 313 GLU A O 1
ATOM 2427 N N . ILE A 1 314 ? 10.216 15.255 -25.569 1.00 88.31 314 ILE A N 1
ATOM 2428 C CA . ILE A 1 314 ? 11.355 14.543 -24.979 1.00 88.31 314 ILE A CA 1
ATOM 2429 C C . ILE A 1 314 ? 12.590 14.724 -25.867 1.00 88.31 314 ILE A C 1
ATOM 2431 O O . ILE A 1 314 ? 13.660 15.058 -25.360 1.00 88.31 314 ILE A O 1
ATOM 2435 N N . ILE A 1 315 ? 12.447 14.558 -27.186 1.00 85.50 315 ILE A N 1
ATOM 2436 C CA . ILE A 1 315 ? 13.540 14.744 -28.152 1.00 85.50 315 ILE A CA 1
ATOM 2437 C C . ILE A 1 315 ? 14.090 16.171 -28.075 1.00 85.50 315 ILE A C 1
ATOM 2439 O O . ILE A 1 315 ? 15.302 16.338 -27.943 1.00 85.50 315 ILE A O 1
ATOM 2443 N N . ILE A 1 316 ? 13.221 17.188 -28.097 1.00 84.56 316 ILE A N 1
ATOM 2444 C CA . ILE A 1 316 ? 13.629 18.597 -27.974 1.00 84.56 316 ILE A CA 1
ATOM 2445 C C . ILE A 1 316 ? 14.360 18.833 -26.648 1.00 84.56 316 ILE A C 1
ATOM 2447 O O . ILE A 1 316 ? 15.411 19.472 -26.627 1.00 84.56 316 ILE A O 1
ATOM 2451 N N . GLY A 1 317 ? 13.832 18.293 -25.546 1.00 82.19 317 GLY A N 1
ATOM 2452 C CA . GLY A 1 317 ? 14.445 18.421 -24.227 1.00 82.19 317 GLY A CA 1
ATOM 2453 C C . GLY A 1 317 ? 15.829 17.776 -24.147 1.00 82.19 317 GLY A C 1
ATOM 2454 O O . GLY A 1 317 ? 16.732 18.365 -23.566 1.00 82.19 317 GLY A O 1
ATOM 2455 N N . ILE A 1 318 ? 16.025 16.613 -24.774 1.00 79.75 318 ILE A N 1
ATOM 2456 C CA . ILE A 1 318 ? 17.327 15.932 -24.833 1.00 79.75 318 ILE A CA 1
ATOM 2457 C C . ILE A 1 318 ? 18.306 16.681 -25.742 1.00 79.75 318 ILE A C 1
ATOM 2459 O O . ILE A 1 318 ? 19.474 16.806 -25.397 1.00 79.75 318 ILE A O 1
ATOM 2463 N N . GLN A 1 319 ? 17.850 17.184 -26.892 1.00 77.25 319 GLN A N 1
ATOM 2464 C CA . GLN A 1 319 ? 18.687 17.938 -27.834 1.00 77.25 319 GLN A CA 1
ATOM 2465 C C . GLN A 1 319 ? 19.109 19.310 -27.297 1.00 77.25 319 GLN A C 1
ATOM 2467 O O . GLN A 1 319 ? 20.148 19.823 -27.699 1.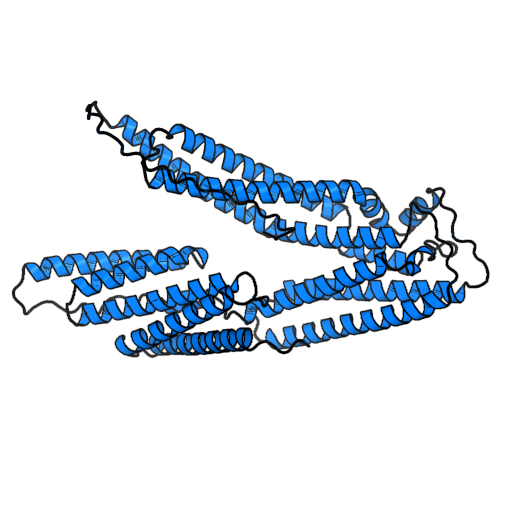00 77.25 319 GLN A O 1
ATOM 2472 N N . GLY A 1 320 ? 18.309 19.905 -26.408 1.00 72.25 320 GLY A N 1
ATOM 2473 C CA . GLY A 1 320 ? 18.648 21.146 -25.709 1.00 72.25 320 GLY A CA 1
ATOM 2474 C C . GLY A 1 320 ? 19.674 20.974 -24.585 1.00 72.25 320 GLY A C 1
ATOM 2475 O O . GLY A 1 320 ? 20.147 21.973 -24.050 1.00 72.25 320 GLY A O 1
ATOM 2476 N N . LEU A 1 321 ? 20.014 19.735 -24.217 1.00 69.25 321 LEU A N 1
ATOM 2477 C CA . LEU A 1 321 ? 21.114 19.429 -23.309 1.00 69.25 321 LEU A CA 1
ATOM 2478 C C . LEU A 1 321 ? 22.374 19.268 -24.168 1.00 69.25 321 LEU A C 1
ATOM 2480 O O . LEU A 1 321 ? 22.362 18.476 -25.109 1.00 69.25 321 LEU A O 1
ATOM 2484 N N . ASP A 1 322 ? 23.453 19.993 -23.853 1.00 58.59 322 ASP A N 1
ATOM 2485 C CA . ASP A 1 322 ? 24.760 19.934 -24.543 1.00 58.59 322 ASP A CA 1
ATOM 2486 C C . ASP A 1 322 ? 25.485 18.586 -24.296 1.00 58.59 322 ASP A C 1
ATOM 2488 O O . ASP A 1 322 ? 26.660 18.517 -23.930 1.00 58.59 322 ASP A O 1
ATOM 2492 N N . CYS A 1 323 ? 24.775 17.472 -24.458 1.00 58.19 323 CYS A N 1
ATOM 2493 C CA . CYS A 1 323 ? 25.266 16.130 -24.225 1.00 58.19 323 CYS A CA 1
ATOM 2494 C C . CYS A 1 323 ? 25.830 15.539 -25.524 1.00 58.19 323 CYS A C 1
ATOM 2496 O O . CYS A 1 323 ? 25.077 15.319 -26.480 1.00 58.19 323 CYS A O 1
ATOM 2498 N N . PRO A 1 324 ? 27.133 15.205 -25.578 1.00 55.91 324 PRO A N 1
ATOM 2499 C CA . PRO A 1 324 ? 27.692 14.500 -26.720 1.00 55.91 324 PRO A CA 1
ATOM 2500 C C . PRO A 1 324 ? 27.021 13.128 -26.846 1.00 55.91 324 PRO A C 1
ATOM 2502 O O . PRO A 1 324 ? 27.089 12.294 -25.938 1.00 55.91 324 PRO A O 1
ATOM 2505 N N . GLN A 1 325 ? 26.346 12.901 -27.973 1.00 58.31 325 GLN A N 1
ATOM 2506 C CA . GLN A 1 325 ? 25.798 11.589 -28.303 1.00 58.31 325 GLN A CA 1
ATOM 2507 C C . GLN A 1 325 ? 26.949 10.612 -28.582 1.00 58.31 325 GLN A C 1
ATOM 2509 O O . GLN A 1 325 ? 27.953 11.017 -29.180 1.00 58.31 325 GLN A O 1
ATOM 2514 N N . PRO A 1 326 ? 26.839 9.336 -28.166 1.00 56.34 326 PRO A N 1
ATOM 2515 C CA . PRO A 1 326 ? 27.876 8.350 -28.435 1.00 56.34 326 PRO A CA 1
ATOM 2516 C C . PRO A 1 326 ? 28.118 8.261 -29.946 1.00 56.34 326 PRO A C 1
ATOM 2518 O O . PRO A 1 326 ? 27.199 7.964 -30.711 1.00 56.34 326 PRO A O 1
ATOM 2521 N N . LEU A 1 327 ? 29.357 8.537 -30.372 1.00 50.66 327 LEU A N 1
ATOM 2522 C CA . LEU A 1 327 ? 29.759 8.534 -31.781 1.00 50.66 327 LEU A CA 1
ATOM 2523 C C . LEU A 1 327 ? 29.292 7.228 -32.450 1.00 50.66 327 LEU A C 1
ATOM 2525 O O . LEU A 1 327 ? 29.539 6.118 -31.955 1.00 50.66 327 LEU A O 1
ATOM 2529 N N . LEU A 1 328 ? 28.552 7.375 -33.549 1.00 51.81 328 LEU A N 1
ATOM 2530 C CA . LEU A 1 328 ? 28.099 6.295 -34.424 1.00 51.81 328 LEU A CA 1
ATOM 2531 C C . LEU A 1 328 ? 29.313 5.725 -35.176 1.00 51.81 328 LEU A C 1
ATOM 2533 O O . LEU A 1 328 ? 29.547 6.100 -36.316 1.00 51.81 328 LEU A O 1
ATOM 2537 N N . ASN A 1 329 ? 30.096 4.848 -34.547 1.00 51.34 329 ASN A N 1
ATOM 2538 C CA . ASN A 1 329 ? 31.096 4.040 -35.250 1.00 51.34 329 ASN A CA 1
ATOM 2539 C C . ASN A 1 329 ? 30.707 2.552 -35.194 1.00 51.34 329 ASN A C 1
ATOM 2541 O O . ASN A 1 329 ? 30.337 2.066 -34.124 1.00 51.34 329 ASN A O 1
ATOM 2545 N N . ASP A 1 330 ? 30.788 1.906 -36.365 1.00 51.22 330 ASP A N 1
ATOM 2546 C CA . ASP A 1 330 ? 30.784 0.487 -36.796 1.00 51.22 330 ASP A CA 1
ATOM 2547 C C . ASP A 1 330 ? 29.927 -0.598 -36.109 1.00 51.22 330 ASP A C 1
ATOM 2549 O O . ASP A 1 330 ? 29.759 -1.660 -36.700 1.00 51.22 330 ASP A O 1
ATOM 2553 N N . ASP A 1 331 ? 29.304 -0.366 -34.952 1.00 66.00 331 ASP A N 1
ATOM 2554 C CA . ASP A 1 331 ? 28.586 -1.411 -34.195 1.00 66.00 331 ASP A CA 1
ATOM 2555 C C . ASP A 1 331 ? 27.081 -1.107 -34.024 1.00 66.00 331 ASP A C 1
ATOM 2557 O O . ASP A 1 331 ? 26.482 -1.272 -32.956 1.00 66.00 331 ASP A O 1
ATOM 2561 N N . ALA A 1 332 ? 26.461 -0.583 -35.088 1.00 71.88 332 ALA A N 1
ATOM 2562 C CA . ALA A 1 332 ? 25.059 -0.154 -35.097 1.00 71.88 332 ALA A CA 1
ATOM 2563 C C . ALA A 1 332 ? 24.077 -1.307 -34.813 1.00 71.88 332 ALA A C 1
ATOM 2565 O O . ALA A 1 332 ? 23.112 -1.116 -34.073 1.00 71.88 332 ALA A O 1
ATOM 2566 N N . GLU A 1 333 ? 24.349 -2.504 -35.344 1.00 76.25 333 GLU A N 1
ATOM 2567 C CA . GLU A 1 333 ? 23.517 -3.696 -35.128 1.00 76.25 333 GLU A CA 1
ATOM 2568 C C . GLU A 1 333 ? 23.539 -4.142 -33.660 1.00 76.25 333 GLU A C 1
ATOM 2570 O O . GLU A 1 333 ? 22.487 -4.393 -33.071 1.00 76.25 333 GLU A O 1
ATOM 2575 N N . THR A 1 334 ? 24.715 -4.160 -33.028 1.00 76.69 334 THR A N 1
ATOM 2576 C CA . THR A 1 334 ? 24.870 -4.540 -31.616 1.00 76.69 334 THR A CA 1
ATOM 2577 C C . THR A 1 334 ? 24.186 -3.536 -30.685 1.00 76.69 334 THR A C 1
ATOM 2579 O O . THR A 1 334 ? 23.534 -3.930 -29.717 1.00 76.69 334 THR A O 1
ATOM 2582 N N . ARG A 1 335 ? 24.247 -2.232 -30.996 1.00 75.19 335 ARG A N 1
ATOM 2583 C CA . ARG A 1 335 ? 23.519 -1.193 -30.240 1.00 75.19 335 ARG A CA 1
ATOM 2584 C C . ARG A 1 335 ? 22.004 -1.291 -30.420 1.00 75.19 335 ARG A C 1
ATOM 2586 O O . ARG A 1 335 ? 21.273 -1.113 -29.450 1.00 75.19 335 ARG A O 1
ATOM 2593 N N . GLN A 1 336 ? 21.526 -1.600 -31.625 1.00 80.75 336 GLN A N 1
ATOM 2594 C CA . GLN A 1 336 ? 20.099 -1.808 -31.885 1.00 80.75 336 GLN A CA 1
ATOM 2595 C C . GLN A 1 336 ? 19.571 -3.059 -31.169 1.00 80.75 336 GLN A C 1
ATOM 2597 O O . GLN A 1 336 ? 18.484 -3.034 -30.590 1.00 80.75 336 GLN A O 1
ATOM 2602 N N . LEU A 1 337 ? 20.357 -4.140 -31.153 1.00 84.38 337 LEU A N 1
ATOM 2603 C CA . LEU A 1 337 ? 20.052 -5.339 -30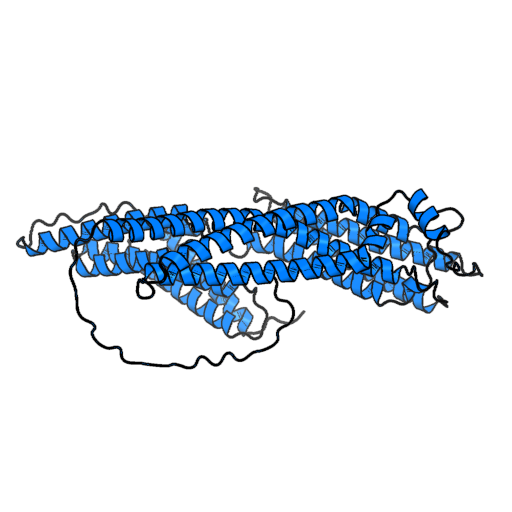.379 1.00 84.38 337 LEU A CA 1
ATOM 2604 C C . LEU A 1 337 ? 19.973 -5.020 -28.880 1.00 84.38 337 LEU A C 1
ATOM 2606 O O . LEU A 1 337 ? 19.026 -5.432 -28.212 1.00 84.38 337 LEU A O 1
ATOM 2610 N N . ALA A 1 338 ? 20.927 -4.247 -28.362 1.00 83.00 338 ALA A N 1
ATOM 2611 C CA . ALA A 1 338 ? 20.952 -3.832 -26.967 1.00 83.00 338 ALA A CA 1
ATOM 2612 C C . ALA A 1 338 ? 19.739 -2.966 -26.574 1.00 83.00 338 ALA A C 1
ATOM 2614 O O . ALA A 1 338 ? 19.093 -3.239 -25.560 1.00 83.00 338 ALA A O 1
ATOM 2615 N N . ASP A 1 339 ? 19.373 -1.986 -27.406 1.00 85.44 339 ASP A N 1
ATOM 2616 C CA . ASP A 1 339 ? 18.160 -1.176 -27.231 1.00 85.44 339 ASP A CA 1
ATOM 2617 C C . ASP A 1 339 ? 16.892 -2.047 -27.236 1.00 85.44 339 ASP A C 1
ATOM 2619 O O . ASP A 1 339 ? 16.015 -1.891 -26.383 1.00 85.44 339 ASP A O 1
ATOM 2623 N N . SER A 1 340 ? 16.821 -3.034 -28.137 1.00 89.31 340 SER A N 1
ATOM 2624 C CA . SER A 1 340 ? 15.704 -3.982 -28.199 1.00 89.31 340 SER A CA 1
ATOM 2625 C C . SER A 1 340 ? 15.596 -4.856 -26.944 1.00 89.31 340 SER A C 1
ATOM 2627 O O . SER A 1 340 ? 14.482 -5.095 -26.472 1.00 89.31 340 SER A O 1
ATOM 2629 N N . ILE A 1 341 ? 16.720 -5.329 -26.393 1.00 90.31 341 ILE A N 1
ATOM 2630 C CA . ILE A 1 341 ? 16.743 -6.114 -25.148 1.00 90.31 341 ILE A CA 1
ATOM 2631 C C . ILE A 1 341 ? 16.232 -5.258 -23.982 1.00 90.31 341 ILE A C 1
ATOM 2633 O O . ILE A 1 341 ? 15.334 -5.685 -23.254 1.00 90.31 341 ILE A O 1
ATOM 2637 N N . CYS A 1 342 ? 16.729 -4.025 -23.836 1.00 89.38 342 CYS A N 1
ATOM 2638 C CA . CYS A 1 342 ? 16.264 -3.105 -22.794 1.00 89.38 342 CYS A CA 1
ATOM 2639 C C . CYS A 1 342 ? 14.777 -2.772 -22.929 1.00 89.38 342 CYS A C 1
ATOM 2641 O O . CYS A 1 342 ? 14.045 -2.791 -21.938 1.00 89.38 342 CYS A O 1
ATOM 2643 N N . ALA A 1 343 ? 14.308 -2.521 -24.153 1.00 91.25 343 ALA A N 1
ATOM 2644 C CA . ALA A 1 343 ? 12.893 -2.300 -24.416 1.00 91.25 343 ALA A CA 1
ATOM 2645 C C . ALA A 1 343 ? 12.038 -3.493 -23.973 1.00 91.25 343 ALA A C 1
ATOM 2647 O O . ALA A 1 343 ? 10.974 -3.294 -23.389 1.00 91.25 343 ALA A O 1
ATOM 2648 N N . GLU A 1 344 ? 12.496 -4.726 -24.207 1.00 94.81 344 GLU A N 1
ATOM 2649 C CA . GLU A 1 344 ? 11.762 -5.917 -23.784 1.00 94.81 344 GLU A CA 1
ATOM 2650 C C . GLU A 1 344 ? 11.726 -6.072 -22.262 1.00 94.81 344 GLU A C 1
ATOM 2652 O O . GLU A 1 344 ? 10.678 -6.407 -21.709 1.00 94.81 344 GLU A O 1
ATOM 2657 N N . ILE A 1 345 ? 12.815 -5.739 -21.562 1.00 93.81 345 ILE A N 1
ATOM 2658 C CA . ILE A 1 345 ? 12.815 -5.699 -20.094 1.00 93.81 345 ILE A CA 1
ATOM 2659 C C . ILE A 1 345 ? 11.777 -4.687 -19.589 1.00 93.81 345 ILE A C 1
ATOM 2661 O O . ILE A 1 345 ? 10.968 -5.018 -18.722 1.00 93.81 345 ILE A O 1
ATOM 2665 N N . PHE A 1 346 ? 11.707 -3.486 -20.166 1.00 93.25 346 PHE A N 1
ATOM 2666 C CA . PHE A 1 346 ? 10.696 -2.498 -19.771 1.00 93.25 346 PHE A CA 1
ATOM 2667 C C . PHE A 1 346 ? 9.261 -2.932 -20.107 1.00 93.25 346 PHE A C 1
ATOM 2669 O O . PHE A 1 346 ? 8.347 -2.664 -19.325 1.00 93.25 346 PHE A O 1
ATOM 2676 N N . ARG A 1 347 ? 9.040 -3.679 -21.199 1.00 94.44 347 ARG A N 1
ATOM 2677 C CA . ARG A 1 347 ? 7.731 -4.304 -21.477 1.00 94.44 347 ARG A CA 1
ATOM 2678 C C . ARG A 1 347 ? 7.358 -5.346 -20.425 1.00 94.44 347 ARG A C 1
ATOM 2680 O O . ARG A 1 347 ? 6.189 -5.433 -20.054 1.00 94.44 347 ARG A O 1
ATOM 2687 N N . VAL A 1 348 ? 8.322 -6.112 -19.910 1.00 94.12 348 VAL A N 1
ATOM 2688 C CA . VAL A 1 348 ? 8.087 -7.020 -18.774 1.00 94.12 348 VAL A CA 1
ATOM 2689 C C . VAL A 1 348 ? 7.650 -6.232 -17.535 1.00 94.12 348 VAL A C 1
ATOM 2691 O O . VAL A 1 348 ? 6.687 -6.628 -16.880 1.00 94.12 348 VAL A O 1
ATOM 2694 N N . LEU A 1 349 ? 8.284 -5.091 -17.241 1.00 93.00 349 LEU A N 1
ATOM 2695 C CA . LEU A 1 349 ? 7.879 -4.231 -16.119 1.00 93.00 349 LEU A CA 1
ATOM 2696 C C . LEU A 1 349 ? 6.460 -3.668 -16.296 1.00 93.00 349 LEU A C 1
ATOM 2698 O O . LEU A 1 349 ? 5.678 -3.661 -15.346 1.00 93.00 349 LEU A O 1
ATOM 2702 N N . SER A 1 350 ? 6.105 -3.260 -17.517 1.00 91.94 350 SER A N 1
ATOM 2703 C CA . SER A 1 350 ? 4.747 -2.828 -17.873 1.00 91.94 350 SER A CA 1
ATOM 2704 C C . SER A 1 350 ? 3.712 -3.933 -17.616 1.00 91.94 350 SER A C 1
ATOM 2706 O O . SER A 1 350 ? 2.757 -3.720 -16.869 1.00 91.94 350 SER A O 1
ATOM 2708 N N . LYS A 1 351 ? 3.966 -5.160 -18.095 1.00 92.25 351 LYS A N 1
ATOM 2709 C CA . LYS A 1 351 ? 3.100 -6.323 -17.828 1.00 92.25 351 LYS A CA 1
ATOM 2710 C C . LYS A 1 351 ? 2.920 -6.583 -16.332 1.00 92.25 351 LYS A C 1
ATOM 2712 O O . LYS A 1 351 ? 1.811 -6.867 -15.888 1.00 92.25 351 LYS A O 1
ATOM 2717 N N . ARG A 1 352 ? 3.987 -6.473 -15.533 1.00 92.50 352 ARG A N 1
ATOM 2718 C CA . ARG A 1 352 ? 3.896 -6.655 -14.073 1.00 92.50 352 ARG A CA 1
ATOM 2719 C C . ARG A 1 352 ? 3.041 -5.603 -13.399 1.00 92.50 352 ARG A C 1
ATOM 2721 O O . ARG A 1 352 ? 2.307 -5.937 -12.477 1.00 92.50 352 ARG A O 1
ATOM 2728 N N . ARG A 1 353 ? 3.114 -4.357 -13.858 1.00 89.56 353 ARG A N 1
ATOM 2729 C CA . ARG A 1 353 ? 2.254 -3.284 -13.364 1.00 89.56 353 ARG A CA 1
ATOM 2730 C C . ARG A 1 353 ? 0.780 -3.580 -13.646 1.00 89.56 353 ARG A C 1
ATOM 2732 O O . ARG A 1 353 ? -0.054 -3.390 -12.764 1.00 89.56 353 ARG A O 1
ATOM 2739 N N . ASP A 1 354 ? 0.454 -4.096 -14.826 1.00 90.69 354 ASP A N 1
ATOM 2740 C CA . ASP A 1 354 ? -0.924 -4.475 -15.159 1.00 90.69 354 ASP A CA 1
ATOM 2741 C C . ASP A 1 354 ? -1.400 -5.693 -14.347 1.00 90.69 354 ASP A C 1
ATOM 2743 O O . ASP A 1 354 ? -2.541 -5.722 -13.873 1.00 90.69 354 ASP A O 1
ATOM 2747 N N . LEU A 1 355 ? -0.516 -6.670 -14.110 1.00 91.94 355 LEU A N 1
ATOM 2748 C CA . LEU A 1 355 ? -0.779 -7.800 -13.212 1.00 91.94 355 LEU A CA 1
ATOM 2749 C C . LEU A 1 355 ? -1.013 -7.336 -11.770 1.00 91.94 355 LEU A C 1
ATOM 2751 O O . LEU A 1 355 ? -1.984 -7.763 -11.152 1.00 91.94 355 LEU A O 1
ATOM 2755 N N . GLU A 1 356 ? -0.183 -6.426 -11.255 1.00 89.12 356 GLU A N 1
ATOM 2756 C CA . GLU A 1 356 ? -0.344 -5.808 -9.934 1.00 89.12 356 GLU A CA 1
ATOM 2757 C C . GLU A 1 356 ? -1.718 -5.132 -9.813 1.00 89.12 356 GLU A C 1
ATOM 2759 O O . GLU A 1 356 ? -2.461 -5.396 -8.870 1.00 89.12 356 GLU A O 1
ATOM 2764 N N . GLN A 1 357 ? -2.106 -4.320 -10.800 1.00 87.44 357 GLN A N 1
ATOM 2765 C CA . GLN A 1 357 ? -3.417 -3.662 -10.822 1.00 87.44 357 GLN A CA 1
ATOM 2766 C C . GLN A 1 357 ? -4.579 -4.660 -10.890 1.00 87.44 357 GLN A C 1
ATOM 2768 O O . GLN A 1 357 ? -5.629 -4.433 -10.289 1.00 87.44 357 GLN A O 1
ATOM 2773 N N . THR A 1 358 ? -4.404 -5.767 -11.610 1.00 89.19 358 THR A N 1
ATOM 2774 C CA . THR A 1 358 ? -5.413 -6.828 -11.709 1.00 89.19 358 THR A CA 1
ATOM 2775 C C . THR A 1 358 ? -5.554 -7.584 -10.389 1.00 89.19 358 THR A C 1
ATOM 2777 O O . THR A 1 358 ? -6.673 -7.836 -9.946 1.00 89.19 358 THR A O 1
ATOM 2780 N N . LEU A 1 359 ? -4.434 -7.885 -9.725 1.00 86.69 359 LEU A N 1
ATOM 2781 C CA . LEU A 1 359 ? -4.394 -8.518 -8.407 1.00 86.69 359 LEU A CA 1
ATOM 2782 C C . LEU A 1 359 ? -5.058 -7.640 -7.340 1.00 86.69 359 LEU A C 1
ATOM 2784 O O . LEU A 1 359 ? -5.893 -8.131 -6.588 1.00 86.69 359 LEU A O 1
ATOM 2788 N N . LEU A 1 360 ? -4.759 -6.338 -7.311 1.00 81.81 360 LEU A N 1
ATOM 2789 C CA . LEU A 1 360 ? -5.354 -5.400 -6.350 1.00 81.81 360 LEU A CA 1
ATOM 2790 C C . LEU A 1 360 ? -6.874 -5.230 -6.530 1.00 81.81 360 LEU A C 1
ATOM 2792 O O . LEU A 1 360 ? -7.574 -4.916 -5.572 1.00 81.81 360 LEU A O 1
ATOM 2796 N N . LYS A 1 361 ? -7.398 -5.462 -7.740 1.00 83.94 361 LYS A N 1
ATOM 2797 C CA . LYS A 1 361 ? -8.840 -5.417 -8.050 1.00 83.94 361 LYS A CA 1
ATOM 2798 C C . LYS A 1 361 ? -9.545 -6.766 -7.871 1.00 83.94 361 LYS A C 1
ATOM 2800 O O . LYS A 1 361 ? -10.754 -6.856 -8.101 1.00 83.94 361 LYS A O 1
ATOM 2805 N N . LEU A 1 362 ? -8.812 -7.820 -7.511 1.00 80.75 362 LEU A N 1
ATOM 2806 C CA . LEU A 1 362 ? -9.355 -9.166 -7.395 1.00 80.75 362 LEU A CA 1
ATOM 2807 C C . LEU A 1 362 ? -10.283 -9.261 -6.173 1.00 80.75 362 LEU A C 1
ATOM 2809 O O . LEU A 1 362 ? -9.838 -9.317 -5.029 1.00 80.75 362 LEU A O 1
ATOM 2813 N N . ASN A 1 363 ? -11.590 -9.318 -6.424 1.00 69.06 363 ASN A N 1
ATOM 2814 C CA . ASN A 1 363 ? -12.600 -9.501 -5.384 1.00 69.06 363 ASN A CA 1
ATOM 2815 C C . ASN A 1 363 ? -12.915 -10.983 -5.146 1.00 69.06 363 ASN A C 1
ATOM 2817 O O . ASN A 1 363 ? -12.788 -11.823 -6.039 1.00 69.06 363 ASN A O 1
ATOM 2821 N N . VAL A 1 364 ? -13.376 -11.300 -3.932 1.00 60.91 364 VAL A N 1
ATOM 2822 C CA . VAL A 1 364 ? -13.746 -12.660 -3.511 1.00 60.91 364 VAL A CA 1
ATOM 2823 C C . VAL A 1 364 ? -15.036 -13.093 -4.225 1.00 60.91 364 VAL A C 1
ATOM 2825 O O . VAL A 1 364 ? -16.138 -12.909 -3.716 1.00 60.91 364 VAL A O 1
ATOM 2828 N N . GLN A 1 365 ? -14.910 -13.643 -5.433 1.00 59.34 365 GLN A N 1
ATOM 2829 C CA . GLN A 1 365 ? -16.000 -14.273 -6.192 1.00 59.34 365 GLN A CA 1
ATOM 2830 C C . GLN A 1 365 ? -15.758 -15.782 -6.370 1.00 59.34 365 GLN A C 1
ATOM 2832 O O . GLN A 1 365 ? -14.688 -16.293 -6.044 1.00 59.34 365 GLN A O 1
ATOM 2837 N N . GLN A 1 366 ? -16.755 -16.509 -6.892 1.00 49.78 366 GLN A N 1
ATOM 2838 C CA . GLN A 1 366 ? -16.765 -17.980 -7.010 1.00 49.78 366 GLN A CA 1
ATOM 2839 C C . GLN A 1 366 ? -15.584 -18.595 -7.794 1.00 49.78 366 GLN A C 1
ATOM 2841 O O . GLN A 1 366 ? -15.360 -19.795 -7.670 1.00 49.78 366 GLN A O 1
ATOM 2846 N N . SER A 1 367 ? -14.796 -17.809 -8.539 1.00 67.12 367 SER A N 1
ATOM 2847 C CA . SER A 1 367 ? -13.593 -18.264 -9.259 1.00 67.12 367 SER A CA 1
ATOM 2848 C C . SER A 1 367 ? -12.270 -17.714 -8.701 1.00 67.12 367 SER A C 1
ATOM 2850 O O . SER A 1 367 ? -11.250 -17.812 -9.379 1.00 67.12 367 SER A O 1
ATOM 2852 N N . TYR A 1 368 ? -12.262 -17.126 -7.498 1.00 75.62 368 TYR A N 1
ATOM 2853 C CA . TYR A 1 368 ? -11.107 -16.416 -6.924 1.00 75.62 368 TYR A CA 1
ATOM 2854 C C . TYR A 1 368 ? -9.800 -17.221 -6.977 1.00 75.62 368 TYR A C 1
ATOM 2856 O O . TYR A 1 368 ? -8.802 -16.719 -7.481 1.00 75.62 368 TYR A O 1
ATOM 2864 N N . GLU A 1 369 ? -9.817 -18.480 -6.533 1.00 77.62 369 GLU A N 1
ATOM 2865 C CA . GLU A 1 369 ? -8.617 -19.331 -6.497 1.00 77.62 369 GLU A CA 1
ATOM 2866 C C . GLU A 1 369 ? -8.094 -19.673 -7.898 1.00 77.62 369 GLU A C 1
ATOM 2868 O O . GLU A 1 369 ? -6.889 -19.651 -8.142 1.00 77.62 369 GLU A O 1
ATOM 2873 N N . GLN A 1 370 ? -8.991 -19.932 -8.855 1.00 81.44 370 GLN A N 1
ATOM 2874 C CA . GLN A 1 370 ? -8.598 -20.221 -10.234 1.00 81.44 370 GLN A CA 1
ATOM 2875 C C . GLN A 1 370 ? -8.021 -18.973 -10.913 1.00 81.44 370 GLN A C 1
ATOM 2877 O O . GLN A 1 370 ? -6.992 -19.050 -11.584 1.00 81.44 370 GLN A O 1
ATOM 2882 N N . THR A 1 371 ? -8.646 -17.812 -10.702 1.00 83.69 371 THR A N 1
ATOM 2883 C CA . THR A 1 371 ? -8.141 -16.538 -11.219 1.00 83.69 371 THR A CA 1
ATOM 2884 C C . THR A 1 371 ? -6.795 -16.185 -10.588 1.00 83.69 371 THR A C 1
ATOM 2886 O O . THR A 1 371 ? -5.868 -15.826 -11.309 1.00 83.69 371 THR A O 1
ATOM 2889 N N . LEU A 1 372 ? -6.643 -16.346 -9.270 1.00 84.44 372 LEU A N 1
ATOM 2890 C CA . LEU A 1 372 ? -5.382 -16.110 -8.568 1.00 84.44 372 LEU A CA 1
ATOM 2891 C C . LEU A 1 372 ? -4.275 -17.052 -9.061 1.00 84.44 372 LEU A C 1
ATOM 2893 O O . LEU A 1 372 ? -3.159 -16.602 -9.304 1.00 84.44 372 LEU A O 1
ATOM 2897 N N . SER A 1 373 ? -4.581 -18.334 -9.275 1.00 87.06 373 SER A N 1
ATOM 2898 C CA . SER A 1 373 ? -3.628 -19.301 -9.832 1.00 87.06 373 SER A CA 1
ATOM 2899 C C . SER A 1 373 ? -3.167 -18.918 -11.241 1.00 87.06 373 SER A C 1
ATOM 2901 O O . SER A 1 373 ? -1.979 -19.015 -11.540 1.00 87.06 373 SER A O 1
ATOM 2903 N N . ASN A 1 374 ? -4.075 -18.448 -12.099 1.00 88.75 374 ASN A N 1
ATOM 2904 C CA . ASN A 1 374 ? -3.716 -17.982 -13.441 1.00 88.75 374 ASN A CA 1
ATOM 2905 C C . ASN A 1 374 ? -2.843 -16.720 -13.388 1.00 88.75 374 ASN A C 1
ATOM 2907 O O . ASN A 1 374 ? -1.869 -16.612 -14.127 1.00 88.75 374 ASN A O 1
ATOM 2911 N N . LEU A 1 375 ? -3.156 -15.776 -12.494 1.00 89.44 375 LEU A N 1
ATOM 2912 C CA . LEU A 1 375 ? -2.354 -14.562 -12.311 1.00 89.44 375 LEU A CA 1
ATOM 2913 C C . LEU A 1 375 ? -0.949 -14.876 -11.775 1.00 89.44 375 LEU A C 1
ATOM 2915 O O . LEU A 1 375 ? 0.010 -14.238 -12.201 1.00 89.44 375 LEU A O 1
ATOM 2919 N N . ARG A 1 376 ? -0.809 -15.884 -10.904 1.00 90.06 376 ARG A N 1
ATOM 2920 C CA . ARG A 1 376 ? 0.496 -16.385 -10.438 1.00 90.06 376 ARG A CA 1
ATOM 2921 C C . ARG A 1 376 ? 1.333 -16.966 -11.571 1.00 90.06 376 ARG A C 1
ATOM 2923 O O . ARG A 1 376 ? 2.513 -16.648 -11.659 1.00 90.06 376 ARG A O 1
ATOM 2930 N N . LEU A 1 377 ? 0.720 -17.743 -12.465 1.00 91.69 377 LEU A N 1
ATOM 2931 C CA . LEU A 1 377 ? 1.411 -18.277 -13.640 1.00 91.69 377 LEU A CA 1
ATOM 2932 C C . LEU A 1 377 ? 1.950 -17.145 -14.528 1.00 91.69 377 LEU A C 1
ATOM 2934 O O . LEU A 1 377 ? 3.122 -17.149 -14.887 1.00 91.69 377 LEU A O 1
ATOM 2938 N N . LEU A 1 378 ? 1.130 -16.127 -14.807 1.00 92.50 378 LEU A N 1
ATOM 2939 C CA . LEU A 1 378 ? 1.562 -14.953 -15.577 1.00 92.50 378 LEU A CA 1
ATOM 2940 C C . LEU A 1 378 ? 2.675 -14.163 -14.866 1.00 92.50 378 LEU A C 1
ATOM 2942 O O . LEU A 1 378 ? 3.575 -13.620 -15.511 1.00 92.50 378 LEU A O 1
ATOM 2946 N N . ALA A 1 379 ? 2.630 -14.094 -13.534 1.00 90.69 379 ALA A N 1
ATOM 2947 C CA . ALA A 1 379 ? 3.687 -13.486 -12.738 1.00 90.69 379 ALA A CA 1
ATOM 2948 C C . ALA A 1 379 ? 5.004 -14.275 -12.850 1.00 90.69 379 ALA A C 1
ATOM 2950 O O . ALA A 1 379 ? 6.052 -13.659 -13.060 1.00 90.69 379 ALA A O 1
ATOM 2951 N N . ASP A 1 380 ? 4.956 -15.608 -12.797 1.00 91.81 380 ASP A N 1
ATOM 2952 C CA . ASP A 1 380 ? 6.120 -16.482 -12.988 1.00 91.81 380 ASP A CA 1
ATOM 2953 C C . ASP A 1 380 ? 6.713 -16.352 -14.395 1.00 91.81 380 ASP A C 1
ATOM 2955 O O . ASP A 1 380 ? 7.915 -16.115 -14.529 1.00 91.81 380 ASP A O 1
ATOM 2959 N N . GLU A 1 381 ? 5.875 -16.376 -15.434 1.00 93.81 381 GLU A N 1
ATOM 2960 C CA . GLU A 1 381 ? 6.291 -16.137 -16.823 1.00 93.81 381 GLU A CA 1
ATOM 2961 C C . GLU A 1 381 ? 6.993 -14.777 -16.979 1.00 93.81 381 GLU A C 1
ATOM 2963 O O . GLU A 1 381 ? 7.996 -14.652 -17.686 1.00 93.81 381 GLU A O 1
ATOM 2968 N N . SER A 1 382 ? 6.513 -13.741 -16.279 1.00 94.50 382 SER A N 1
ATOM 2969 C CA . SER A 1 382 ? 7.153 -12.421 -16.289 1.00 94.50 382 SER A CA 1
ATOM 2970 C C . SER A 1 382 ? 8.540 -12.427 -15.629 1.00 94.50 382 SER A C 1
ATOM 2972 O O . SER A 1 382 ? 9.429 -11.676 -16.032 1.00 94.50 382 SER A O 1
ATOM 2974 N N . ILE A 1 383 ? 8.748 -13.243 -14.593 1.00 91.12 383 ILE A N 1
ATOM 2975 C CA . ILE A 1 383 ? 10.028 -13.364 -13.880 1.00 91.12 383 ILE A CA 1
ATOM 2976 C C . ILE A 1 383 ? 11.026 -14.162 -14.711 1.00 91.12 383 ILE A C 1
ATOM 2978 O O . ILE A 1 383 ? 12.166 -13.726 -14.877 1.00 91.12 383 ILE A O 1
ATOM 2982 N N . GLU A 1 384 ? 10.584 -15.259 -15.316 1.00 92.62 384 GLU A N 1
ATOM 2983 C CA . GLU A 1 384 ? 11.402 -16.044 -16.237 1.00 92.62 384 GLU A CA 1
ATOM 2984 C C . GLU A 1 384 ? 11.809 -15.219 -17.468 1.00 92.62 384 GLU A C 1
ATOM 2986 O O . GLU A 1 384 ? 12.983 -15.191 -17.848 1.00 92.62 384 GLU A O 1
ATOM 2991 N N . SER A 1 385 ? 10.868 -14.462 -18.045 1.00 93.00 385 SER A N 1
ATOM 2992 C CA . SER A 1 385 ? 11.149 -13.564 -19.166 1.00 93.00 385 SER A CA 1
ATOM 2993 C C . SER A 1 385 ? 12.185 -12.499 -18.797 1.00 93.00 385 SER A C 1
ATOM 2995 O O . SER A 1 385 ? 13.093 -12.247 -19.588 1.00 93.00 385 SER A O 1
ATOM 2997 N N . GLN A 1 386 ? 12.106 -11.899 -17.600 1.00 92.94 386 GLN A N 1
ATOM 2998 C CA . GLN A 1 386 ? 13.143 -10.974 -17.122 1.00 92.94 386 GLN A CA 1
ATOM 2999 C C . GLN A 1 386 ? 14.508 -11.662 -17.056 1.00 92.94 386 GLN A C 1
ATOM 3001 O O . GLN A 1 386 ? 15.477 -11.122 -17.583 1.00 92.94 386 GLN A O 1
ATOM 3006 N N . ALA A 1 387 ? 14.598 -12.832 -16.419 1.00 90.88 387 ALA A N 1
ATOM 3007 C CA . ALA A 1 387 ? 15.865 -13.540 -16.246 1.00 90.88 387 ALA A CA 1
ATOM 3008 C C . ALA A 1 387 ? 16.517 -13.871 -17.598 1.00 90.88 387 ALA A C 1
ATOM 3010 O O . ALA A 1 387 ? 17.717 -13.658 -17.785 1.00 90.88 387 ALA A O 1
ATOM 3011 N N . LYS A 1 388 ? 15.710 -14.305 -18.575 1.00 93.81 388 LYS A N 1
ATOM 3012 C CA . LYS A 1 388 ? 16.162 -14.559 -19.946 1.00 93.81 388 LYS A CA 1
ATOM 3013 C C . LYS A 1 388 ? 16.727 -13.301 -20.609 1.00 93.81 388 LYS A C 1
ATOM 3015 O O . LYS A 1 388 ? 17.822 -13.354 -21.165 1.00 93.81 388 LYS A O 1
ATOM 3020 N N . GLN A 1 389 ? 16.011 -12.176 -20.542 1.00 92.81 389 GLN A N 1
ATOM 3021 C CA . GLN A 1 389 ? 16.479 -10.920 -21.141 1.00 92.81 389 GLN A CA 1
ATOM 3022 C C . GLN A 1 389 ? 17.729 -10.379 -20.439 1.00 92.81 389 GLN A C 1
ATOM 3024 O O . GLN A 1 389 ? 18.656 -9.935 -21.107 1.00 92.81 389 GLN A O 1
ATOM 3029 N N . MET A 1 390 ? 17.803 -10.487 -19.110 1.00 89.50 390 MET A N 1
ATOM 3030 C CA . MET A 1 390 ? 18.980 -10.085 -18.338 1.00 89.50 390 MET A CA 1
ATOM 3031 C C . MET A 1 390 ? 20.214 -10.918 -18.718 1.00 89.50 390 MET A C 1
ATOM 3033 O O . MET A 1 390 ? 21.309 -10.380 -18.860 1.00 89.50 390 MET A O 1
ATOM 3037 N N . SER A 1 391 ? 20.042 -12.223 -18.957 1.00 90.88 391 SER A N 1
ATOM 3038 C CA . SER A 1 391 ? 21.124 -13.091 -19.436 1.00 90.88 391 SER A CA 1
ATOM 3039 C C . SER A 1 391 ? 21.624 -12.680 -20.823 1.00 90.88 391 SER A C 1
ATOM 3041 O O . SER A 1 391 ? 22.834 -12.595 -21.028 1.00 90.88 391 SER A O 1
ATOM 3043 N N . LEU A 1 392 ? 20.711 -12.394 -21.761 1.00 89.69 392 LEU A N 1
ATOM 3044 C CA . LEU A 1 392 ? 21.062 -11.907 -23.102 1.00 89.69 392 LEU A CA 1
ATOM 3045 C C . LEU A 1 392 ? 21.789 -10.562 -23.029 1.00 89.69 392 LEU A C 1
ATOM 3047 O O . LEU A 1 392 ? 22.802 -10.361 -23.692 1.00 89.69 392 LEU A O 1
ATOM 3051 N N . MET A 1 393 ? 21.314 -9.661 -22.169 1.00 87.62 393 MET A N 1
ATOM 3052 C CA . MET A 1 393 ? 21.944 -8.368 -21.925 1.00 87.62 393 MET A CA 1
ATOM 3053 C C . MET A 1 393 ? 23.397 -8.531 -21.461 1.00 87.62 393 MET A C 1
ATOM 3055 O O . MET A 1 393 ? 24.289 -7.872 -21.985 1.00 87.62 393 MET A O 1
ATOM 3059 N N . MET A 1 394 ? 23.658 -9.450 -20.526 1.00 84.94 394 MET A N 1
ATOM 3060 C CA . MET A 1 394 ? 25.010 -9.720 -20.021 1.00 84.94 394 MET A CA 1
ATOM 3061 C C . MET A 1 394 ? 25.931 -10.357 -21.069 1.00 84.94 394 MET A C 1
ATOM 3063 O O . MET A 1 394 ? 27.143 -10.151 -21.015 1.00 84.94 394 MET A O 1
ATOM 3067 N N . GLU A 1 395 ? 25.387 -11.121 -22.016 1.00 85.19 395 GLU A N 1
ATOM 3068 C CA . GLU A 1 395 ? 26.143 -11.649 -23.155 1.00 85.19 395 GLU A CA 1
ATOM 3069 C C . GLU A 1 395 ? 26.543 -10.527 -24.119 1.00 85.19 395 GLU A C 1
ATOM 3071 O O . GLU A 1 395 ? 27.727 -10.373 -24.420 1.00 85.19 395 GLU A O 1
ATOM 3076 N N . VAL A 1 396 ? 25.590 -9.672 -24.501 1.00 82.31 396 VAL A N 1
ATOM 3077 C CA . VAL A 1 396 ? 25.827 -8.522 -25.391 1.00 82.31 396 VAL A CA 1
ATOM 3078 C C . VAL A 1 396 ? 26.741 -7.473 -24.737 1.00 82.31 396 VAL A C 1
ATOM 3080 O O . VAL A 1 396 ? 27.562 -6.847 -25.410 1.00 82.31 396 VAL A O 1
ATOM 3083 N N . ASN A 1 397 ? 26.683 -7.317 -23.410 1.00 78.81 397 ASN A N 1
ATOM 3084 C CA . ASN A 1 397 ? 27.573 -6.423 -22.664 1.00 78.81 397 ASN A CA 1
ATOM 3085 C C . ASN A 1 397 ? 29.053 -6.826 -22.773 1.00 78.81 397 ASN A C 1
ATOM 3087 O O . ASN A 1 397 ? 29.924 -5.967 -22.722 1.00 78.81 397 ASN A O 1
ATOM 3091 N N . LYS A 1 398 ? 29.359 -8.123 -22.934 1.00 77.06 398 LYS A N 1
ATOM 3092 C CA . LYS A 1 398 ? 30.747 -8.595 -23.104 1.00 77.06 398 LYS A CA 1
ATOM 3093 C C . LYS A 1 398 ? 31.328 -8.218 -24.466 1.00 77.06 398 LYS A C 1
ATOM 3095 O O . LYS A 1 398 ? 32.543 -8.092 -24.581 1.00 77.06 398 LYS A O 1
ATOM 3100 N N . SER A 1 399 ? 30.478 -8.077 -25.484 1.00 68.56 399 SER A N 1
ATOM 3101 C CA . SER A 1 399 ? 30.874 -7.693 -26.844 1.00 68.56 399 SER A CA 1
ATOM 3102 C C . SER A 1 399 ? 30.925 -6.180 -27.060 1.00 68.56 399 SER A C 1
ATOM 3104 O O . SER A 1 399 ? 31.680 -5.716 -27.910 1.00 68.56 399 SER A O 1
ATOM 3106 N N . LEU A 1 400 ? 30.161 -5.399 -26.293 1.00 67.25 400 LEU A N 1
ATOM 3107 C CA . LEU A 1 400 ? 30.117 -3.947 -26.442 1.00 67.25 400 LEU A CA 1
ATOM 3108 C C . LEU A 1 400 ? 31.310 -3.277 -25.746 1.00 67.25 400 LEU A C 1
ATOM 3110 O O . LEU A 1 400 ? 31.448 -3.308 -24.525 1.00 67.25 400 LEU A O 1
ATOM 3114 N N . THR A 1 401 ? 32.140 -2.572 -26.519 1.00 58.38 401 THR A N 1
ATOM 3115 C CA . THR A 1 401 ? 33.135 -1.646 -25.953 1.00 58.38 401 THR A CA 1
ATOM 3116 C C . THR A 1 401 ? 32.453 -0.300 -25.712 1.00 58.38 401 THR A C 1
ATOM 3118 O O . THR A 1 401 ? 32.440 0.578 -26.573 1.00 58.38 401 THR A O 1
ATOM 3121 N N . ILE A 1 402 ? 31.790 -0.164 -24.565 1.00 58.59 402 ILE A N 1
ATOM 3122 C CA . ILE A 1 402 ? 30.961 1.005 -24.263 1.00 58.59 402 ILE A CA 1
ATOM 3123 C C . ILE A 1 402 ? 31.830 2.166 -23.775 1.00 58.59 402 ILE A C 1
ATOM 3125 O O . ILE A 1 402 ? 32.422 2.102 -22.699 1.00 58.59 402 ILE A O 1
ATOM 3129 N N . GLN A 1 403 ? 31.865 3.260 -24.540 1.00 55.44 403 GLN A N 1
ATOM 3130 C CA . GLN A 1 403 ? 32.206 4.565 -23.979 1.00 55.44 403 GLN A CA 1
ATOM 3131 C C . GLN A 1 403 ? 30.947 5.154 -23.327 1.00 55.44 403 GLN A C 1
ATOM 3133 O O . GLN A 1 403 ? 29.887 5.124 -23.958 1.00 55.44 403 GLN A O 1
ATOM 3138 N N . PRO A 1 404 ? 31.028 5.667 -22.089 1.00 54.81 404 PRO A N 1
ATOM 3139 C CA . PRO A 1 404 ? 29.869 6.230 -21.413 1.00 54.81 404 PRO A CA 1
ATOM 3140 C C . PRO A 1 404 ? 29.331 7.430 -22.199 1.00 54.81 404 PRO A C 1
ATOM 3142 O O . PRO A 1 404 ? 30.074 8.360 -22.520 1.00 54.81 404 PRO A O 1
ATOM 3145 N N . ALA A 1 405 ? 28.033 7.414 -22.494 1.00 52.47 405 ALA A N 1
ATOM 3146 C CA . ALA A 1 405 ? 27.311 8.608 -22.895 1.00 52.47 405 ALA A CA 1
ATOM 3147 C C . ALA A 1 405 ? 27.307 9.617 -21.730 1.00 52.47 405 ALA A C 1
ATOM 3149 O O . ALA A 1 405 ? 27.440 9.237 -20.565 1.00 52.47 405 ALA A O 1
ATOM 3150 N N . CYS A 1 406 ? 27.189 10.900 -22.081 1.00 51.31 406 CYS A N 1
ATOM 3151 C CA . CYS A 1 406 ? 27.081 12.068 -21.200 1.00 51.31 406 CYS A CA 1
ATOM 3152 C C . CYS A 1 406 ? 26.594 11.777 -19.760 1.00 51.31 406 CYS A C 1
ATOM 3154 O O . CYS A 1 406 ? 25.578 11.117 -19.545 1.00 51.31 406 CYS A O 1
ATOM 3156 N N . THR A 1 407 ? 27.279 12.330 -18.756 1.00 54.72 407 THR A N 1
ATOM 3157 C CA . THR A 1 407 ? 26.997 12.085 -17.329 1.00 54.72 407 THR A CA 1
ATOM 3158 C C . THR A 1 407 ? 25.673 12.674 -16.836 1.00 54.72 407 THR A C 1
ATOM 3160 O O . THR A 1 407 ? 25.160 12.216 -15.812 1.00 54.72 407 THR A O 1
ATOM 3163 N N . GLU A 1 408 ? 25.110 13.678 -17.514 1.00 54.25 408 GLU A N 1
ATOM 3164 C CA . GLU A 1 408 ? 23.888 14.367 -17.072 1.00 54.25 408 GLU A CA 1
ATOM 3165 C C . GLU A 1 408 ? 22.606 13.608 -17.433 1.00 54.25 408 GLU A C 1
ATOM 3167 O O . GLU A 1 408 ? 21.712 13.501 -16.595 1.00 54.25 408 GLU A O 1
ATOM 3172 N N . VAL A 1 409 ? 22.558 12.976 -18.609 1.00 61.22 409 VAL A N 1
ATOM 3173 C CA . VAL A 1 409 ? 21.462 12.096 -19.037 1.00 61.22 409 VAL A CA 1
ATOM 3174 C C . VAL A 1 409 ? 22.055 10.724 -19.315 1.00 61.22 409 VAL A C 1
ATOM 3176 O O . VAL A 1 409 ? 22.581 10.479 -20.398 1.00 61.22 409 VAL A O 1
ATOM 3179 N N . SER A 1 410 ? 22.008 9.843 -18.311 1.00 71.62 410 SER A N 1
ATOM 3180 C CA . SER A 1 410 ? 22.351 8.424 -18.445 1.00 71.62 410 SER A CA 1
ATOM 3181 C C . SER A 1 410 ? 21.077 7.570 -18.355 1.00 71.62 410 SER A C 1
ATOM 3183 O O . SER A 1 410 ? 20.246 7.804 -17.476 1.00 71.62 410 SER A O 1
ATOM 3185 N N . LEU A 1 411 ? 20.900 6.557 -19.211 1.00 76.81 411 LEU A N 1
ATOM 318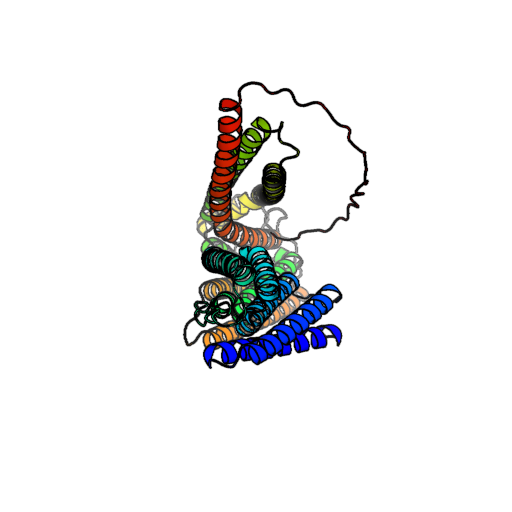6 C CA . LEU A 1 411 ? 19.757 5.639 -19.117 1.00 76.81 411 LEU A CA 1
ATOM 3187 C C . LEU A 1 411 ? 19.762 4.913 -17.760 1.00 76.81 411 LEU A C 1
ATOM 3189 O O . LEU A 1 411 ? 18.705 4.630 -17.211 1.00 76.81 411 LEU A O 1
ATOM 3193 N N . VAL A 1 412 ? 20.946 4.728 -17.165 1.00 82.19 412 VAL A N 1
ATOM 3194 C CA . VAL A 1 412 ? 21.130 4.310 -15.767 1.00 82.19 412 VAL A CA 1
ATOM 3195 C C . VAL A 1 412 ? 20.386 5.227 -14.790 1.00 82.19 412 VAL A C 1
ATOM 3197 O O . VAL A 1 412 ? 19.575 4.748 -13.998 1.00 82.19 412 VAL A O 1
ATOM 3200 N N . LYS A 1 413 ? 20.629 6.545 -14.851 1.00 81.25 413 LYS A N 1
ATOM 3201 C CA . LYS A 1 413 ? 19.944 7.532 -14.002 1.00 81.25 413 LYS A CA 1
ATOM 3202 C C . LYS A 1 413 ? 18.442 7.535 -14.260 1.00 81.25 413 LYS A C 1
ATOM 3204 O O . LYS A 1 413 ? 17.667 7.602 -13.316 1.00 81.25 413 LYS A O 1
ATOM 3209 N N . LEU A 1 414 ? 18.018 7.399 -15.516 1.00 82.88 414 LEU A N 1
ATOM 3210 C CA . LEU A 1 414 ? 16.595 7.336 -15.863 1.00 82.88 414 LEU A CA 1
ATOM 3211 C C . LEU A 1 414 ? 15.905 6.096 -15.302 1.00 82.88 414 LEU A C 1
ATOM 3213 O O . LEU A 1 414 ? 14.798 6.206 -14.787 1.00 82.88 414 LEU A O 1
ATOM 3217 N N . VAL A 1 415 ? 16.556 4.935 -15.350 1.00 87.88 415 VAL A N 1
ATOM 3218 C CA . VAL A 1 415 ? 16.052 3.705 -14.729 1.00 87.88 415 VAL A CA 1
ATOM 3219 C C . VAL A 1 415 ? 15.977 3.852 -13.210 1.00 87.88 415 VAL A C 1
ATOM 3221 O O . VAL A 1 415 ? 14.984 3.444 -12.607 1.00 87.88 415 VAL A O 1
ATOM 3224 N N . HIS A 1 416 ? 16.978 4.484 -12.592 1.00 88.00 416 HIS A N 1
ATOM 3225 C CA . HIS A 1 416 ? 16.951 4.791 -11.164 1.00 88.00 416 HIS A CA 1
ATOM 3226 C C . HIS A 1 416 ? 15.772 5.710 -10.804 1.00 88.00 416 HIS A C 1
ATOM 3228 O O . HIS A 1 416 ? 14.951 5.348 -9.958 1.00 88.00 416 HIS A O 1
ATOM 3234 N N . HIS A 1 417 ? 15.631 6.843 -11.500 1.00 89.12 417 HIS A N 1
ATOM 3235 C CA . HIS A 1 417 ? 14.513 7.772 -11.326 1.00 89.12 417 HIS A CA 1
ATOM 3236 C C . HIS A 1 417 ? 13.172 7.062 -11.552 1.00 89.12 417 HIS A C 1
ATOM 3238 O O . HIS A 1 417 ? 12.250 7.215 -10.760 1.00 89.12 417 HIS A O 1
ATOM 3244 N N . PHE A 1 418 ? 13.056 6.223 -12.582 1.00 89.00 418 PHE A N 1
ATOM 3245 C CA . PHE A 1 418 ? 11.851 5.436 -12.828 1.00 89.00 418 PHE A CA 1
ATOM 3246 C C . PHE A 1 418 ? 11.509 4.501 -11.655 1.00 89.00 418 PHE A C 1
ATOM 3248 O O . PHE A 1 418 ? 10.342 4.377 -11.278 1.00 89.00 418 PHE A O 1
ATOM 3255 N N . GLY A 1 419 ? 12.513 3.881 -11.031 1.00 88.31 419 GLY A N 1
ATOM 3256 C CA . GLY A 1 419 ? 12.319 3.096 -9.813 1.00 88.31 419 GLY A CA 1
ATOM 3257 C C . GLY A 1 419 ? 11.809 3.930 -8.642 1.00 88.31 419 GLY A C 1
ATOM 3258 O O . GLY A 1 419 ? 10.861 3.513 -7.974 1.00 88.31 419 GLY A O 1
ATOM 3259 N N . VAL A 1 420 ? 12.369 5.125 -8.432 1.00 89.31 420 VAL A N 1
ATOM 3260 C CA . VAL A 1 420 ? 11.854 6.092 -7.446 1.00 89.31 420 VAL A CA 1
ATOM 3261 C C . VAL A 1 420 ? 10.395 6.436 -7.758 1.00 89.31 420 VAL A C 1
ATOM 3263 O O . VAL A 1 420 ? 9.538 6.320 -6.886 1.00 89.31 420 VAL A O 1
ATOM 3266 N N . PHE A 1 421 ? 10.076 6.754 -9.014 1.00 90.62 421 PHE A N 1
ATOM 3267 C CA . PHE A 1 421 ? 8.722 7.091 -9.452 1.00 90.62 421 PHE A CA 1
ATOM 3268 C C . PHE A 1 421 ? 7.709 5.975 -9.163 1.00 90.62 421 PHE A C 1
ATOM 3270 O O . PHE A 1 421 ? 6.613 6.245 -8.668 1.00 90.62 421 PHE A O 1
ATOM 3277 N N . CYS A 1 422 ? 8.066 4.719 -9.449 1.00 86.81 422 CYS A N 1
ATOM 3278 C CA . CYS A 1 422 ? 7.209 3.566 -9.174 1.00 86.81 422 CYS A CA 1
ATOM 3279 C C . CYS A 1 422 ? 6.933 3.413 -7.676 1.00 86.81 422 CYS A C 1
ATOM 3281 O O . CYS A 1 422 ? 5.784 3.202 -7.286 1.00 86.81 422 CYS A O 1
ATOM 3283 N N . ARG A 1 423 ? 7.970 3.538 -6.836 1.00 87.00 423 ARG A N 1
ATOM 3284 C CA . ARG A 1 423 ? 7.824 3.471 -5.375 1.00 87.00 423 ARG A CA 1
ATOM 3285 C C . ARG A 1 423 ? 6.951 4.605 -4.852 1.00 87.00 423 ARG A C 1
ATOM 3287 O O . ARG A 1 423 ? 5.968 4.329 -4.174 1.00 87.00 423 ARG A O 1
ATOM 3294 N N . LEU A 1 424 ? 7.234 5.849 -5.246 1.00 87.69 424 LEU A N 1
ATOM 3295 C CA . LEU A 1 424 ? 6.430 7.010 -4.861 1.00 87.69 424 LEU A CA 1
ATOM 3296 C C . LEU A 1 424 ? 4.970 6.853 -5.290 1.00 87.69 424 LEU A C 1
ATOM 3298 O O . LEU A 1 424 ? 4.072 7.060 -4.484 1.00 87.69 424 LEU A O 1
ATOM 3302 N N . SER A 1 425 ? 4.716 6.425 -6.528 1.00 86.56 425 SER A N 1
ATOM 3303 C CA . SER A 1 425 ? 3.353 6.213 -7.028 1.00 86.56 425 SER A CA 1
ATOM 3304 C C . SER A 1 425 ? 2.581 5.187 -6.196 1.00 86.56 425 SER A C 1
ATOM 3306 O O . SER A 1 425 ? 1.393 5.380 -5.949 1.00 86.56 425 SER A O 1
ATOM 3308 N N . ARG A 1 426 ? 3.241 4.108 -5.750 1.00 83.38 426 ARG A N 1
ATOM 3309 C CA . ARG A 1 426 ? 2.645 3.096 -4.862 1.00 83.38 426 ARG A CA 1
ATOM 3310 C C . ARG A 1 426 ? 2.381 3.673 -3.472 1.00 83.38 426 ARG A C 1
ATOM 3312 O O . ARG A 1 426 ? 1.248 3.606 -3.015 1.00 83.38 426 ARG A O 1
ATOM 3319 N N . TYR A 1 427 ? 3.382 4.297 -2.849 1.00 82.44 427 TYR A N 1
ATOM 3320 C CA . TYR A 1 427 ? 3.264 4.871 -1.505 1.00 82.44 427 TYR A CA 1
ATOM 3321 C C . TYR A 1 427 ? 2.199 5.952 -1.411 1.00 82.44 427 TYR A C 1
ATOM 3323 O O . TYR A 1 427 ? 1.397 5.942 -0.486 1.00 82.44 427 TYR A O 1
ATOM 3331 N N . LEU A 1 428 ? 2.153 6.859 -2.385 1.00 83.81 428 LEU A N 1
ATOM 3332 C CA . LEU A 1 428 ? 1.150 7.916 -2.426 1.00 83.81 428 LEU A CA 1
ATOM 3333 C C . LEU A 1 428 ? -0.255 7.335 -2.629 1.00 83.81 428 LEU A C 1
ATOM 3335 O O . LEU A 1 428 ? -1.202 7.778 -1.990 1.00 83.81 428 LEU A O 1
ATOM 3339 N N . ASN A 1 429 ? -0.395 6.317 -3.480 1.00 82.94 429 ASN A N 1
ATOM 3340 C CA . ASN A 1 429 ? -1.680 5.662 -3.700 1.00 82.94 429 ASN A CA 1
ATOM 3341 C C . ASN A 1 429 ? -2.164 4.899 -2.456 1.00 82.94 429 ASN A C 1
ATOM 3343 O O . ASN A 1 429 ? -3.346 4.965 -2.135 1.00 82.94 429 ASN A O 1
ATOM 3347 N N . ASP A 1 430 ? -1.264 4.216 -1.746 1.00 79.00 430 ASP A N 1
ATOM 3348 C CA . ASP A 1 430 ? -1.586 3.525 -0.495 1.00 79.00 430 ASP A CA 1
ATOM 3349 C C . ASP A 1 430 ? -1.916 4.552 0.614 1.00 79.00 430 ASP A C 1
ATOM 3351 O O . ASP A 1 430 ? -2.919 4.417 1.314 1.00 79.00 430 ASP A O 1
ATOM 3355 N N . ALA A 1 431 ? -1.154 5.646 0.722 1.00 78.31 431 ALA A N 1
ATOM 3356 C CA . ALA A 1 431 ? -1.395 6.719 1.691 1.00 78.31 431 ALA A CA 1
ATOM 3357 C C . ALA A 1 431 ? -2.755 7.412 1.503 1.00 78.31 431 ALA A C 1
ATOM 3359 O O . ALA A 1 431 ? -3.409 7.736 2.492 1.00 78.31 431 ALA A O 1
ATOM 3360 N N . LEU A 1 432 ? -3.216 7.592 0.260 1.00 79.69 432 LEU A N 1
ATOM 3361 C CA . LEU A 1 432 ? -4.543 8.148 -0.036 1.00 79.69 432 LEU A CA 1
ATOM 3362 C C . LEU A 1 432 ? -5.705 7.247 0.398 1.00 79.69 432 LEU A C 1
ATOM 3364 O O . LEU A 1 432 ? -6.833 7.720 0.481 1.00 79.69 432 LEU A O 1
ATOM 3368 N N . VAL A 1 433 ? -5.453 5.971 0.690 1.00 78.50 433 VAL A N 1
ATOM 3369 C CA . VAL A 1 433 ? -6.460 5.082 1.283 1.00 78.50 433 VAL A CA 1
ATOM 3370 C C . VAL A 1 433 ? -6.479 5.235 2.804 1.00 78.50 433 VAL A C 1
ATOM 3372 O O . VAL A 1 433 ? -7.550 5.344 3.394 1.00 78.50 433 VAL A O 1
ATOM 3375 N N . TYR A 1 434 ? -5.307 5.273 3.444 1.00 79.12 434 TYR A N 1
ATOM 3376 C CA . TYR A 1 434 ? -5.206 5.226 4.907 1.00 79.12 434 TYR A CA 1
ATOM 3377 C C . TYR A 1 434 ? -5.326 6.587 5.603 1.00 79.12 434 TYR A C 1
ATOM 3379 O O . TYR A 1 434 ? -5.850 6.655 6.714 1.00 79.12 434 TYR A O 1
ATOM 3387 N N . LEU A 1 435 ? -4.847 7.677 4.993 1.00 79.88 435 LEU A N 1
ATOM 3388 C CA . LEU A 1 435 ? -4.883 9.001 5.623 1.00 79.88 435 LEU A CA 1
ATOM 3389 C C . LEU A 1 435 ? -6.304 9.534 5.841 1.00 79.88 435 LEU A C 1
ATOM 3391 O O . LEU A 1 435 ? -6.557 10.016 6.945 1.00 79.88 435 LEU A O 1
ATOM 3395 N N . PRO A 1 436 ? -7.249 9.414 4.889 1.00 83.50 436 PRO A N 1
ATOM 3396 C CA . PRO A 1 436 ? -8.636 9.804 5.141 1.00 83.50 436 PRO A CA 1
ATOM 3397 C C . PRO A 1 436 ? -9.254 9.035 6.316 1.00 83.50 436 PRO A C 1
ATOM 3399 O O . PRO A 1 436 ? -9.860 9.637 7.198 1.00 83.50 436 PRO A O 1
ATOM 3402 N N . GLU A 1 437 ? -9.025 7.720 6.393 1.00 83.56 437 GLU A N 1
ATOM 3403 C CA . GLU A 1 437 ? -9.502 6.889 7.507 1.00 83.56 437 GLU A CA 1
ATOM 3404 C C . GLU A 1 437 ? -8.880 7.327 8.846 1.00 83.56 437 GLU A C 1
ATOM 3406 O O . GLU A 1 437 ? -9.553 7.366 9.879 1.00 83.56 437 GLU A O 1
ATOM 3411 N N . ALA A 1 438 ? -7.595 7.693 8.848 1.00 80.75 438 ALA A N 1
ATOM 3412 C CA . ALA A 1 438 ? -6.925 8.226 10.029 1.00 80.75 438 ALA A CA 1
ATOM 3413 C C . ALA A 1 438 ? -7.507 9.583 10.464 1.00 80.75 438 ALA A C 1
ATOM 3415 O O . ALA A 1 438 ? -7.688 9.809 11.662 1.00 80.75 438 ALA A O 1
ATOM 3416 N N . VAL A 1 439 ? -7.845 10.463 9.513 1.00 85.88 439 VAL A N 1
ATOM 3417 C CA . VAL A 1 439 ? -8.521 11.741 9.787 1.00 85.88 439 VAL A CA 1
ATOM 3418 C C . VAL A 1 439 ? -9.897 11.497 10.408 1.00 85.88 439 VAL A C 1
ATOM 3420 O O . VAL A 1 439 ? -10.203 12.094 11.438 1.00 85.88 439 VAL A O 1
ATOM 3423 N N . GLU A 1 440 ? -10.702 10.587 9.859 1.00 86.69 440 GLU A N 1
ATOM 3424 C CA . GLU A 1 440 ? -12.016 10.236 10.418 1.00 86.69 440 GLU A CA 1
ATOM 3425 C C . GLU A 1 440 ? -11.906 9.685 11.850 1.00 86.69 440 GLU A C 1
ATOM 3427 O O . GLU A 1 440 ? -12.625 10.124 12.754 1.00 86.69 440 GLU A O 1
ATOM 3432 N N . LYS A 1 441 ? -10.954 8.776 12.099 1.00 83.75 441 LYS A N 1
ATOM 3433 C CA . LYS A 1 441 ? -10.686 8.248 13.449 1.00 83.75 441 LYS A CA 1
ATOM 3434 C C . LYS A 1 441 ? -10.248 9.345 14.416 1.00 83.75 441 LYS A C 1
ATOM 3436 O O . LYS A 1 441 ? -10.714 9.376 15.556 1.00 83.75 441 LYS A O 1
ATOM 3441 N N . ALA A 1 442 ? -9.396 10.267 13.971 1.00 85.06 442 ALA A N 1
ATOM 3442 C CA . ALA A 1 442 ? -8.992 11.415 14.771 1.00 85.06 442 ALA A CA 1
ATOM 3443 C C . ALA A 1 442 ? -10.181 12.346 15.062 1.00 85.06 442 ALA A C 1
ATOM 3445 O O . ALA A 1 442 ? -10.327 12.809 16.188 1.00 85.06 442 ALA A O 1
ATOM 3446 N N . GLN A 1 443 ? -11.089 12.580 14.113 1.00 91.06 443 GLN A N 1
ATOM 3447 C CA . GLN A 1 443 ? -12.302 13.367 14.368 1.00 91.06 443 GLN A CA 1
ATOM 3448 C C . GLN A 1 443 ? -13.193 12.715 15.433 1.00 91.06 443 GLN A C 1
ATOM 3450 O O . GLN A 1 443 ? -13.616 13.385 16.376 1.00 91.06 443 GLN A O 1
ATOM 3455 N N . ALA A 1 444 ? -13.428 11.403 15.336 1.00 87.31 444 ALA A N 1
ATOM 3456 C CA . ALA A 1 444 ? -14.188 10.664 16.343 1.00 87.31 444 ALA A CA 1
ATOM 3457 C C . ALA A 1 444 ? -13.513 10.720 17.725 1.00 87.31 444 ALA A C 1
ATOM 3459 O O . ALA A 1 444 ? -14.174 10.873 18.755 1.00 87.31 444 ALA A O 1
ATOM 3460 N N . PHE A 1 445 ? -12.182 10.637 17.759 1.00 90.50 445 PHE A N 1
ATOM 3461 C CA . PHE A 1 445 ? -11.419 10.766 18.993 1.00 90.50 445 PHE A CA 1
ATOM 3462 C C . PHE A 1 445 ? -11.513 12.170 19.603 1.00 90.50 445 PHE A C 1
ATOM 3464 O O . PHE A 1 445 ? -11.702 12.287 20.814 1.00 90.50 445 PHE A O 1
ATOM 3471 N N . LEU A 1 446 ? -11.478 13.224 18.784 1.00 92.50 446 LEU A N 1
ATOM 3472 C CA . LEU A 1 446 ? -11.652 14.598 19.255 1.00 92.50 446 LEU A CA 1
ATOM 3473 C C . LEU A 1 446 ? -13.017 14.762 19.932 1.00 92.50 446 LEU A C 1
ATOM 3475 O O . LEU A 1 446 ? -13.080 15.351 21.006 1.00 92.50 446 LEU A O 1
ATOM 3479 N N . GLY A 1 447 ? -14.077 14.168 19.372 1.00 90.19 447 GLY A N 1
ATOM 3480 C CA . GLY A 1 447 ? -15.405 14.162 19.992 1.00 90.19 447 GLY A CA 1
ATOM 3481 C C . GLY A 1 447 ? -15.406 13.557 21.402 1.00 90.19 447 GLY A C 1
ATOM 3482 O O . GLY A 1 447 ? -15.963 14.155 22.321 1.00 90.19 447 GLY A O 1
ATOM 3483 N N . ARG A 1 448 ? -14.710 12.428 21.612 1.00 92.75 448 ARG A N 1
ATOM 3484 C CA . ARG A 1 448 ? -14.551 11.822 22.953 1.00 92.75 448 ARG A CA 1
ATOM 3485 C C . ARG A 1 448 ? -13.793 12.736 23.917 1.00 92.75 448 ARG A C 1
ATOM 3487 O O . ARG A 1 448 ? -14.168 12.852 25.081 1.00 92.75 448 ARG A O 1
ATOM 3494 N N . VAL A 1 449 ? -12.731 13.388 23.440 1.00 90.38 449 VAL A N 1
ATOM 3495 C CA . VAL A 1 449 ? -11.949 14.341 24.243 1.00 90.38 449 VAL A CA 1
ATOM 3496 C C . VAL A 1 449 ? -12.809 15.541 24.647 1.00 90.38 449 VAL A C 1
ATOM 3498 O O . VAL A 1 449 ? -12.805 15.937 25.810 1.00 90.38 449 VAL A O 1
ATOM 3501 N N . GLU A 1 450 ? -13.574 16.109 23.716 1.00 91.88 450 GLU A N 1
ATOM 3502 C CA . GLU A 1 450 ? -14.457 17.250 23.975 1.00 91.88 450 GLU A CA 1
ATOM 3503 C C . GLU A 1 450 ? -15.602 16.895 24.934 1.00 91.88 450 GLU A C 1
ATOM 3505 O O . GLU A 1 450 ? -15.930 17.692 25.819 1.00 91.88 450 GLU A O 1
ATOM 3510 N N . GLU A 1 451 ? -16.179 15.696 24.812 1.00 90.81 451 GLU A N 1
ATOM 3511 C CA . GLU A 1 451 ? -17.198 15.182 25.734 1.00 90.81 451 GLU A CA 1
ATOM 3512 C C . GLU A 1 451 ? -16.641 15.033 27.156 1.00 90.81 451 GLU A C 1
ATOM 3514 O O . GLU A 1 451 ? -17.243 15.529 28.115 1.00 90.81 451 GLU A O 1
ATOM 3519 N N . TYR A 1 452 ? -15.452 14.440 27.296 1.00 90.12 452 TYR A N 1
ATOM 3520 C CA . TYR A 1 452 ? -14.764 14.321 28.582 1.00 90.12 452 TYR A CA 1
ATOM 3521 C C . TYR A 1 452 ? -14.482 15.697 29.204 1.00 90.12 452 TYR A C 1
ATOM 3523 O O . TYR A 1 452 ? -14.856 15.960 30.349 1.00 90.12 452 TYR A O 1
ATOM 3531 N N . VAL A 1 453 ? -13.895 16.621 28.436 1.00 90.00 453 VAL A N 1
ATOM 3532 C CA . VAL A 1 453 ? -13.595 17.984 28.904 1.00 90.00 453 VAL A CA 1
ATOM 3533 C C . VAL A 1 453 ? -14.866 18.721 29.330 1.00 90.00 453 VAL A C 1
ATOM 3535 O O . VAL A 1 453 ? -14.869 19.410 30.355 1.00 90.00 453 VAL A O 1
ATOM 3538 N N . SER A 1 454 ? -15.958 18.562 28.582 1.00 88.44 454 SER A N 1
ATOM 3539 C CA . SER A 1 454 ? -17.255 19.160 28.907 1.00 88.44 454 SER A CA 1
ATOM 3540 C C . SER A 1 454 ? -17.846 18.575 30.189 1.00 88.44 454 SER A C 1
ATOM 3542 O O . SER A 1 454 ? -18.348 19.333 31.019 1.00 88.44 454 SER A O 1
ATOM 3544 N N . SER A 1 455 ? -17.733 17.260 30.397 1.00 87.50 455 SER A N 1
ATOM 3545 C CA . SER A 1 455 ? -18.149 16.584 31.633 1.00 87.50 455 SER A CA 1
ATOM 3546 C C . SER A 1 455 ? -17.381 17.114 32.848 1.00 87.50 455 SER A C 1
ATOM 3548 O O . SER A 1 455 ? -17.987 17.540 33.834 1.00 87.50 455 SER A O 1
ATOM 3550 N N . VAL A 1 456 ? -16.052 17.213 32.751 1.00 84.75 456 VAL A N 1
ATOM 3551 C CA . VAL A 1 456 ? -15.197 17.736 33.831 1.00 84.75 456 VAL A CA 1
ATOM 3552 C C . VAL A 1 456 ? -15.515 19.203 34.141 1.00 84.75 456 VAL A C 1
ATOM 3554 O O . VAL A 1 456 ? -15.614 19.589 35.308 1.00 84.75 456 VAL A O 1
ATOM 3557 N N . ARG A 1 457 ? -15.725 20.037 33.114 1.00 80.50 457 ARG A N 1
ATOM 3558 C CA . ARG A 1 457 ? -16.114 21.448 33.290 1.00 80.50 457 ARG A CA 1
ATOM 3559 C C . ARG A 1 457 ? -17.521 21.607 33.864 1.00 80.50 457 ARG A C 1
ATOM 3561 O O . ARG A 1 457 ? -17.738 22.488 34.691 1.00 80.50 457 ARG A O 1
ATOM 3568 N N . GLY A 1 458 ? -18.460 20.750 33.469 1.00 71.06 458 GLY A N 1
ATOM 3569 C CA . GLY A 1 458 ? -19.807 20.703 34.037 1.00 71.06 458 GLY A CA 1
ATOM 3570 C C . GLY A 1 458 ? -19.803 20.314 35.517 1.00 71.06 458 GLY A C 1
ATOM 3571 O O . GLY A 1 458 ? -20.535 20.902 36.308 1.00 71.06 458 GLY A O 1
ATOM 3572 N N . GLN A 1 459 ? -18.923 19.393 35.916 1.00 59.75 459 GLN A N 1
ATOM 3573 C CA . GLN A 1 459 ? -18.715 19.022 37.320 1.00 59.75 459 GLN A CA 1
ATOM 3574 C C . GLN A 1 459 ? -18.071 20.153 38.138 1.00 59.75 459 GLN A C 1
ATOM 3576 O O . GLN A 1 459 ? -18.457 20.370 39.285 1.00 59.75 459 GLN A O 1
ATOM 3581 N N . LEU A 1 460 ? -17.150 20.924 37.547 1.00 54.12 460 LEU A N 1
ATOM 3582 C CA . LEU A 1 460 ? -16.581 22.132 38.165 1.00 54.12 460 LEU A CA 1
ATOM 3583 C C . LEU A 1 460 ? -17.631 23.233 38.395 1.00 54.12 460 LEU A C 1
ATOM 3585 O O . LEU A 1 460 ? -17.532 23.968 39.371 1.00 54.12 460 LEU A O 1
ATOM 3589 N N . ALA A 1 461 ? -18.650 23.334 37.537 1.00 46.47 461 ALA A N 1
ATOM 3590 C CA . ALA A 1 461 ? -19.752 24.283 37.710 1.00 46.47 461 ALA A CA 1
ATOM 3591 C C . ALA A 1 461 ? -20.796 23.839 38.758 1.00 46.47 461 ALA A C 1
ATOM 3593 O O . ALA A 1 461 ? -21.607 24.657 39.190 1.00 46.47 461 ALA A O 1
ATOM 3594 N N . ALA A 1 462 ? -20.794 22.562 39.160 1.00 39.03 462 ALA A N 1
ATOM 3595 C CA . ALA A 1 462 ? -21.826 21.961 40.006 1.00 39.03 462 ALA A CA 1
ATOM 3596 C C . ALA A 1 462 ? -21.423 21.750 41.479 1.00 39.03 462 ALA A C 1
ATOM 3598 O O . ALA A 1 462 ? -22.251 21.275 42.255 1.00 39.03 462 ALA A O 1
ATOM 3599 N N . SER A 1 463 ? -20.202 22.102 41.895 1.00 31.16 463 SER A N 1
ATOM 3600 C CA . SER A 1 463 ? -19.772 21.928 43.291 1.00 31.16 463 SER A CA 1
ATOM 3601 C C . SER A 1 463 ? -19.802 23.253 44.064 1.00 31.16 463 SER A C 1
ATOM 3603 O O . SER A 1 463 ? -19.000 24.137 43.758 1.00 31.16 463 SER A O 1
ATOM 3605 N N . PRO A 1 464 ? -20.655 23.409 45.098 1.00 38.84 464 PRO A N 1
ATOM 3606 C CA . PRO A 1 464 ? -20.344 24.308 46.195 1.00 38.84 464 PRO A CA 1
ATOM 3607 C C . PRO A 1 464 ? -19.151 23.735 46.969 1.00 38.84 464 PRO A C 1
ATOM 3609 O O . PRO A 1 464 ? -18.962 22.520 47.047 1.00 38.84 464 PRO A O 1
ATOM 3612 N N . GLU A 1 465 ? -18.338 24.643 47.487 1.00 39.53 465 GLU A N 1
ATOM 3613 C CA . GLU A 1 465 ? -17.128 24.414 48.270 1.00 39.53 465 GLU A CA 1
ATOM 3614 C C . GLU A 1 465 ? -17.260 23.231 49.239 1.00 39.53 465 GLU A C 1
ATOM 3616 O O . GLU A 1 465 ? -18.140 23.186 50.097 1.00 39.53 465 GLU A O 1
ATOM 3621 N N . THR A 1 466 ? -16.358 22.263 49.121 1.00 33.62 466 THR A N 1
ATOM 3622 C CA . THR A 1 466 ? -15.992 21.414 50.253 1.00 33.62 466 THR A CA 1
ATOM 3623 C C . THR A 1 466 ? -14.502 21.140 50.156 1.00 33.62 466 THR A C 1
ATOM 3625 O O . THR A 1 466 ? -14.036 20.416 49.279 1.00 33.62 466 THR A O 1
ATOM 3628 N N . GLU A 1 467 ? -13.761 21.816 51.029 1.00 37.72 467 GLU A N 1
ATOM 3629 C CA . GLU A 1 467 ? -12.368 21.526 51.342 1.00 37.72 467 GLU A CA 1
ATOM 3630 C C . GLU A 1 467 ? -12.246 20.048 51.723 1.00 37.72 467 GLU A C 1
ATOM 3632 O O . GLU A 1 467 ? -12.963 19.573 52.605 1.00 37.72 467 GLU A O 1
ATOM 3637 N N . VAL A 1 468 ? -11.338 19.322 51.071 1.00 33.47 468 VAL A N 1
ATOM 3638 C CA . VAL A 1 468 ? -10.827 18.058 51.600 1.00 33.47 468 VAL A CA 1
ATOM 3639 C C . VAL A 1 468 ? -9.313 18.068 51.468 1.00 33.47 468 VAL A C 1
ATOM 3641 O O . VAL A 1 468 ? -8.754 18.400 50.422 1.00 33.47 468 VAL A O 1
ATOM 3644 N N . GLU A 1 469 ? -8.705 17.771 52.607 1.00 30.53 469 GLU A N 1
ATOM 3645 C CA . GLU A 1 469 ? -7.298 17.843 52.951 1.00 30.53 469 GLU A CA 1
ATOM 3646 C C . GLU A 1 469 ? -6.402 16.954 52.078 1.00 30.53 469 GLU A C 1
ATOM 3648 O O . GLU A 1 469 ? -6.798 15.914 51.553 1.00 30.53 469 GLU A O 1
ATOM 3653 N N . VAL A 1 470 ? -5.162 17.419 51.954 1.00 37.00 470 VAL A N 1
ATOM 3654 C CA . VAL A 1 470 ? -4.020 16.762 51.321 1.00 37.00 470 VAL A CA 1
ATOM 3655 C C . VAL A 1 470 ? -3.612 15.548 52.161 1.00 37.00 470 VAL A C 1
ATOM 3657 O O . VAL A 1 470 ? -3.332 15.709 53.346 1.00 37.00 470 VAL A O 1
ATOM 3660 N N . GLU A 1 471 ? -3.507 14.366 51.552 1.00 29.86 471 GLU A N 1
ATOM 3661 C CA . GLU A 1 471 ? -2.799 13.225 52.146 1.00 29.86 471 GLU A CA 1
ATOM 3662 C C . GLU A 1 471 ? -1.760 12.657 51.165 1.00 29.86 471 GLU A C 1
ATOM 3664 O O . GLU A 1 471 ? -1.974 12.601 49.952 1.00 29.86 471 GLU A O 1
ATOM 3669 N N . ASP A 1 472 ? -0.605 12.321 51.734 1.00 30.92 472 ASP A N 1
ATOM 3670 C CA . ASP A 1 472 ? 0.709 12.183 51.110 1.00 30.92 472 ASP A CA 1
ATOM 3671 C C . ASP A 1 472 ? 0.884 11.041 50.091 1.00 30.92 472 ASP A C 1
ATOM 3673 O O . ASP A 1 472 ? 0.348 9.936 50.197 1.00 30.92 472 ASP A O 1
ATOM 3677 N N . VAL A 1 473 ? 1.766 11.323 49.132 1.00 28.50 473 VAL A N 1
ATOM 3678 C CA . VAL A 1 473 ? 2.366 10.412 48.146 1.00 28.50 473 VAL A CA 1
ATOM 3679 C C . VAL A 1 473 ? 3.380 9.466 48.814 1.00 28.50 473 VAL A C 1
ATOM 3681 O O . VAL A 1 473 ? 4.114 9.895 49.703 1.00 28.50 473 VAL A O 1
ATOM 3684 N N . PRO A 1 474 ? 3.573 8.238 48.292 1.00 29.67 474 PRO A N 1
ATOM 3685 C CA . PRO A 1 474 ? 4.898 7.620 48.288 1.00 29.67 474 PRO A CA 1
ATOM 3686 C C . PRO A 1 474 ? 5.455 7.506 46.862 1.00 29.67 474 PRO A C 1
ATOM 3688 O O . PRO A 1 474 ? 4.885 6.845 45.992 1.00 29.67 474 PRO A O 1
ATOM 3691 N N . GLU A 1 475 ? 6.602 8.151 46.645 1.00 36.88 475 GLU A N 1
ATOM 3692 C CA . GLU A 1 475 ? 7.432 8.070 45.443 1.00 36.88 475 GLU A CA 1
ATOM 3693 C C . GLU A 1 475 ? 7.892 6.629 45.196 1.00 36.88 475 GLU A C 1
ATOM 3695 O O . GLU A 1 475 ? 8.577 6.054 46.039 1.00 36.88 475 GLU A O 1
ATOM 3700 N N . HIS A 1 476 ? 7.607 6.066 44.020 1.00 29.62 476 HIS A N 1
ATOM 3701 C CA . HIS A 1 476 ? 8.412 4.991 43.430 1.00 29.62 476 HIS A CA 1
ATOM 3702 C C . HIS A 1 476 ? 8.797 5.397 42.005 1.00 29.62 476 HIS A C 1
ATOM 3704 O O . HIS A 1 476 ? 8.066 5.185 41.038 1.00 29.62 476 HIS A O 1
ATOM 3710 N N . VAL A 1 477 ? 9.973 6.015 41.900 1.00 29.05 477 VAL A N 1
ATOM 3711 C CA . VAL A 1 477 ? 10.680 6.257 40.643 1.00 29.05 477 VAL A CA 1
ATOM 3712 C C . VAL A 1 477 ? 11.161 4.908 40.112 1.00 29.05 477 VAL A C 1
ATOM 3714 O O . VAL A 1 477 ? 12.021 4.271 40.716 1.00 29.05 477 VAL A O 1
ATOM 3717 N N . SER A 1 478 ? 10.631 4.473 38.971 1.00 25.72 478 SER A N 1
ATOM 3718 C CA . SER A 1 478 ? 11.290 3.466 38.137 1.00 25.72 478 SER A CA 1
ATOM 3719 C C . SER A 1 478 ? 11.820 4.160 36.887 1.00 25.72 478 SER A C 1
ATOM 3721 O O . SER A 1 478 ? 11.072 4.651 36.046 1.00 25.72 478 SER A O 1
ATOM 3723 N N . HIS A 1 479 ? 13.147 4.255 36.816 1.00 23.77 479 HIS A N 1
ATOM 3724 C CA . HIS A 1 479 ? 13.878 4.639 35.618 1.00 23.77 479 HIS A CA 1
ATOM 3725 C C . HIS A 1 479 ? 13.546 3.651 34.496 1.00 23.77 479 HIS A C 1
ATOM 3727 O O . HIS A 1 479 ? 13.916 2.481 34.577 1.00 23.77 479 HIS A O 1
ATOM 3733 N N . ILE A 1 480 ? 12.889 4.122 33.437 1.00 24.00 480 ILE A N 1
ATOM 3734 C CA . ILE A 1 480 ? 12.872 3.415 32.157 1.00 24.00 480 ILE A CA 1
ATOM 3735 C C . ILE A 1 480 ? 14.079 3.921 31.373 1.00 24.00 480 ILE A C 1
ATOM 3737 O O . ILE A 1 480 ? 14.109 5.060 30.906 1.00 24.00 480 ILE A O 1
ATOM 3741 N N . VAL A 1 481 ? 15.101 3.073 31.291 1.00 22.64 481 VAL A N 1
ATOM 3742 C CA . VAL A 1 481 ? 16.203 3.213 30.342 1.00 22.64 481 VAL A CA 1
ATOM 3743 C C . VAL A 1 481 ? 15.624 2.921 28.960 1.00 22.64 481 VAL A C 1
ATOM 3745 O O . VAL A 1 481 ? 15.145 1.819 28.709 1.00 22.64 481 VAL A O 1
ATOM 3748 N N . ILE A 1 482 ? 15.615 3.926 28.087 1.00 24.53 482 ILE A N 1
ATOM 3749 C CA . ILE A 1 482 ? 15.329 3.743 26.665 1.00 24.53 482 ILE A CA 1
ATOM 3750 C C . ILE A 1 482 ? 16.676 3.428 26.019 1.00 24.53 482 ILE A C 1
ATOM 3752 O O . ILE A 1 482 ? 17.475 4.333 25.778 1.00 24.53 482 ILE A O 1
ATOM 3756 N N . GLU A 1 483 ? 16.949 2.142 25.804 1.00 22.53 483 GLU A N 1
ATOM 3757 C CA . GLU A 1 483 ? 18.005 1.722 24.888 1.00 22.53 483 GLU A CA 1
ATOM 3758 C C . GLU A 1 483 ? 17.545 2.042 23.463 1.00 22.53 483 GLU A C 1
ATOM 3760 O O . GLU A 1 483 ? 16.486 1.615 23.000 1.00 22.53 483 GLU A O 1
ATOM 3765 N N . SER A 1 484 ? 18.318 2.909 22.817 1.00 32.78 484 SER A N 1
ATOM 3766 C CA . SER A 1 484 ? 18.208 3.232 21.407 1.00 32.78 484 SER A CA 1
ATOM 3767 C C . SER A 1 484 ? 18.924 2.154 20.608 1.00 32.78 484 SER A C 1
ATOM 3769 O O . SER A 1 484 ? 20.152 2.109 20.663 1.00 32.78 484 SER A O 1
ATOM 3771 N N . ASP A 1 485 ? 18.192 1.377 19.819 1.00 24.19 485 ASP A N 1
ATOM 3772 C CA . ASP A 1 485 ? 18.788 0.643 18.711 1.00 24.19 485 ASP A CA 1
ATOM 3773 C C . ASP A 1 485 ? 18.186 1.115 17.389 1.00 24.19 485 ASP A C 1
ATOM 3775 O O . ASP A 1 485 ? 16.972 1.192 17.187 1.00 24.19 485 ASP A O 1
ATOM 3779 N N . ASN A 1 486 ? 19.108 1.534 16.525 1.00 33.97 486 ASN A N 1
ATOM 3780 C CA . ASN A 1 486 ? 18.902 1.851 15.128 1.00 33.97 486 ASN A CA 1
ATOM 3781 C C . ASN A 1 486 ? 18.367 0.611 14.412 1.00 33.97 486 ASN A C 1
ATOM 3783 O O . ASN A 1 486 ? 19.123 -0.340 14.244 1.00 33.97 486 ASN A O 1
ATOM 3787 N N . GLU A 1 487 ? 17.147 0.672 13.886 1.00 26.03 487 GLU A N 1
ATOM 3788 C CA . GLU A 1 487 ? 16.776 -0.157 12.744 1.00 26.03 487 GLU A CA 1
ATOM 3789 C C . GLU A 1 487 ? 16.111 0.677 11.648 1.00 26.03 487 GLU A C 1
ATOM 3791 O O . GLU A 1 487 ? 15.255 1.544 11.845 1.00 26.03 487 GLU A O 1
ATOM 3796 N N . GLU A 1 488 ? 16.673 0.436 10.479 1.00 28.22 488 GLU A N 1
ATOM 3797 C CA . GLU A 1 488 ? 16.511 1.044 9.183 1.00 28.22 488 GLU A CA 1
ATOM 3798 C C . GLU A 1 488 ? 15.185 0.563 8.567 1.00 28.22 488 GLU A C 1
ATOM 3800 O O . GLU A 1 488 ? 14.938 -0.631 8.483 1.00 28.22 488 GLU A O 1
ATOM 3805 N N . TYR A 1 489 ? 14.328 1.512 8.169 1.00 33.97 489 TYR A N 1
ATOM 3806 C CA . TYR A 1 489 ? 13.101 1.328 7.374 1.00 33.97 489 TYR A CA 1
ATOM 3807 C C . TYR A 1 489 ? 12.151 0.175 7.781 1.00 33.97 489 TYR A C 1
ATOM 3809 O O . TYR A 1 489 ? 12.177 -0.904 7.200 1.00 33.97 489 TYR A O 1
ATOM 3817 N N . GLY A 1 490 ? 11.200 0.466 8.676 1.00 23.88 490 GLY A N 1
ATOM 3818 C CA . GLY A 1 490 ? 9.966 -0.317 8.851 1.00 23.88 490 GLY A CA 1
ATOM 3819 C C . GLY A 1 490 ? 8.735 0.517 8.475 1.00 23.88 490 GLY A C 1
ATOM 3820 O O . GLY A 1 490 ? 8.540 1.600 9.033 1.00 23.88 490 GLY A O 1
ATOM 3821 N N . GLU A 1 491 ? 7.961 0.042 7.495 1.00 31.73 491 GLU A N 1
ATOM 3822 C CA . GLU A 1 491 ? 6.732 0.655 6.959 1.00 31.73 491 GLU A CA 1
ATOM 3823 C C . GLU A 1 491 ? 5.571 0.662 7.986 1.00 31.73 491 GLU A C 1
ATOM 3825 O O . GLU A 1 491 ? 5.571 -0.100 8.953 1.00 31.73 491 GLU A O 1
ATOM 3830 N N . VAL A 1 492 ? 4.621 1.590 7.785 1.00 27.58 492 VAL A N 1
ATOM 3831 C CA . VAL A 1 492 ? 3.465 1.924 8.655 1.00 27.58 492 VAL A CA 1
ATOM 3832 C C . VAL A 1 492 ? 2.297 0.960 8.473 1.00 27.58 492 VAL A C 1
ATOM 3834 O O . VAL A 1 492 ? 2.005 0.616 7.304 1.00 27.58 492 VAL A O 1
#

Secondary structure (DSSP, 8-state):
-PPPPHHHHHHHHHHHHHHHHHHHHHHHHHTT--HHHHHHHHHHHHHHHHHHHHHHHH-SS---TTHHHHHHHHHHHHHHHHHHHHHHHHHHTT-HHHHHHHHHHHHHHHHHTTTS-HHHHHHHHHHHHHHHHHHHHHHHHHTTS-TT------------HHHHHTTS--HHHHHHHHHHHHHHHHHHHHHHHHHHH-GGGGG--SEETTEE-HHHHHHHHHHHHTTHHHHHHHHHHHHHHHHHHHHHHHHHHHHHHHTTGGGTT-HHHHHHHHHHHHHHHHHHHHHHHHHHHHHHHHHHHHHHHHHTS-HHHHHHHHHTS-PPPPP--S-HHHHHHHHHHHHHHHHHHHHHHHHHHHHHT----TTHHHHHHHHHHHHHHHHHHHHHHHHHHHHHHHH---PPP-SSS-HHHHHHHHHHHHHHHHHHHHHHHHHHHHHHHHHHHHHHHHHHHHHHHHHHHS------------------------------